Protein AF-A0A836WL50-F1 (afdb_monomer_lite)

Sequence (729 aa):
MIPLRIVRMGVLGLLCGVGAVAVPTYGDATLNYQGRVTAGGSNYSGMGYFKFRLLDGTGQGLWGNDGSGGSNEPASSVAVEVNNGLFNVDLGAGMTAIPPPVFHREELFLRSWFSTDDVTFEQLSPDVEVRPVDYAAFNSGGTVVVDDDGDGDFNDIQAAIDYVAANPDLETVLVMPGLYQVTNAISFPTGDEVRLIGMADRAEVVVENASGAVLNAASTVIRNMSFIGSPALTDPPAAGYSLEAVNCTFRTPAGSTAAVVRLDSGGTAEFFYCRMENDGDGEAVALVGNASARMKHCILSSQNSGAALEVDSGAGIEMESCTLSSGSGAAMVLVNSAGSAEFGTCRFLNGIVVEGPWSLTMRDCLIEGDTNDVAAVILNDSVGQVVLDHCIIRHFDAPGVLAAVSSNGNAEVVLDYCWLESMADAGIPAAAVDLDSDAGPEAASVIIRWSRIDAATGNGIRMNDCSVEVIGSQINSTGHGIEASGGLLELWSSMVEAESNAIHAVSGCEVEVKYTFVEGGERGIHLTDGAVLVENSELIGMRDCGMYLVTSGEVSVTRSTVAGSEEEGTGQALYAALEGGDSPGVLLHSMFVGEGGAPAFEMEGGTLFAVGSVFVSETNRAVLLRSETTRAAFDGCEFVNLSEDNTNLVVELYCSATDTNVSAAEIMNSVVRSLYAGTAEVFAVGTTRFDVTGEVSMVNCSLSHDLAQNIFMLPASNLNYGCWIMSGF

pLDDT: mean 84.76, std 16.15, range [24.03, 98.69]

Radius of gyration: 45.03 Å; chains: 1; bounding box: 123×58×144 Å

Foldseek 3Di:
DDDDDDDDDDDDDDDDDDDPDPDFDFFQDKDKDKDFDDDPNFGDFAKKWKWKFKAAPVQATQATQAGDGTNDTDPGTDIFGGHRRITIDIRSVVTPGRQLVSQLGPWMWMWMWIDPPRPDTDTDPDTHTDHDDDPLNPRPFAEFEAECVRSTSHVAPLVRQVVSVVDVRHAEYEYEFDEAEDQDARDHDPDHEHEYEYPDAQVRAEYEYPAAEHHAAAAYEYERHEAEAQQPYEHDPQYEHDYEYENHEFEYDAARQHANHEYAYAYEYEYELYEQEYNHQEESYEYHAAYEYEYENYEFEAQAAYASYEYYHAYEYHYELYEFEYNRHWSYEYDDEEYEYYYECYETHQAYEHEDAYHAAYENYEFEHEDAEDARYEAYEAYHEHHYALYEFEYDNYQERYEYEYEDAAYEYEAHQYEQYYDDDDDHAHENAEEYYPPAARGYEYEHECYEFAAAGHEPYEYARYHYAHENYEFEYAHEPYHDAHYEAHYYLYEFEYLAEPEHYEYAYEYEAENYEAEYVAERYAHQEHEYEHYCYEFEGEAHESYHEHYQAEAEHENYEFWYHANHYATARDEYEHDDAPHEHEAYLYEFERAHNHASYEYHAYEYEHELYEFEYAAEASYEYDDPRAAYEYENYEFEHRHLCRQYANYEYEADQPDADDANYEHYLYEQDYNHPDDDQHANYYYPDLPGAHEYEYYNYAYQHHHRPRYDYPPPDDPPPDNPNPDDD

Structure (mmCIF, N/CA/C/O backbone):
data_AF-A0A836WL50-F1
#
_entry.id   AF-A0A836WL50-F1
#
loop_
_atom_site.group_PDB
_atom_site.id
_atom_site.type_symbol
_atom_site.label_atom_id
_atom_site.label_alt_id
_atom_site.label_comp_id
_atom_site.label_asym_id
_atom_site.label_entity_id
_atom_site.label_seq_id
_atom_site.pdbx_PDB_ins_code
_atom_site.Cartn_x
_atom_site.Cartn_y
_atom_site.Cartn_z
_atom_site.occupancy
_atom_site.B_iso_or_equiv
_atom_site.auth_seq_id
_atom_site.auth_comp_id
_atom_site.auth_asym_id
_atom_site.auth_atom_id
_atom_site.pdbx_PDB_model_num
ATOM 1 N N . MET A 1 1 ? 70.782 23.892 -16.503 1.00 33.06 1 MET A N 1
ATOM 2 C CA . MET A 1 1 ? 71.862 24.516 -17.302 1.00 33.06 1 MET A CA 1
ATOM 3 C C . MET A 1 1 ? 71.611 24.163 -18.766 1.00 33.06 1 MET A C 1
ATOM 5 O O . MET A 1 1 ? 71.457 22.977 -19.010 1.00 33.06 1 MET A O 1
ATOM 9 N N . ILE A 1 2 ? 71.618 25.168 -19.670 1.00 25.67 2 ILE A N 1
ATOM 10 C CA . ILE A 1 2 ? 71.589 25.091 -21.166 1.00 25.67 2 ILE A CA 1
ATOM 11 C C . ILE A 1 2 ? 70.155 24.918 -21.782 1.00 25.67 2 ILE A C 1
ATOM 13 O O . ILE A 1 2 ? 69.357 24.217 -21.173 1.00 25.67 2 ILE A O 1
ATOM 17 N N . PRO A 1 3 ? 69.747 25.633 -22.874 1.00 36.34 3 PRO A N 1
ATOM 18 C CA . PRO A 1 3 ? 69.178 26.993 -22.824 1.00 36.34 3 PRO A CA 1
ATOM 19 C C . PRO A 1 3 ? 67.988 27.245 -23.815 1.00 36.34 3 PRO A C 1
ATOM 21 O O . PRO A 1 3 ? 67.388 26.336 -24.374 1.00 36.34 3 PRO A O 1
ATOM 24 N N . LEU A 1 4 ? 67.687 28.535 -24.005 1.00 24.03 4 LEU A N 1
ATOM 25 C CA . LEU A 1 4 ? 66.727 29.239 -24.876 1.00 24.03 4 LEU A CA 1
ATOM 26 C C . LEU A 1 4 ? 66.759 28.992 -26.415 1.00 24.03 4 LEU A C 1
ATOM 28 O O . LEU A 1 4 ? 67.833 28.880 -26.997 1.00 24.03 4 LEU A O 1
ATOM 32 N N . ARG A 1 5 ? 65.577 29.274 -27.021 1.00 27.80 5 ARG A N 1
ATOM 33 C CA . ARG A 1 5 ? 65.246 29.909 -28.341 1.00 27.80 5 ARG A CA 1
ATOM 34 C C . ARG A 1 5 ? 65.376 29.064 -29.625 1.00 27.80 5 ARG A C 1
ATOM 36 O O . ARG A 1 5 ? 66.385 28.424 -29.852 1.00 27.80 5 ARG A O 1
ATOM 43 N N . ILE A 1 6 ? 64.381 29.071 -30.527 1.00 26.42 6 ILE A N 1
ATOM 44 C CA . ILE A 1 6 ? 64.084 30.164 -31.483 1.00 26.42 6 ILE A CA 1
ATOM 45 C C . ILE A 1 6 ? 62.573 30.306 -31.763 1.00 26.42 6 ILE A C 1
ATOM 47 O O . ILE A 1 6 ? 61.888 29.350 -32.110 1.00 26.42 6 ILE A O 1
ATOM 51 N N . VAL A 1 7 ? 62.099 31.552 -31.685 1.00 26.56 7 VAL A N 1
ATOM 52 C CA . VAL A 1 7 ? 60.831 32.049 -32.237 1.00 26.56 7 VAL A CA 1
ATOM 53 C C . VAL A 1 7 ? 60.997 32.255 -33.746 1.00 26.56 7 VAL A C 1
ATOM 55 O O . VAL A 1 7 ? 61.935 32.936 -34.164 1.00 26.56 7 VAL A O 1
ATOM 58 N N . ARG A 1 8 ? 60.059 31.755 -34.557 1.00 27.20 8 ARG A N 1
ATOM 59 C CA . ARG A 1 8 ? 59.777 32.305 -35.892 1.00 27.20 8 ARG A CA 1
ATOM 60 C C . ARG A 1 8 ? 58.306 32.703 -35.969 1.00 27.20 8 ARG A C 1
ATOM 62 O O . ARG A 1 8 ? 57.418 31.946 -35.602 1.00 27.20 8 ARG A O 1
ATOM 69 N N . MET A 1 9 ? 58.112 33.943 -36.389 1.00 26.44 9 MET A N 1
ATOM 70 C CA . MET A 1 9 ? 56.882 34.719 -36.401 1.00 26.44 9 MET A CA 1
ATOM 71 C C . MET A 1 9 ? 56.255 34.669 -37.801 1.00 26.44 9 MET A C 1
ATOM 73 O O . MET A 1 9 ? 56.944 34.972 -38.770 1.00 26.44 9 MET A O 1
ATOM 77 N N . GLY A 1 10 ? 54.959 34.339 -37.853 1.00 28.95 10 GLY A N 1
ATOM 78 C CA . GLY A 1 10 ? 53.967 34.843 -38.813 1.00 28.95 10 GLY A CA 1
ATOM 79 C C . GLY A 1 10 ? 53.875 34.183 -40.193 1.00 28.95 10 GLY A C 1
ATOM 80 O O . GLY A 1 10 ? 54.741 34.406 -41.025 1.00 28.95 10 GLY A O 1
ATOM 81 N N . VAL A 1 11 ? 52.740 33.527 -40.472 1.00 29.70 11 VAL A N 1
ATOM 82 C CA . VAL A 1 11 ? 51.719 34.051 -41.405 1.00 29.70 11 VAL A CA 1
ATOM 83 C C . VAL A 1 11 ? 50.341 33.641 -40.870 1.00 29.70 11 VAL A C 1
ATOM 85 O O . VAL A 1 11 ? 50.056 32.464 -40.683 1.00 29.70 11 VAL A O 1
ATOM 88 N N . LEU A 1 12 ? 49.514 34.647 -40.588 1.00 36.25 12 LEU A N 1
ATOM 89 C CA . LEU A 1 12 ? 48.108 34.534 -40.219 1.00 36.25 12 LEU A CA 1
ATOM 90 C C . LEU A 1 12 ? 47.311 34.263 -41.506 1.00 36.25 12 LEU A C 1
ATOM 92 O O . LEU A 1 12 ? 47.142 35.165 -42.324 1.00 36.25 12 LEU A O 1
ATOM 96 N N . GLY A 1 13 ? 46.889 33.015 -41.707 1.00 32.34 13 GLY A N 1
ATOM 97 C CA . GLY A 1 13 ? 45.976 32.608 -42.773 1.00 32.34 13 GLY A CA 1
ATOM 98 C C . GLY A 1 13 ? 44.626 32.250 -42.168 1.00 32.34 13 GLY A C 1
ATOM 99 O O . GLY A 1 13 ? 44.523 31.286 -41.418 1.00 32.34 13 GLY A O 1
ATOM 100 N N . LEU A 1 14 ? 43.614 33.059 -42.470 1.00 42.75 14 LEU A N 1
ATOM 101 C CA . LEU A 1 14 ? 42.209 32.825 -42.158 1.00 42.75 14 LEU A CA 1
ATOM 102 C C . LEU A 1 14 ? 41.760 31.512 -42.834 1.00 42.75 14 LEU A C 1
ATOM 104 O O . LEU A 1 14 ? 41.461 31.516 -44.026 1.00 42.75 14 LEU A O 1
ATOM 108 N N . LEU A 1 15 ? 41.751 30.395 -42.099 1.00 31.55 15 LEU A N 1
ATOM 109 C CA . LEU A 1 15 ? 41.110 29.152 -42.533 1.00 31.55 15 LEU A CA 1
ATOM 110 C C . LEU A 1 15 ? 39.743 29.053 -41.858 1.00 31.55 15 LEU A C 1
ATOM 112 O O . LEU A 1 15 ? 39.633 28.936 -40.639 1.00 31.55 15 LEU A O 1
ATOM 116 N N . CYS A 1 16 ? 38.710 29.142 -42.686 1.00 30.52 16 CYS A N 1
ATOM 117 C CA . CYS A 1 16 ? 37.339 28.810 -42.344 1.00 30.52 16 CYS A CA 1
ATOM 118 C C . CYS A 1 16 ? 37.309 27.337 -41.904 1.00 30.52 16 CYS A C 1
ATOM 120 O O . CYS A 1 16 ? 37.725 26.462 -42.665 1.00 30.52 16 CYS A O 1
ATOM 122 N N . GLY A 1 17 ? 36.905 27.080 -40.659 1.00 34.06 17 GLY A N 1
ATOM 123 C CA . GLY A 1 17 ? 36.773 25.731 -40.124 1.00 34.06 17 GLY A CA 1
ATOM 124 C C . GLY A 1 17 ? 35.648 24.998 -40.838 1.00 34.06 17 GLY A C 1
ATOM 125 O O . GLY A 1 17 ? 34.479 25.285 -40.605 1.00 34.06 17 GLY A O 1
ATOM 126 N N . VAL A 1 18 ? 36.005 24.054 -41.702 1.00 36.44 18 VAL A N 1
ATOM 127 C CA . VAL A 1 18 ? 35.102 22.971 -42.084 1.00 36.44 18 VAL A CA 1
ATOM 128 C C . VAL A 1 18 ? 35.303 21.910 -41.011 1.00 36.44 18 VAL A C 1
ATOM 130 O O . VAL A 1 18 ? 36.400 21.362 -40.890 1.00 36.44 18 VAL A O 1
ATOM 133 N N . GLY A 1 19 ? 34.291 21.703 -40.167 1.00 31.47 19 GLY A N 1
ATOM 134 C CA . GLY A 1 19 ? 34.281 20.582 -39.235 1.00 31.47 19 GLY A CA 1
ATOM 135 C C . GLY A 1 19 ? 34.491 19.293 -40.023 1.00 31.47 19 GLY A C 1
ATOM 136 O O . GLY A 1 19 ? 33.869 19.103 -41.068 1.00 31.47 19 GLY A O 1
ATOM 137 N N . ALA A 1 20 ? 35.411 18.447 -39.566 1.00 29.12 20 ALA A N 1
ATOM 138 C CA . ALA A 1 20 ? 35.531 17.101 -40.095 1.00 29.12 20 ALA A CA 1
ATOM 139 C C . ALA A 1 20 ? 34.202 16.387 -39.818 1.00 29.12 20 ALA A C 1
ATOM 141 O O . ALA A 1 20 ? 33.871 16.119 -38.667 1.00 29.12 20 ALA A O 1
ATOM 142 N N . VAL A 1 21 ? 33.418 16.158 -40.870 1.00 28.83 21 VAL A N 1
ATOM 143 C CA . VAL A 1 21 ? 32.255 15.276 -40.816 1.00 28.83 21 VAL A CA 1
ATOM 144 C C . VAL A 1 21 ? 32.815 13.874 -40.598 1.00 28.83 21 VAL A C 1
ATOM 146 O O . VAL A 1 21 ? 33.624 13.412 -41.405 1.00 28.83 21 VAL A O 1
ATOM 149 N N . ALA A 1 22 ? 32.460 13.238 -39.482 1.00 29.62 22 ALA A N 1
ATOM 150 C CA . ALA A 1 22 ? 32.737 11.824 -39.282 1.00 29.62 22 ALA A CA 1
ATOM 151 C C . ALA A 1 22 ? 32.046 11.063 -40.418 1.00 29.62 22 ALA A C 1
ATOM 153 O O . ALA A 1 22 ? 30.838 11.189 -40.609 1.00 29.62 22 ALA A O 1
ATOM 154 N N . VAL A 1 23 ? 32.825 10.358 -41.236 1.00 36.62 23 VAL A N 1
ATOM 155 C CA . VAL A 1 23 ? 32.262 9.497 -42.276 1.00 36.62 23 VAL A CA 1
ATOM 156 C C . VAL A 1 23 ? 31.803 8.225 -41.562 1.00 36.62 23 VAL A C 1
ATOM 158 O O . VAL A 1 23 ? 32.640 7.630 -40.880 1.00 36.62 23 VAL A O 1
ATOM 161 N N . PRO A 1 24 ? 30.523 7.824 -41.659 1.00 45.19 24 PRO A N 1
ATOM 162 C CA . PRO A 1 24 ? 30.066 6.563 -41.084 1.00 45.19 24 PRO A CA 1
ATOM 163 C C . PRO A 1 24 ? 30.934 5.415 -41.610 1.00 45.19 24 PRO A C 1
ATOM 165 O O . PRO A 1 24 ? 31.238 5.348 -42.805 1.00 45.19 24 PRO A O 1
ATOM 168 N N . THR A 1 25 ? 31.388 4.554 -40.704 1.00 49.03 25 THR A N 1
ATOM 169 C CA . THR A 1 25 ? 32.145 3.347 -41.039 1.00 49.03 25 THR A CA 1
ATOM 170 C C . THR A 1 25 ? 31.158 2.220 -41.309 1.00 49.03 25 THR A C 1
ATOM 172 O O . THR A 1 25 ? 30.412 1.834 -40.413 1.00 49.03 25 THR A O 1
ATOM 175 N N . TYR A 1 26 ? 31.153 1.729 -42.542 1.00 56.84 26 TYR A N 1
ATOM 176 C CA . TYR A 1 26 ? 30.337 0.605 -42.995 1.00 56.84 26 TYR A CA 1
ATOM 177 C C . TYR A 1 26 ? 31.172 -0.682 -43.014 1.00 56.84 26 TYR A C 1
ATOM 179 O O . TYR A 1 26 ? 32.395 -0.600 -43.164 1.00 56.84 26 TYR A O 1
ATOM 187 N N . GLY A 1 27 ? 30.527 -1.847 -42.941 1.00 56.75 27 GLY A N 1
ATOM 188 C CA . GLY A 1 27 ? 31.149 -3.106 -43.358 1.00 56.75 27 GLY A CA 1
ATOM 189 C C . GLY A 1 27 ? 31.474 -3.104 -44.862 1.00 56.75 27 GLY A C 1
ATOM 190 O O . GLY A 1 27 ? 30.790 -2.455 -45.660 1.00 56.75 27 GLY A O 1
ATOM 191 N N . ASP A 1 28 ? 32.527 -3.817 -45.274 1.00 66.06 28 ASP A N 1
ATOM 192 C CA . ASP A 1 28 ? 32.904 -3.954 -46.689 1.00 66.06 28 ASP A CA 1
ATOM 193 C C . ASP A 1 28 ? 32.013 -5.008 -47.374 1.00 66.06 28 ASP A C 1
ATOM 195 O O . ASP A 1 28 ? 32.371 -6.184 -47.467 1.00 66.06 28 ASP A O 1
ATOM 199 N N . ALA A 1 29 ? 30.848 -4.602 -47.889 1.00 70.44 29 ALA A N 1
ATOM 200 C CA . ALA A 1 29 ? 29.986 -5.520 -48.629 1.00 70.44 29 ALA A CA 1
ATOM 201 C C . ALA A 1 29 ? 30.443 -5.707 -50.085 1.00 70.44 29 ALA A C 1
ATOM 203 O O . ALA A 1 29 ? 30.851 -4.768 -50.779 1.00 70.44 29 ALA A O 1
ATOM 204 N N . THR A 1 30 ? 30.326 -6.944 -50.573 1.00 80.06 30 THR A N 1
ATOM 205 C CA . THR A 1 30 ? 30.626 -7.304 -51.963 1.00 80.06 30 THR A CA 1
ATOM 206 C C . THR A 1 30 ? 29.461 -8.051 -52.599 1.00 80.06 30 THR A C 1
ATOM 208 O O . THR A 1 30 ? 28.725 -8.770 -51.930 1.00 80.06 30 THR A O 1
ATOM 211 N N . LEU A 1 31 ? 29.281 -7.876 -53.909 1.00 84.62 31 LEU A N 1
ATOM 212 C CA . LEU A 1 31 ? 28.242 -8.563 -54.675 1.00 84.62 31 LEU A CA 1
ATOM 213 C C . LEU A 1 31 ? 28.865 -9.289 -55.861 1.00 84.62 31 LEU A C 1
ATOM 215 O O . LEU A 1 31 ? 29.406 -8.657 -56.769 1.00 84.62 31 LEU A O 1
ATOM 219 N N . ASN A 1 32 ? 28.733 -10.613 -55.892 1.00 88.19 32 ASN A N 1
ATOM 220 C CA . ASN A 1 32 ? 29.157 -11.394 -57.045 1.00 88.19 32 ASN A CA 1
ATOM 221 C C . ASN A 1 32 ? 28.226 -11.136 -58.243 1.00 88.19 32 ASN A C 1
ATOM 223 O O . ASN A 1 32 ? 27.021 -11.382 -58.171 1.00 88.19 32 ASN A O 1
ATOM 227 N N . TYR A 1 33 ? 28.787 -10.668 -59.357 1.00 91.12 33 TYR A N 1
ATOM 228 C CA . TYR A 1 33 ? 28.068 -10.432 -60.604 1.00 91.12 33 TYR A CA 1
ATOM 229 C C . TYR A 1 33 ? 28.697 -11.217 -61.754 1.00 91.12 33 TYR A C 1
ATOM 231 O O . TYR A 1 33 ? 29.866 -11.044 -62.108 1.00 91.12 33 TYR A O 1
ATOM 239 N N . GLN A 1 34 ? 27.883 -12.069 -62.375 1.00 91.69 34 GLN A N 1
ATOM 240 C CA . GLN A 1 34 ? 28.264 -12.874 -63.529 1.00 91.69 34 GLN A CA 1
ATOM 241 C C . GLN A 1 34 ? 27.422 -12.492 -64.731 1.00 91.69 34 GLN A C 1
ATOM 243 O O . GLN A 1 34 ? 26.208 -12.312 -64.636 1.00 91.69 34 GLN A O 1
ATOM 248 N N . GLY A 1 35 ? 28.067 -12.417 -65.887 1.00 91.81 35 GLY A N 1
ATOM 249 C CA . GLY A 1 35 ? 27.388 -12.021 -67.105 1.00 91.81 35 GLY A CA 1
ATOM 250 C C . GLY A 1 35 ? 28.036 -12.574 -68.357 1.00 91.81 35 GLY A C 1
ATOM 251 O O . GLY A 1 35 ? 29.077 -13.238 -68.334 1.00 91.81 35 GLY A O 1
ATOM 252 N N . ARG A 1 36 ? 27.381 -12.281 -69.482 1.00 92.81 36 ARG A N 1
ATOM 253 C CA . ARG A 1 36 ? 27.910 -12.552 -70.813 1.00 92.81 36 ARG A CA 1
ATOM 254 C C . ARG A 1 36 ? 27.934 -11.278 -71.639 1.00 92.81 36 ARG A C 1
ATOM 256 O O . ARG A 1 36 ? 26.919 -10.600 -71.744 1.00 92.81 36 ARG A O 1
ATOM 263 N N . VAL A 1 37 ? 29.063 -11.003 -72.282 1.00 93.88 37 VAL A N 1
ATOM 264 C CA . VAL A 1 37 ? 29.250 -9.857 -73.169 1.00 93.88 37 VAL A CA 1
ATOM 265 C C . VAL A 1 37 ? 29.678 -10.297 -74.569 1.00 93.88 37 VAL A C 1
ATOM 267 O O . VAL A 1 37 ? 30.458 -11.237 -74.763 1.00 93.88 37 VAL A O 1
ATOM 270 N N . THR A 1 38 ? 29.146 -9.607 -75.573 1.00 92.06 38 THR A N 1
ATOM 271 C CA . THR A 1 38 ? 29.532 -9.760 -76.978 1.00 92.06 38 THR A CA 1
ATOM 272 C C . THR A 1 38 ? 30.038 -8.432 -77.514 1.00 92.06 38 THR A C 1
ATOM 274 O O . THR A 1 38 ? 29.408 -7.410 -77.268 1.00 92.06 38 THR A O 1
ATOM 277 N N . ALA A 1 39 ? 31.110 -8.455 -78.301 1.00 88.81 39 ALA A N 1
ATOM 278 C CA . ALA A 1 39 ? 31.628 -7.291 -79.014 1.00 88.81 39 ALA A CA 1
ATOM 279 C C . ALA A 1 39 ? 31.564 -7.565 -80.522 1.00 88.81 39 ALA A C 1
ATOM 281 O O . ALA A 1 39 ? 31.961 -8.639 -80.982 1.00 88.81 39 ALA A O 1
ATOM 282 N N . GLY A 1 40 ? 31.000 -6.637 -81.302 1.00 85.75 40 GLY A N 1
ATOM 283 C CA . GLY A 1 40 ? 30.831 -6.822 -82.751 1.00 85.75 40 GLY A CA 1
ATOM 284 C C . GLY A 1 40 ? 29.987 -8.050 -83.140 1.00 85.75 40 GLY A C 1
ATOM 285 O O . GLY A 1 40 ? 30.212 -8.645 -84.192 1.00 85.75 40 GLY A O 1
ATOM 286 N N . GLY A 1 41 ? 29.050 -8.470 -82.281 1.00 85.56 41 GLY A N 1
ATOM 287 C CA . GLY A 1 41 ? 28.163 -9.619 -82.514 1.00 85.56 41 GLY A CA 1
ATOM 288 C C . GLY A 1 41 ? 28.774 -11.000 -82.236 1.00 85.56 41 GLY A C 1
ATOM 289 O O . GLY A 1 41 ? 28.112 -12.008 -82.472 1.00 85.56 41 GLY A O 1
ATOM 290 N N . SER A 1 42 ? 30.009 -11.070 -81.728 1.00 91.62 42 SER A N 1
ATOM 291 C CA . SER A 1 42 ? 30.664 -12.316 -81.301 1.00 91.62 42 SER A CA 1
ATOM 292 C C . SER A 1 42 ? 30.997 -12.281 -79.812 1.00 91.62 42 SER A C 1
ATOM 294 O O . SER A 1 42 ? 31.152 -11.210 -79.228 1.00 91.62 42 SER A O 1
ATOM 296 N N . ASN A 1 43 ? 31.121 -13.452 -79.185 1.00 92.56 43 ASN A N 1
ATOM 297 C CA . ASN A 1 43 ? 31.588 -13.553 -77.802 1.00 92.56 43 ASN A CA 1
ATOM 298 C C . ASN A 1 43 ? 32.971 -12.913 -77.662 1.00 92.56 43 ASN A C 1
ATOM 300 O O . ASN A 1 43 ? 33.905 -13.305 -78.363 1.00 92.56 43 ASN A O 1
ATOM 304 N N . TYR A 1 44 ? 33.101 -11.949 -76.754 1.00 93.88 44 TYR A N 1
ATOM 305 C CA . TYR A 1 44 ? 34.378 -11.284 -76.521 1.00 93.88 44 TYR A CA 1
ATOM 306 C C . TYR A 1 44 ? 35.342 -12.200 -75.750 1.00 93.88 44 TYR A C 1
ATOM 308 O O . TYR A 1 44 ? 34.920 -13.037 -74.956 1.00 93.88 44 TYR A O 1
ATOM 316 N N . SER A 1 45 ? 36.645 -12.102 -75.995 1.00 94.81 45 SER A N 1
ATOM 317 C CA . SER A 1 45 ? 37.663 -12.808 -75.206 1.00 94.81 45 SER A CA 1
ATOM 318 C C . SER A 1 45 ? 38.898 -11.935 -75.073 1.00 94.81 45 SER A C 1
ATOM 320 O O . SER A 1 45 ? 39.378 -11.402 -76.072 1.00 94.81 45 SER A O 1
ATOM 322 N N . GLY A 1 46 ? 39.404 -11.805 -73.853 1.00 93.62 46 GLY A N 1
ATOM 323 C CA . GLY A 1 46 ? 40.478 -10.882 -73.503 1.00 93.62 46 GLY A CA 1
ATOM 324 C C . GLY A 1 46 ? 40.110 -10.027 -72.294 1.00 93.62 46 GLY A C 1
ATOM 325 O O . GLY A 1 46 ? 39.084 -10.244 -71.651 1.00 93.62 46 GLY A O 1
ATOM 326 N N . MET A 1 47 ? 40.955 -9.047 -71.980 1.00 96.12 47 MET A N 1
ATOM 327 C CA . MET A 1 47 ? 40.675 -8.097 -70.905 1.00 96.12 47 MET A CA 1
ATOM 328 C C . MET A 1 47 ? 39.519 -7.180 -71.320 1.00 96.12 47 MET A C 1
ATOM 330 O O . MET A 1 47 ? 39.579 -6.562 -72.383 1.00 96.12 47 MET A O 1
ATOM 334 N N . GLY A 1 48 ? 38.454 -7.138 -70.526 1.00 94.94 48 GLY A N 1
ATOM 335 C CA . GLY A 1 48 ? 37.310 -6.251 -70.710 1.00 94.94 48 GLY A CA 1
ATOM 336 C C . GLY A 1 48 ? 37.309 -5.148 -69.662 1.00 94.94 48 GLY A C 1
ATOM 337 O O . GLY A 1 48 ? 37.658 -5.400 -68.512 1.00 94.94 48 GLY A O 1
ATOM 338 N N . TYR A 1 49 ? 36.910 -3.939 -70.042 1.00 96.69 49 TYR A N 1
ATOM 339 C CA . TYR A 1 49 ? 36.843 -2.799 -69.131 1.00 96.69 49 TYR A CA 1
ATOM 340 C C . TYR A 1 49 ? 35.384 -2.494 -68.833 1.00 96.69 49 TYR A C 1
ATOM 342 O O . TYR A 1 49 ? 34.607 -2.205 -69.745 1.00 96.69 49 TYR A O 1
ATOM 350 N N . PHE A 1 50 ? 35.007 -2.576 -67.561 1.00 96.50 50 PHE A N 1
ATOM 351 C CA . PHE A 1 50 ? 33.638 -2.366 -67.114 1.00 96.50 50 PHE A CA 1
ATOM 352 C C . PHE A 1 50 ? 33.516 -1.141 -66.218 1.00 96.50 50 PHE A C 1
ATOM 354 O O . PHE A 1 50 ? 34.432 -0.803 -65.476 1.00 96.50 50 PHE A O 1
ATOM 361 N N . LYS A 1 51 ? 32.352 -0.503 -66.249 1.00 96.19 51 LYS A N 1
ATOM 362 C CA . LYS A 1 51 ? 31.937 0.493 -65.257 1.00 96.19 51 LYS A CA 1
ATOM 363 C C . LYS A 1 51 ? 30.595 0.068 -64.688 1.00 96.19 51 LYS A C 1
ATOM 365 O O . LYS A 1 51 ? 29.762 -0.439 -65.440 1.00 96.19 51 LYS A O 1
ATOM 370 N N . PHE A 1 52 ? 30.382 0.268 -63.393 1.00 95.50 52 PHE A N 1
ATOM 371 C CA . PHE A 1 52 ? 29.214 -0.242 -62.677 1.00 95.50 52 PHE A CA 1
ATOM 372 C C . PHE A 1 52 ? 28.566 0.837 -61.816 1.00 95.50 52 PHE A C 1
ATOM 374 O O . PHE A 1 52 ? 29.247 1.681 -61.226 1.00 95.50 52 PHE A O 1
ATOM 381 N N . ARG A 1 53 ? 27.236 0.787 -61.738 1.00 94.50 53 ARG A N 1
ATOM 382 C CA . ARG A 1 53 ? 26.422 1.671 -60.908 1.00 94.50 53 ARG A CA 1
ATOM 383 C C . ARG A 1 53 ? 25.194 0.938 -60.386 1.00 94.50 53 ARG A C 1
ATOM 385 O O . ARG A 1 53 ? 24.527 0.257 -61.158 1.00 94.50 53 ARG A O 1
ATOM 392 N N . LEU A 1 54 ? 24.893 1.112 -59.104 1.00 92.81 54 LEU A N 1
ATOM 393 C CA . LEU A 1 54 ? 23.642 0.656 -58.501 1.00 92.81 54 LEU A CA 1
ATOM 394 C C . LEU A 1 54 ? 22.643 1.814 -58.468 1.00 92.81 54 LEU A C 1
ATOM 396 O O . LEU A 1 54 ? 23.017 2.945 -58.145 1.00 92.81 54 LEU A O 1
ATOM 400 N N . LEU A 1 55 ? 21.398 1.532 -58.838 1.00 92.31 55 LEU A N 1
ATOM 401 C CA . LEU A 1 55 ? 20.300 2.486 -58.955 1.00 92.31 55 LEU A CA 1
ATOM 402 C C . LEU A 1 55 ? 19.078 2.003 -58.169 1.00 92.31 55 LEU A C 1
ATOM 404 O O . LEU A 1 55 ? 18.876 0.796 -58.054 1.00 92.31 55 LEU A O 1
ATOM 408 N N . ASP A 1 56 ? 18.250 2.932 -57.698 1.00 87.25 56 ASP A N 1
ATOM 409 C CA . ASP A 1 56 ? 16.927 2.616 -57.148 1.00 87.25 56 ASP A CA 1
ATOM 410 C C . ASP A 1 56 ? 15.844 2.469 -58.240 1.00 87.25 56 ASP A C 1
ATOM 412 O O . ASP A 1 56 ? 16.090 2.698 -59.432 1.00 87.25 56 ASP A O 1
ATOM 416 N N . GLY A 1 57 ? 14.616 2.147 -57.822 1.00 82.75 57 GLY A N 1
ATOM 417 C CA . GLY A 1 57 ? 13.418 2.062 -58.667 1.00 82.75 57 GLY A CA 1
ATOM 418 C C . GLY A 1 57 ? 13.051 3.324 -59.452 1.00 82.75 57 GLY A C 1
ATOM 419 O O . GLY A 1 57 ? 12.385 3.261 -60.488 1.00 82.75 57 GLY A O 1
ATOM 420 N N . THR A 1 58 ? 13.537 4.488 -59.017 1.00 85.25 58 THR A N 1
ATOM 421 C CA . THR A 1 58 ? 13.322 5.779 -59.685 1.00 85.25 58 THR A CA 1
ATOM 422 C C . THR A 1 58 ? 14.470 6.163 -60.628 1.00 85.25 58 THR A C 1
ATOM 424 O O . THR A 1 58 ? 14.383 7.165 -61.347 1.00 85.25 58 THR A O 1
ATOM 427 N N . GLY A 1 59 ? 15.541 5.362 -60.667 1.00 84.75 59 GLY A N 1
ATOM 428 C CA . GLY A 1 59 ? 16.746 5.597 -61.456 1.00 84.75 59 GLY A CA 1
ATOM 429 C C . GLY A 1 59 ? 17.762 6.544 -60.805 1.00 84.75 59 GLY A C 1
ATOM 430 O O . GLY A 1 59 ? 18.670 7.017 -61.503 1.00 84.75 59 GLY A O 1
ATOM 431 N N . GLN A 1 60 ? 17.637 6.843 -59.506 1.00 87.31 60 GLN A N 1
ATOM 432 C CA . GLN A 1 60 ? 18.670 7.560 -58.750 1.00 87.31 60 GLN A CA 1
ATOM 433 C C . GLN A 1 60 ? 19.851 6.641 -58.467 1.00 87.31 60 GLN A C 1
ATOM 435 O O . GLN A 1 60 ? 19.674 5.456 -58.216 1.00 87.31 60 GLN A O 1
ATOM 440 N N . GLY A 1 61 ? 21.070 7.182 -58.512 1.00 89.06 61 GLY A N 1
ATOM 441 C CA . GLY A 1 61 ? 22.266 6.393 -58.235 1.00 89.06 61 GLY A CA 1
ATOM 442 C C . GLY A 1 61 ? 22.595 6.303 -56.757 1.00 89.06 61 GLY A C 1
ATOM 443 O O . GLY A 1 61 ? 22.753 7.324 -56.092 1.00 89.06 61 GLY A O 1
ATOM 444 N N . LEU A 1 62 ? 22.745 5.066 -56.292 1.00 86.88 62 LEU A N 1
ATOM 445 C CA . LEU A 1 62 ? 23.038 4.695 -54.912 1.00 86.88 62 LEU A CA 1
ATOM 446 C C . LEU A 1 62 ? 24.536 4.428 -54.693 1.00 86.88 62 LEU A C 1
ATOM 448 O O . LEU A 1 62 ? 25.056 4.685 -53.612 1.00 86.88 62 LEU A O 1
ATOM 452 N N . TRP A 1 63 ? 25.246 3.940 -55.719 1.00 92.06 63 TRP A N 1
ATOM 453 C CA . TRP A 1 63 ? 26.686 3.649 -55.669 1.00 92.06 63 TRP A CA 1
ATOM 454 C C . TRP A 1 63 ? 27.312 3.593 -57.071 1.00 92.06 63 TRP A C 1
ATOM 456 O O . TRP A 1 63 ? 26.647 3.189 -58.022 1.00 92.06 63 TRP A O 1
ATOM 466 N N . GLY A 1 64 ? 28.599 3.934 -57.208 1.00 92.75 64 GLY A N 1
ATOM 467 C CA . GLY A 1 64 ? 29.382 3.756 -58.437 1.00 92.75 64 GLY A CA 1
ATOM 468 C C . GLY A 1 64 ? 30.778 3.193 -58.157 1.00 92.75 64 GLY A C 1
ATOM 469 O O . GLY A 1 64 ? 31.371 3.513 -57.130 1.00 92.75 64 GLY A O 1
ATOM 470 N N . ASN A 1 65 ? 31.327 2.399 -59.086 1.00 93.50 65 ASN A N 1
ATOM 471 C CA . ASN A 1 65 ? 32.576 1.645 -58.877 1.00 93.50 65 ASN A CA 1
ATOM 472 C C . ASN A 1 65 ? 33.827 2.488 -58.566 1.00 93.50 65 ASN A C 1
ATOM 474 O O . ASN A 1 65 ? 34.818 1.945 -58.083 1.00 93.50 65 ASN A O 1
ATOM 478 N N . ASP A 1 66 ? 33.803 3.784 -58.865 1.00 91.31 66 ASP A N 1
ATOM 479 C CA . ASP A 1 66 ? 34.892 4.736 -58.620 1.00 91.31 66 ASP A CA 1
ATOM 480 C C . ASP A 1 66 ? 34.545 5.807 -57.570 1.00 91.31 66 ASP A C 1
ATOM 482 O O . ASP A 1 66 ? 35.278 6.785 -57.410 1.00 91.31 66 ASP A O 1
ATOM 486 N N . GLY A 1 67 ? 33.402 5.654 -56.894 1.00 85.56 67 GLY A N 1
ATOM 487 C CA . GLY A 1 67 ? 32.914 6.576 -55.872 1.00 85.56 67 GLY A CA 1
ATOM 488 C C . GLY A 1 67 ? 32.246 7.839 -56.420 1.00 85.56 67 GLY A C 1
ATOM 489 O O . GLY A 1 67 ? 31.866 8.712 -55.640 1.00 85.56 67 GLY A O 1
ATOM 490 N N . SER A 1 68 ? 32.073 7.971 -57.740 1.00 85.88 68 SER A N 1
ATOM 491 C CA . SER A 1 68 ? 31.332 9.098 -58.315 1.00 85.88 68 SER A CA 1
ATOM 492 C C . SER A 1 68 ? 29.818 8.978 -58.063 1.00 85.88 68 SER A C 1
ATOM 494 O O . SER A 1 68 ? 29.207 7.943 -58.321 1.00 85.88 68 SER A O 1
ATOM 496 N N . GLY A 1 69 ? 29.190 10.058 -57.581 1.00 79.56 69 GLY A N 1
ATOM 497 C CA . GLY A 1 69 ? 27.741 10.117 -57.324 1.00 79.56 69 GLY A CA 1
ATOM 498 C C . GLY A 1 69 ? 26.869 10.337 -58.576 1.00 79.56 69 GLY A C 1
ATOM 499 O O . GLY A 1 69 ? 27.366 10.433 -59.703 1.00 79.56 69 GLY A O 1
ATOM 500 N N . GLY A 1 70 ? 25.548 10.450 -58.380 1.00 83.31 70 GLY A N 1
ATOM 501 C CA . GLY A 1 70 ? 24.546 10.692 -59.436 1.00 83.31 70 GLY A CA 1
ATOM 502 C C . GLY A 1 70 ? 24.176 9.436 -60.240 1.00 83.31 70 GLY A C 1
ATOM 503 O O . GLY A 1 70 ? 24.477 8.327 -59.822 1.00 83.31 70 GLY A O 1
ATOM 504 N N . SER A 1 71 ? 23.572 9.578 -61.425 1.00 82.12 71 SER A N 1
ATOM 505 C CA . SER A 1 71 ? 23.123 8.447 -62.276 1.00 82.12 71 SER A CA 1
ATOM 506 C C . SER A 1 71 ? 23.917 8.255 -63.585 1.00 82.12 71 SER A C 1
ATOM 508 O O . SER A 1 71 ? 23.562 7.409 -64.409 1.00 82.12 71 SER A O 1
ATOM 510 N N . ASN A 1 72 ? 24.993 9.028 -63.778 1.00 87.56 72 ASN A N 1
ATOM 511 C CA . ASN A 1 72 ? 25.815 9.041 -64.996 1.00 87.56 72 ASN A CA 1
ATOM 512 C C . ASN A 1 72 ? 26.872 7.919 -65.034 1.00 87.56 72 ASN A C 1
ATOM 514 O O . ASN A 1 72 ? 27.091 7.216 -64.054 1.00 87.56 72 ASN A O 1
ATOM 518 N N . GLU A 1 73 ? 27.547 7.766 -66.176 1.00 91.62 73 GLU A N 1
ATOM 519 C CA . GLU A 1 73 ? 28.686 6.852 -66.332 1.00 91.62 73 GLU A CA 1
ATOM 520 C C . GLU A 1 73 ? 29.836 7.214 -65.360 1.00 91.62 73 GLU A C 1
ATOM 522 O O . GLU A 1 73 ? 30.240 8.381 -65.315 1.00 91.62 73 GLU A O 1
ATOM 527 N N . PRO A 1 74 ? 30.387 6.242 -64.604 1.00 93.94 74 PRO A N 1
ATOM 528 C CA . PRO A 1 74 ? 31.604 6.418 -63.808 1.00 93.94 74 PRO A CA 1
ATOM 529 C C . PRO A 1 74 ? 32.807 6.916 -64.631 1.00 93.94 74 PRO A C 1
ATOM 531 O O . PRO A 1 74 ? 32.928 6.643 -65.826 1.00 93.94 74 PRO A O 1
ATOM 534 N N . ALA A 1 75 ? 33.744 7.627 -64.010 1.00 91.31 75 ALA A N 1
ATOM 535 C CA . ALA A 1 75 ? 34.951 8.104 -64.684 1.00 91.31 75 ALA A CA 1
ATOM 536 C C . ALA A 1 75 ? 35.975 6.975 -64.886 1.00 91.31 75 ALA A C 1
ATOM 538 O O . ALA A 1 75 ? 36.532 6.850 -65.978 1.00 91.31 75 ALA A O 1
ATOM 539 N N . SER A 1 76 ? 36.186 6.138 -63.867 1.00 92.75 76 SER A N 1
ATOM 540 C CA . SER A 1 76 ? 37.176 5.049 -63.897 1.00 92.75 76 SER A CA 1
ATOM 541 C C . SER A 1 76 ? 36.533 3.689 -64.166 1.00 92.75 76 SER A C 1
ATOM 543 O O . SER A 1 76 ? 35.424 3.417 -63.705 1.00 92.75 76 SER A O 1
ATOM 545 N N . SER A 1 77 ? 37.231 2.828 -64.907 1.00 94.06 77 SER A N 1
ATOM 546 C CA . SER A 1 77 ? 36.803 1.463 -65.225 1.00 94.06 77 SER A CA 1
ATOM 547 C C . SER A 1 77 ? 37.481 0.419 -64.332 1.00 94.06 77 SER A C 1
ATOM 549 O O . SER A 1 77 ? 38.451 0.700 -63.627 1.00 94.06 77 SER A O 1
ATOM 551 N N . VAL A 1 78 ? 36.957 -0.802 -64.374 1.00 94.81 78 VAL A N 1
ATOM 552 C CA . VAL A 1 78 ? 37.502 -1.992 -63.724 1.00 94.81 78 VAL A CA 1
ATOM 553 C C . VAL A 1 78 ? 37.822 -3.016 -64.803 1.00 94.81 78 VAL A C 1
ATOM 555 O O . VAL A 1 78 ? 36.962 -3.374 -65.610 1.00 94.81 78 VAL A O 1
ATOM 558 N N . ALA A 1 79 ? 39.069 -3.481 -64.828 1.00 94.56 79 ALA A N 1
ATOM 559 C CA . ALA A 1 79 ? 39.521 -4.497 -65.768 1.00 94.56 79 ALA A CA 1
ATOM 560 C C . ALA A 1 79 ? 39.125 -5.897 -65.270 1.00 94.56 79 ALA A C 1
ATOM 562 O O . ALA A 1 79 ? 39.501 -6.297 -64.169 1.00 94.56 79 ALA A O 1
ATOM 563 N N . VAL A 1 80 ? 38.383 -6.643 -66.088 1.00 95.12 80 VAL A N 1
ATOM 564 C CA . VAL A 1 80 ? 37.878 -7.988 -65.785 1.00 95.12 80 VAL A CA 1
ATOM 565 C C . VAL A 1 80 ? 38.238 -8.922 -66.938 1.00 95.12 80 VAL A C 1
ATOM 567 O O . VAL A 1 80 ? 38.029 -8.598 -68.109 1.00 95.12 80 VAL A O 1
ATOM 570 N N . GLU A 1 81 ? 38.782 -10.098 -66.630 1.00 95.56 81 GLU A N 1
ATOM 571 C CA . GLU A 1 81 ? 39.079 -11.104 -67.649 1.00 95.56 81 GLU A CA 1
ATOM 572 C C . GLU A 1 81 ? 37.777 -11.702 -68.202 1.00 95.56 81 GLU A C 1
ATOM 574 O O . GLU A 1 81 ? 36.951 -12.234 -67.459 1.00 95.56 81 GLU A O 1
ATOM 579 N N . VAL A 1 82 ? 37.597 -11.626 -69.524 1.00 95.75 82 VAL A N 1
ATOM 580 C CA . VAL A 1 82 ? 36.438 -12.191 -70.221 1.00 95.75 82 VAL A CA 1
ATOM 581 C C . VAL A 1 82 ? 36.887 -13.395 -71.037 1.00 95.75 82 VAL A C 1
ATOM 583 O O . VAL A 1 82 ? 37.766 -13.290 -71.897 1.00 95.75 82 VAL A O 1
ATOM 586 N N . ASN A 1 83 ? 36.247 -14.541 -70.822 1.00 95.25 83 ASN A N 1
ATOM 587 C CA . ASN A 1 83 ? 36.551 -15.778 -71.532 1.00 95.25 83 ASN A CA 1
ATOM 588 C C . ASN A 1 83 ? 35.317 -16.283 -72.286 1.00 95.25 83 ASN A C 1
ATOM 590 O O . ASN A 1 83 ? 34.312 -16.666 -71.688 1.00 95.25 83 ASN A O 1
ATOM 594 N N . ASN A 1 84 ? 35.385 -16.276 -73.620 1.00 93.88 84 ASN A N 1
ATOM 595 C CA . ASN A 1 84 ? 34.283 -16.660 -74.505 1.00 93.88 84 ASN A CA 1
ATOM 596 C C . ASN A 1 84 ? 32.953 -15.961 -74.153 1.00 93.88 84 ASN A C 1
ATOM 598 O O . ASN A 1 84 ? 31.872 -16.552 -74.156 1.00 93.88 84 ASN A O 1
ATOM 602 N N . GLY A 1 85 ? 33.050 -14.670 -73.859 1.00 91.25 85 GLY A N 1
ATOM 603 C CA . GLY A 1 85 ? 31.962 -13.785 -73.488 1.00 91.25 85 GLY A CA 1
ATOM 604 C C . GLY A 1 85 ? 31.604 -13.838 -72.010 1.00 91.25 85 GLY A C 1
ATOM 605 O O . GLY A 1 85 ? 30.947 -12.917 -71.560 1.00 91.25 85 GLY A O 1
ATOM 606 N N . LEU A 1 86 ? 32.018 -14.852 -71.251 1.00 94.75 86 LEU A N 1
ATOM 607 C CA . LEU A 1 86 ? 31.687 -14.977 -69.832 1.00 94.75 86 LEU A CA 1
ATOM 608 C C . LEU A 1 86 ? 32.667 -14.187 -68.970 1.00 94.75 86 LEU A C 1
ATOM 610 O O . LEU A 1 86 ? 33.874 -14.227 -69.209 1.00 94.75 86 LEU A O 1
ATOM 614 N N . PHE A 1 87 ? 32.141 -13.519 -67.952 1.00 94.88 87 PHE A N 1
ATOM 615 C CA . PHE A 1 87 ? 32.931 -12.857 -66.923 1.00 94.88 87 PHE A CA 1
ATOM 616 C C . PHE A 1 87 ? 32.292 -13.062 -65.550 1.00 94.88 87 PHE A C 1
ATOM 618 O O . PHE A 1 87 ? 31.089 -13.310 -65.439 1.00 94.88 87 PHE A O 1
ATOM 625 N N . ASN A 1 88 ? 33.121 -12.944 -64.521 1.00 93.19 88 ASN A N 1
ATOM 626 C CA . ASN A 1 88 ? 32.714 -12.909 -63.128 1.00 93.19 88 ASN A CA 1
ATOM 627 C C . ASN A 1 88 ? 33.471 -11.772 -62.443 1.00 93.19 88 ASN A C 1
ATOM 629 O O . ASN A 1 88 ? 34.677 -11.639 -62.653 1.00 93.19 88 ASN A O 1
ATOM 633 N N . VAL A 1 89 ? 32.777 -10.964 -61.654 1.00 92.62 89 VAL A N 1
ATOM 634 C CA . VAL A 1 89 ? 33.375 -9.865 -60.900 1.00 92.62 89 VAL A CA 1
ATOM 635 C C . VAL A 1 89 ? 32.694 -9.742 -59.546 1.00 92.62 89 VAL A C 1
ATOM 637 O O . VAL A 1 89 ? 31.473 -9.835 -59.455 1.00 92.62 89 VAL A O 1
ATOM 640 N N . ASP A 1 90 ? 33.484 -9.501 -58.509 1.00 90.19 90 ASP A N 1
ATOM 641 C CA . ASP A 1 90 ? 32.973 -9.158 -57.187 1.00 90.19 90 ASP A CA 1
ATOM 642 C C . ASP A 1 90 ? 32.901 -7.631 -57.096 1.00 90.19 90 ASP A C 1
ATOM 644 O O . ASP A 1 90 ? 33.917 -6.942 -56.991 1.00 90.19 90 ASP A O 1
ATOM 648 N N . LEU A 1 91 ? 31.693 -7.080 -57.230 1.00 90.12 91 LEU A N 1
ATOM 649 C CA . LEU A 1 91 ? 31.465 -5.642 -57.117 1.00 90.12 91 LEU A CA 1
ATOM 650 C C . LEU A 1 91 ? 31.816 -5.184 -55.697 1.00 90.12 91 LEU A C 1
ATOM 652 O O . LEU A 1 91 ? 31.508 -5.880 -54.733 1.00 90.12 91 LEU A O 1
ATOM 656 N N . GLY A 1 92 ? 32.466 -4.025 -55.575 1.00 86.12 92 GLY A N 1
ATOM 657 C CA . GLY A 1 92 ? 32.981 -3.509 -54.300 1.00 86.12 92 GLY A CA 1
ATOM 658 C C . GLY A 1 92 ? 34.401 -3.985 -53.964 1.00 86.12 92 GLY A C 1
ATOM 659 O O . GLY A 1 92 ? 35.149 -3.245 -53.332 1.00 86.12 92 GLY A O 1
ATOM 660 N N . ALA A 1 93 ? 34.843 -5.144 -54.470 1.00 86.69 93 ALA A N 1
ATOM 661 C CA . ALA A 1 93 ? 36.199 -5.650 -54.251 1.00 86.69 93 ALA A CA 1
ATOM 662 C C . ALA A 1 93 ? 37.200 -5.035 -55.247 1.00 86.69 93 ALA A C 1
ATOM 664 O O . ALA A 1 93 ? 37.067 -5.177 -56.462 1.00 86.69 93 ALA A O 1
ATOM 665 N N . GLY A 1 94 ? 38.221 -4.329 -54.745 1.00 83.56 94 GLY A N 1
ATOM 666 C CA . GLY A 1 94 ? 39.160 -3.588 -55.605 1.00 83.56 94 GLY A CA 1
ATOM 667 C C . GLY A 1 94 ? 38.521 -2.394 -56.335 1.00 83.56 94 GLY A C 1
ATOM 668 O O . GLY A 1 94 ? 39.108 -1.859 -57.276 1.00 83.56 94 GLY A O 1
ATOM 669 N N . MET A 1 95 ? 37.327 -1.990 -55.894 1.00 91.25 95 MET A N 1
ATOM 670 C CA . MET A 1 95 ? 36.559 -0.820 -56.321 1.00 91.25 95 MET A CA 1
ATOM 671 C C . MET A 1 95 ? 36.357 0.106 -55.110 1.00 91.25 95 MET A C 1
ATOM 673 O O . MET A 1 95 ? 36.890 -0.146 -54.030 1.00 91.25 95 MET A O 1
ATOM 677 N N . THR A 1 96 ? 35.560 1.165 -55.252 1.00 89.00 96 THR A N 1
ATOM 678 C CA . THR A 1 96 ? 34.951 1.797 -54.073 1.00 89.00 96 THR A CA 1
ATOM 679 C C . THR A 1 96 ? 34.010 0.800 -53.395 1.00 89.00 96 THR A C 1
ATOM 681 O O . THR A 1 96 ? 33.146 0.244 -54.071 1.00 89.00 96 THR A O 1
ATOM 684 N N . ALA A 1 97 ? 34.165 0.580 -52.086 1.00 84.69 97 ALA A N 1
ATOM 685 C CA . ALA A 1 97 ? 33.311 -0.327 -51.315 1.00 84.69 97 ALA A CA 1
ATOM 686 C C . ALA A 1 97 ? 31.823 0.013 -51.508 1.00 84.69 97 ALA A C 1
ATOM 688 O O . ALA A 1 97 ? 31.465 1.191 -51.632 1.00 84.69 97 ALA A O 1
ATOM 689 N N . ILE A 1 98 ? 30.967 -1.009 -51.590 1.00 84.50 98 ILE A N 1
ATOM 690 C CA . ILE A 1 98 ? 29.517 -0.810 -51.655 1.00 84.50 98 ILE A CA 1
ATOM 691 C C . ILE A 1 98 ? 29.030 -0.625 -50.220 1.00 84.50 98 ILE A C 1
ATOM 693 O O . ILE A 1 98 ? 29.230 -1.535 -49.420 1.00 84.50 98 ILE A O 1
ATOM 697 N N . PRO A 1 99 ? 28.382 0.503 -49.877 1.00 79.75 99 PRO A N 1
ATOM 698 C CA . PRO A 1 99 ? 27.739 0.629 -48.580 1.00 79.75 99 PRO A CA 1
ATOM 699 C C . PRO A 1 99 ? 26.660 -0.459 -48.458 1.00 79.75 99 PRO A C 1
ATOM 701 O O . PRO A 1 99 ? 25.751 -0.473 -49.298 1.00 79.75 99 PRO A O 1
ATOM 704 N N . PRO A 1 100 ? 26.720 -1.342 -47.447 1.00 76.38 100 PRO A N 1
ATOM 705 C CA . PRO A 1 100 ? 25.734 -2.399 -47.245 1.00 76.38 100 PRO A CA 1
ATOM 706 C C . PRO A 1 100 ? 24.271 -1.909 -47.278 1.00 76.38 100 PRO A C 1
ATOM 708 O O . PRO A 1 100 ? 23.467 -2.548 -47.961 1.00 76.38 100 PRO A O 1
ATOM 711 N N . PRO A 1 101 ? 23.921 -0.707 -46.748 1.00 76.00 101 PRO A N 1
ATOM 712 C CA . PRO A 1 101 ? 22.547 -0.207 -46.811 1.00 76.00 101 PRO A CA 1
ATOM 713 C C . PRO A 1 101 ? 21.939 -0.041 -48.210 1.00 76.00 101 PRO A C 1
ATOM 715 O O . PRO A 1 101 ? 20.721 0.052 -48.356 1.00 76.00 101 PRO A O 1
ATOM 718 N N . VAL A 1 102 ? 22.759 -0.012 -49.267 1.00 80.25 102 VAL A N 1
ATOM 719 C CA . VAL A 1 102 ? 22.277 -0.007 -50.659 1.00 80.25 102 VAL A CA 1
ATOM 720 C C . VAL A 1 102 ? 21.440 -1.257 -50.967 1.00 80.25 102 VAL A C 1
ATOM 722 O O . VAL A 1 102 ? 20.532 -1.195 -51.796 1.00 80.25 102 VAL A O 1
ATOM 725 N N . PHE A 1 103 ? 21.708 -2.373 -50.287 1.00 79.50 103 PHE A N 1
ATOM 726 C CA . PHE A 1 103 ? 21.040 -3.656 -50.497 1.00 79.50 103 PHE A CA 1
ATOM 727 C C . PHE A 1 103 ? 19.642 -3.761 -49.867 1.00 79.50 103 PHE A C 1
ATOM 729 O O . PHE A 1 103 ? 18.885 -4.659 -50.241 1.00 79.50 103 PHE A O 1
ATOM 736 N N . HIS A 1 104 ? 19.255 -2.810 -49.009 1.00 72.31 104 HIS A N 1
ATOM 737 C CA . HIS A 1 104 ? 17.925 -2.759 -48.378 1.00 72.31 104 HIS A CA 1
ATOM 738 C C . HIS A 1 104 ? 16.849 -2.070 -49.221 1.00 72.31 104 HIS A C 1
ATOM 740 O O . HIS A 1 104 ? 15.692 -2.005 -48.817 1.00 72.31 104 HIS A O 1
ATOM 746 N N . ARG A 1 105 ? 17.188 -1.558 -50.410 1.00 74.88 105 ARG A N 1
ATOM 747 C CA . ARG A 1 105 ? 16.201 -0.936 -51.306 1.00 74.88 105 ARG A CA 1
ATOM 748 C C . ARG A 1 105 ? 15.265 -1.989 -51.898 1.00 74.88 105 ARG A C 1
ATOM 750 O O . ARG A 1 105 ? 15.730 -3.017 -52.382 1.00 74.88 105 ARG A O 1
ATOM 757 N N . GLU A 1 106 ? 13.958 -1.710 -51.897 1.00 68.62 106 GLU A N 1
ATOM 758 C CA . GLU A 1 106 ? 12.942 -2.610 -52.473 1.00 68.62 106 GLU A CA 1
ATOM 759 C C . GLU A 1 106 ? 13.189 -2.897 -53.965 1.00 68.62 106 GLU A C 1
ATOM 761 O O . GLU A 1 106 ? 13.000 -4.021 -54.429 1.00 68.62 106 GLU A O 1
ATOM 766 N N . GLU A 1 107 ? 13.656 -1.890 -54.710 1.00 80.62 107 GLU A N 1
ATOM 767 C CA . GLU A 1 107 ? 13.965 -1.972 -56.137 1.00 80.62 107 GLU A CA 1
ATOM 768 C C . GLU A 1 107 ? 15.420 -1.542 -56.383 1.00 80.62 107 GLU A C 1
ATOM 770 O O . GLU A 1 107 ? 15.740 -0.353 -56.319 1.00 80.62 107 GLU A O 1
ATOM 775 N N . LEU A 1 108 ? 16.304 -2.507 -56.665 1.00 87.31 108 LEU A N 1
ATOM 776 C CA . LEU A 1 108 ? 17.736 -2.290 -56.888 1.00 87.31 108 LEU A CA 1
ATOM 777 C C . LEU A 1 108 ? 18.152 -2.764 -58.288 1.00 87.31 108 LEU A C 1
ATOM 779 O O . LEU A 1 108 ? 17.983 -3.932 -58.640 1.00 87.31 108 LEU A O 1
ATOM 783 N N . PHE A 1 109 ? 18.754 -1.874 -59.079 1.00 91.56 109 PHE A N 1
ATOM 784 C CA . PHE A 1 109 ? 19.186 -2.158 -60.450 1.00 91.56 109 PHE A CA 1
ATOM 785 C C . PHE A 1 109 ? 20.680 -1.900 -60.650 1.00 91.56 109 PHE A C 1
ATOM 787 O O . PHE A 1 109 ? 21.201 -0.846 -60.294 1.00 91.56 109 PHE A O 1
ATOM 794 N N . LEU A 1 110 ? 21.374 -2.837 -61.291 1.00 93.94 110 LEU A N 1
ATOM 795 C CA . LEU A 1 110 ? 22.750 -2.691 -61.745 1.00 93.94 110 LEU A CA 1
ATOM 796 C C . LEU A 1 110 ? 22.780 -2.190 -63.191 1.00 93.94 110 LEU A C 1
ATOM 798 O O . LEU A 1 110 ? 22.416 -2.902 -64.131 1.00 93.94 110 LEU A O 1
ATOM 802 N N . ARG A 1 111 ? 23.299 -0.977 -63.373 1.00 95.06 111 ARG A N 1
ATOM 803 C CA . ARG A 1 111 ? 23.656 -0.413 -64.675 1.00 95.06 111 ARG A CA 1
ATOM 804 C C . ARG A 1 111 ? 25.137 -0.636 -64.944 1.00 95.06 111 ARG A C 1
ATOM 806 O O . ARG A 1 111 ? 25.980 -0.385 -64.080 1.00 95.06 111 ARG A O 1
ATOM 813 N N . SER A 1 112 ? 25.462 -1.091 -66.152 1.00 94.94 112 SER A N 1
ATOM 814 C CA . SER A 1 112 ? 26.841 -1.390 -66.543 1.00 94.94 112 SER A CA 1
ATOM 815 C C . SER A 1 112 ? 27.207 -0.805 -67.904 1.00 94.94 112 SER A C 1
ATOM 817 O O . SER A 1 112 ? 26.368 -0.695 -68.796 1.00 94.94 112 SER A O 1
ATOM 819 N N . TRP A 1 113 ? 28.478 -0.440 -68.061 1.00 95.75 113 TRP A N 1
ATOM 820 C CA . TRP A 1 113 ? 29.080 -0.050 -69.335 1.00 95.75 113 TRP A CA 1
ATOM 821 C C . TRP A 1 113 ? 30.272 -0.945 -69.632 1.00 95.75 113 TRP A C 1
ATOM 823 O O . TRP A 1 113 ? 30.970 -1.364 -68.709 1.00 95.75 113 TRP A O 1
ATOM 833 N N . PHE A 1 114 ? 30.523 -1.211 -70.910 1.00 96.00 114 PHE A N 1
ATOM 834 C CA . PHE A 1 114 ? 31.594 -2.090 -71.359 1.00 96.00 114 PHE A CA 1
ATOM 835 C C . PHE A 1 114 ? 32.438 -1.447 -72.459 1.00 96.00 114 PHE A C 1
ATOM 837 O O . PHE A 1 114 ? 31.913 -0.780 -73.351 1.00 96.00 114 PHE A O 1
ATOM 844 N N . SER A 1 115 ? 33.744 -1.694 -72.410 1.00 95.69 115 SER A N 1
ATOM 845 C CA . SER A 1 115 ? 34.716 -1.308 -73.426 1.00 95.69 115 SER A CA 1
ATOM 846 C C . SER A 1 115 ? 35.730 -2.427 -73.663 1.00 95.69 115 SER A C 1
ATOM 848 O O . SER A 1 115 ? 36.138 -3.132 -72.738 1.00 95.69 115 SER A O 1
ATOM 850 N N . THR A 1 116 ? 36.181 -2.571 -74.910 1.00 94.25 116 THR A N 1
ATOM 851 C CA . THR A 1 116 ? 37.277 -3.485 -75.270 1.00 94.25 116 THR A CA 1
ATOM 852 C C . THR A 1 116 ? 38.656 -2.825 -75.223 1.00 94.25 116 THR A C 1
ATOM 854 O O . THR A 1 116 ? 39.659 -3.526 -75.312 1.00 94.25 116 THR A O 1
ATOM 857 N N . ASP A 1 117 ? 38.723 -1.492 -75.148 1.00 92.31 117 ASP A N 1
ATOM 858 C CA . ASP A 1 117 ? 39.964 -0.717 -75.287 1.00 92.31 117 ASP A CA 1
ATOM 859 C C . ASP A 1 117 ? 40.199 0.325 -74.184 1.00 92.31 117 ASP A C 1
ATOM 861 O O . ASP A 1 117 ? 41.221 1.007 -74.219 1.00 92.31 117 ASP A O 1
ATOM 865 N N . ASP A 1 118 ? 39.287 0.423 -73.210 1.00 94.06 118 ASP A N 1
ATOM 866 C CA . ASP A 1 118 ? 39.299 1.402 -72.111 1.00 94.06 118 ASP A CA 1
ATOM 867 C C . ASP A 1 118 ? 39.161 2.867 -72.569 1.00 94.06 118 ASP A C 1
ATOM 869 O O . ASP A 1 118 ? 39.422 3.800 -71.812 1.00 94.06 118 ASP A O 1
ATOM 873 N N . VAL A 1 119 ? 38.748 3.093 -73.822 1.00 90.62 119 VAL A N 1
ATOM 874 C CA . VAL A 1 119 ? 38.588 4.436 -74.402 1.00 90.62 119 VAL A CA 1
ATOM 875 C C . VAL A 1 119 ? 37.126 4.729 -74.709 1.00 90.62 119 VAL A C 1
ATOM 877 O O . VAL A 1 119 ? 36.639 5.817 -74.402 1.00 90.62 119 VAL A O 1
ATOM 880 N N . THR A 1 120 ? 36.416 3.776 -75.318 1.00 91.31 120 THR A N 1
ATOM 881 C CA . THR A 1 120 ? 35.006 3.948 -75.703 1.00 91.31 120 THR A CA 1
ATOM 882 C C . THR A 1 120 ? 34.112 2.962 -74.968 1.00 91.31 120 THR A C 1
ATOM 884 O O . THR A 1 120 ? 34.291 1.754 -75.096 1.00 91.31 120 THR A O 1
ATOM 887 N N . PHE A 1 121 ? 33.164 3.480 -74.185 1.00 94.62 121 PHE A N 1
ATOM 888 C CA . PHE A 1 121 ? 32.259 2.688 -73.356 1.00 94.62 121 PHE A CA 1
ATOM 889 C C . PHE A 1 121 ? 30.844 2.692 -73.934 1.00 94.62 121 PHE A C 1
ATOM 891 O O . PHE A 1 121 ? 30.293 3.744 -74.259 1.00 94.62 121 PHE A O 1
ATOM 898 N N . GLU A 1 122 ? 30.246 1.509 -74.036 1.00 93.69 122 GLU A N 1
ATOM 899 C CA . GLU A 1 122 ? 28.846 1.326 -74.416 1.00 93.69 122 GLU A CA 1
ATOM 900 C C . GLU A 1 122 ? 28.040 0.865 -73.201 1.00 93.69 122 GLU A C 1
ATOM 902 O O . GLU A 1 122 ? 28.435 -0.071 -72.504 1.00 93.69 122 GLU A O 1
ATOM 907 N N . GLN A 1 123 ? 26.902 1.516 -72.940 1.00 94.19 123 GLN A N 1
ATOM 908 C CA . GLN A 1 123 ? 25.988 1.085 -71.884 1.00 94.19 123 GLN A CA 1
ATOM 909 C C . GLN A 1 123 ? 25.307 -0.227 -72.284 1.00 94.19 123 GLN A C 1
ATOM 911 O O . GLN A 1 123 ? 24.733 -0.338 -73.369 1.00 94.19 123 GLN A O 1
ATOM 916 N N . LEU A 1 124 ? 25.318 -1.199 -71.379 1.00 91.62 124 LEU A N 1
ATOM 917 C CA . LEU A 1 124 ? 24.587 -2.449 -71.524 1.00 91.62 124 LEU A CA 1
ATOM 918 C C . LEU A 1 124 ? 23.143 -2.232 -71.048 1.00 91.62 124 LEU A C 1
ATOM 920 O O . LEU A 1 124 ? 22.917 -1.720 -69.954 1.00 91.62 124 LEU A O 1
ATOM 924 N N . SER A 1 125 ? 22.167 -2.579 -71.890 1.00 88.00 125 SER A N 1
ATOM 925 C CA . SER A 1 125 ? 20.734 -2.387 -71.631 1.00 88.00 125 SER A CA 1
ATOM 926 C C . SER A 1 125 ? 19.964 -3.696 -71.864 1.00 88.00 125 SER A C 1
ATOM 928 O O . SER A 1 125 ? 20.291 -4.411 -72.819 1.00 88.00 125 SER A O 1
ATOM 930 N N . PRO A 1 126 ? 18.930 -4.014 -71.058 1.00 91.31 126 PRO A N 1
ATOM 931 C CA . PRO A 1 126 ? 18.413 -3.245 -69.917 1.00 91.31 126 PRO A CA 1
ATOM 932 C C . PRO A 1 126 ? 19.320 -3.318 -68.679 1.00 91.31 126 PRO A C 1
ATOM 934 O O . PRO A 1 126 ? 20.201 -4.173 -68.605 1.00 91.31 126 PRO A O 1
ATOM 937 N N . ASP A 1 127 ? 19.089 -2.423 -67.715 1.00 93.00 127 ASP A N 1
ATOM 938 C CA . ASP A 1 127 ? 19.694 -2.548 -66.386 1.00 93.00 127 ASP A CA 1
ATOM 939 C C . ASP A 1 127 ? 19.205 -3.850 -65.725 1.00 93.00 127 ASP A C 1
ATOM 941 O O . ASP A 1 127 ? 18.073 -4.291 -65.952 1.00 93.00 127 ASP A O 1
ATOM 945 N N . VAL A 1 128 ? 20.070 -4.488 -64.940 1.00 92.06 128 VAL A N 1
ATOM 946 C CA . VAL A 1 128 ? 19.809 -5.811 -64.362 1.00 92.06 128 VAL A CA 1
ATOM 947 C C . VAL A 1 128 ? 19.278 -5.648 -62.946 1.00 92.06 128 VAL A C 1
ATOM 949 O O . VAL A 1 128 ? 19.945 -5.049 -62.113 1.00 92.06 128 VAL A O 1
ATOM 952 N N . GLU A 1 129 ? 18.098 -6.190 -62.657 1.00 89.88 129 GLU A N 1
ATOM 953 C CA . GLU A 1 129 ? 17.568 -6.226 -61.291 1.00 89.88 129 GLU A CA 1
ATOM 954 C C . GLU A 1 129 ? 18.458 -7.106 -60.400 1.00 89.88 129 GLU A C 1
ATOM 956 O O . GLU A 1 129 ? 18.787 -8.244 -60.753 1.00 89.88 129 GLU A O 1
ATOM 961 N N . VAL A 1 130 ? 18.850 -6.572 -59.247 1.00 85.44 130 VAL A N 1
ATOM 962 C CA . VAL A 1 130 ? 19.692 -7.245 -58.260 1.00 85.44 130 VAL A CA 1
ATOM 963 C C . VAL A 1 130 ? 18.850 -7.580 -57.038 1.00 85.44 130 VAL A C 1
ATOM 965 O O . VAL A 1 130 ? 18.190 -6.717 -56.471 1.00 85.44 130 VAL A O 1
ATOM 968 N N . ARG A 1 131 ? 18.924 -8.840 -56.600 1.00 75.31 131 ARG A N 1
ATOM 969 C CA . ARG A 1 131 ? 18.333 -9.319 -55.346 1.00 75.31 131 ARG A CA 1
ATOM 970 C C . ARG A 1 131 ? 19.430 -10.003 -54.529 1.00 75.31 131 ARG A C 1
ATOM 972 O O . ARG A 1 131 ? 19.758 -11.150 -54.839 1.00 75.31 131 ARG A O 1
ATOM 979 N N . PRO A 1 132 ? 20.058 -9.303 -53.572 1.00 65.44 132 PRO A N 1
ATOM 980 C CA . PRO A 1 132 ? 21.095 -9.876 -52.717 1.00 65.44 132 PRO A CA 1
ATOM 981 C C . PRO A 1 132 ? 20.558 -11.109 -51.974 1.00 65.44 132 PRO A C 1
ATOM 983 O O . PRO A 1 132 ? 19.383 -11.153 -51.618 1.00 65.44 132 PRO A O 1
ATOM 986 N N . VAL A 1 133 ? 21.394 -12.136 -51.797 1.00 55.53 133 VAL A N 1
ATOM 987 C CA . VAL A 1 133 ? 20.993 -13.444 -51.225 1.00 55.53 133 VAL A CA 1
ATOM 988 C C . VAL A 1 133 ? 21.779 -13.784 -49.948 1.00 55.53 133 VAL A C 1
ATOM 990 O O . VAL A 1 133 ? 21.658 -14.892 -49.433 1.00 55.53 133 VAL A O 1
ATOM 993 N N . ASP A 1 134 ? 22.618 -12.866 -49.462 1.00 54.50 134 ASP A N 1
ATOM 994 C CA . ASP A 1 134 ? 23.461 -13.084 -48.284 1.00 54.50 134 ASP A CA 1
ATOM 995 C C . ASP A 1 134 ? 22.683 -12.800 -46.989 1.00 54.50 134 ASP A C 1
ATOM 997 O O . ASP A 1 134 ? 21.891 -11.862 -46.932 1.00 54.50 134 ASP A O 1
ATOM 1001 N N . TYR A 1 135 ? 22.924 -13.596 -45.944 1.00 44.56 135 TYR A N 1
ATOM 1002 C CA . TYR A 1 135 ? 22.388 -13.362 -44.600 1.00 44.56 135 TYR A CA 1
ATOM 1003 C C . TYR A 1 135 ? 22.883 -12.034 -44.010 1.00 44.56 135 TYR A C 1
ATOM 1005 O O . TYR A 1 135 ? 22.125 -11.398 -43.285 1.00 44.56 135 TYR A O 1
ATOM 1013 N N . ALA A 1 136 ? 24.090 -11.586 -44.382 1.00 46.81 136 ALA A N 1
ATOM 1014 C CA . ALA A 1 136 ? 24.613 -10.254 -44.050 1.00 46.81 136 ALA A CA 1
ATOM 1015 C C . ALA A 1 136 ? 23.848 -9.105 -44.750 1.00 46.81 136 ALA A C 1
ATOM 1017 O O . ALA A 1 136 ? 24.003 -7.944 -44.397 1.00 46.81 136 ALA A O 1
ATOM 1018 N N . ALA A 1 137 ? 23.004 -9.423 -45.739 1.00 53.53 137 ALA A N 1
ATOM 1019 C CA . ALA A 1 137 ? 22.221 -8.476 -46.534 1.00 53.53 137 ALA A CA 1
ATOM 1020 C C . ALA A 1 137 ? 20.749 -8.919 -46.633 1.00 53.53 137 ALA A C 1
ATOM 1022 O O . ALA A 1 137 ? 20.127 -8.854 -47.700 1.00 53.53 137 ALA A O 1
ATOM 1023 N N . PHE A 1 138 ? 20.196 -9.423 -45.522 1.00 52.59 138 PHE A N 1
ATOM 1024 C CA . PHE A 1 138 ? 18.795 -9.819 -45.431 1.00 52.59 138 PHE A CA 1
ATOM 1025 C C . PHE A 1 138 ? 17.894 -8.584 -45.578 1.00 52.59 138 PHE A C 1
ATOM 1027 O O . PHE A 1 138 ? 17.644 -7.860 -44.620 1.00 52.59 138 PHE A O 1
ATOM 1034 N N . ASN A 1 139 ? 17.390 -8.346 -46.788 1.00 53.81 139 ASN A N 1
ATOM 1035 C CA . ASN A 1 139 ? 16.419 -7.289 -47.043 1.00 53.81 139 ASN A CA 1
ATOM 1036 C C . ASN A 1 139 ? 15.036 -7.726 -46.526 1.00 53.81 139 ASN A C 1
ATOM 1038 O O . ASN A 1 139 ? 14.327 -8.503 -47.171 1.00 53.81 139 ASN A O 1
ATOM 1042 N N . SER A 1 140 ? 14.661 -7.241 -45.342 1.00 55.12 140 SER A N 1
ATOM 1043 C CA . SER A 1 140 ? 13.322 -7.407 -44.758 1.00 55.12 140 SER A CA 1
ATOM 1044 C C . SER A 1 140 ? 12.340 -6.293 -45.158 1.00 55.12 140 SER A C 1
ATOM 1046 O O . SER A 1 140 ? 11.201 -6.307 -44.693 1.00 55.12 140 SER A O 1
ATOM 1048 N N . GLY A 1 141 ? 12.756 -5.353 -46.019 1.00 55.72 141 GLY A N 1
ATOM 1049 C CA . GLY A 1 141 ? 11.934 -4.250 -46.528 1.00 55.72 141 GLY A CA 1
ATOM 1050 C C . GLY A 1 141 ? 11.843 -3.026 -45.613 1.00 55.72 141 GLY A C 1
ATOM 1051 O O . GLY A 1 141 ? 10.921 -2.239 -45.777 1.00 55.72 141 GLY A O 1
ATOM 1052 N N . GLY A 1 142 ? 12.751 -2.873 -44.639 1.00 75.38 142 GLY A N 1
ATOM 1053 C CA . GLY A 1 142 ? 12.726 -1.722 -43.722 1.00 75.38 142 GLY A CA 1
ATOM 1054 C C . GLY A 1 142 ? 13.682 -1.783 -42.525 1.00 75.38 142 GLY A C 1
ATOM 1055 O O . GLY A 1 142 ? 13.455 -1.100 -41.525 1.00 75.38 142 GLY A O 1
ATOM 1056 N N . THR A 1 143 ? 14.699 -2.651 -42.559 1.00 83.69 143 THR A N 1
ATOM 1057 C CA . THR A 1 143 ? 15.592 -2.919 -41.418 1.00 83.69 143 THR A CA 1
ATOM 1058 C C . THR A 1 143 ? 17.052 -2.783 -41.820 1.00 83.69 143 THR A C 1
ATOM 1060 O O . THR A 1 143 ? 17.431 -3.285 -42.870 1.00 83.69 143 THR A O 1
ATOM 1063 N N . VAL A 1 144 ? 17.866 -2.164 -40.968 1.00 87.25 144 VAL A N 1
ATOM 1064 C CA . VAL A 1 144 ? 19.336 -2.198 -41.062 1.00 87.25 144 VAL A CA 1
ATOM 1065 C C . VAL A 1 144 ? 19.910 -3.028 -39.920 1.00 87.25 144 VAL A C 1
ATOM 1067 O O . VAL A 1 144 ? 19.331 -3.058 -38.834 1.00 87.25 144 VAL A O 1
ATOM 1070 N N . VAL A 1 145 ? 21.037 -3.691 -40.153 1.00 87.44 145 VAL A N 1
ATOM 1071 C CA . VAL A 1 145 ? 21.712 -4.564 -39.188 1.00 87.44 145 VAL A CA 1
ATOM 1072 C C . VAL A 1 145 ? 22.937 -3.860 -38.610 1.00 87.44 145 VAL A C 1
ATOM 1074 O O . VAL A 1 145 ? 23.739 -3.286 -39.346 1.00 87.44 145 VAL A O 1
ATOM 1077 N N . VAL A 1 146 ? 23.095 -3.917 -37.291 1.00 90.88 146 VAL A N 1
ATOM 1078 C CA . VAL A 1 146 ? 24.279 -3.438 -36.573 1.00 90.88 146 VAL A CA 1
ATOM 1079 C C . VAL A 1 146 ? 25.009 -4.628 -35.975 1.00 90.88 146 VAL A C 1
ATOM 1081 O O . VAL A 1 146 ? 24.374 -5.435 -35.300 1.00 90.88 146 VAL A O 1
ATOM 1084 N N . ASP A 1 147 ? 26.314 -4.717 -36.209 1.00 89.25 147 ASP A N 1
ATOM 1085 C CA . ASP A 1 147 ? 27.174 -5.792 -35.709 1.00 89.25 147 ASP A CA 1
ATOM 1086 C C . ASP A 1 147 ? 28.527 -5.219 -35.260 1.00 89.25 147 ASP A C 1
ATOM 1088 O O . ASP A 1 147 ? 29.178 -4.491 -36.016 1.00 89.25 147 ASP A O 1
ATOM 1092 N N . ASP A 1 148 ? 28.953 -5.511 -34.031 1.00 84.62 148 ASP A N 1
ATOM 1093 C CA . ASP A 1 148 ? 30.232 -5.043 -33.492 1.00 84.62 148 ASP A CA 1
ATOM 1094 C C . ASP A 1 148 ? 31.444 -5.753 -34.123 1.00 84.62 148 ASP A C 1
ATOM 1096 O O . ASP A 1 148 ? 32.533 -5.168 -34.161 1.00 84.62 148 ASP A O 1
ATOM 1100 N N . ASP A 1 149 ? 31.252 -6.941 -34.704 1.00 81.56 149 ASP A N 1
ATOM 1101 C CA . ASP A 1 149 ? 32.295 -7.709 -35.396 1.00 81.56 149 ASP A CA 1
ATOM 1102 C C . ASP A 1 149 ? 32.512 -7.271 -36.861 1.00 81.56 149 ASP A C 1
ATOM 1104 O O . ASP A 1 149 ? 33.485 -7.679 -37.506 1.00 81.56 149 ASP A O 1
ATOM 1108 N N . GLY A 1 150 ? 31.670 -6.368 -37.380 1.00 75.31 150 GLY A N 1
ATOM 1109 C CA . GLY A 1 150 ? 31.823 -5.767 -38.709 1.00 75.31 150 GLY A CA 1
ATOM 1110 C C . GLY A 1 150 ? 31.116 -6.487 -39.857 1.00 75.31 150 GLY A C 1
ATOM 1111 O O . GLY A 1 150 ? 31.287 -6.084 -41.009 1.00 75.31 150 GLY A O 1
ATOM 1112 N N . ASP A 1 151 ? 30.318 -7.508 -39.545 1.00 75.12 151 ASP A N 1
ATOM 1113 C CA . ASP A 1 151 ? 29.528 -8.278 -40.514 1.00 75.12 151 ASP A CA 1
ATOM 1114 C C . ASP A 1 151 ? 28.138 -7.653 -40.798 1.00 75.12 151 ASP A C 1
ATOM 1116 O O . ASP A 1 151 ? 27.397 -8.135 -41.657 1.00 75.12 151 ASP A O 1
ATOM 1120 N N . GLY A 1 152 ? 27.789 -6.564 -40.104 1.00 77.25 152 GLY A N 1
ATOM 1121 C CA . GLY A 1 152 ? 26.540 -5.813 -40.257 1.00 77.25 152 GLY A CA 1
ATOM 1122 C C . GLY A 1 152 ? 26.626 -4.647 -41.248 1.00 77.25 152 GLY A C 1
ATOM 1123 O O . GLY A 1 152 ? 27.682 -4.320 -41.795 1.00 77.25 152 GLY A O 1
ATOM 1124 N N . ASP A 1 153 ? 25.498 -3.959 -41.459 1.00 83.06 153 ASP A N 1
ATOM 1125 C CA . ASP A 1 153 ? 25.472 -2.741 -42.276 1.00 83.06 153 ASP A CA 1
ATOM 1126 C C . ASP A 1 153 ? 26.224 -1.580 -41.613 1.00 83.06 153 ASP A C 1
ATOM 1128 O O . ASP A 1 153 ? 26.821 -0.737 -42.294 1.00 83.06 153 ASP A O 1
ATOM 1132 N N . PHE A 1 154 ? 26.182 -1.551 -40.281 1.00 88.25 154 PHE A N 1
ATOM 1133 C CA . PHE A 1 154 ? 26.840 -0.579 -39.419 1.00 88.25 154 PHE A CA 1
ATOM 1134 C C . PHE A 1 154 ? 27.537 -1.287 -38.256 1.00 88.25 154 PHE A C 1
ATOM 1136 O O . PHE A 1 154 ? 27.064 -2.311 -37.774 1.00 88.25 154 PHE A O 1
ATOM 1143 N N . ASN A 1 155 ? 28.595 -0.667 -37.732 1.00 87.81 155 ASN A N 1
ATOM 1144 C CA . ASN A 1 155 ? 29.267 -1.124 -36.504 1.00 87.81 155 ASN A CA 1
ATOM 1145 C C . ASN A 1 155 ? 28.976 -0.190 -35.314 1.00 87.81 155 ASN A C 1
ATOM 1147 O O . ASN A 1 155 ? 29.484 -0.385 -34.214 1.00 87.81 155 ASN A O 1
ATOM 1151 N N . ASP A 1 156 ? 28.197 0.868 -35.552 1.00 90.88 156 ASP A N 1
ATOM 1152 C CA . ASP A 1 156 ? 27.841 1.900 -34.583 1.00 90.88 156 ASP A CA 1
ATOM 1153 C C . ASP A 1 156 ? 26.321 2.095 -34.586 1.00 90.88 156 ASP A C 1
ATOM 1155 O O . ASP A 1 156 ? 25.711 2.355 -35.628 1.00 90.88 156 ASP A O 1
ATOM 1159 N N . ILE A 1 157 ? 25.708 1.960 -33.407 1.00 94.06 157 ILE A N 1
ATOM 1160 C CA . ILE A 1 157 ? 24.249 2.017 -33.254 1.00 94.06 157 ILE A CA 1
ATOM 1161 C C . ILE A 1 157 ? 23.712 3.416 -33.590 1.00 94.06 157 ILE A C 1
ATOM 1163 O O . ILE A 1 157 ? 22.665 3.524 -34.228 1.00 94.06 157 ILE A O 1
ATOM 1167 N N . GLN A 1 158 ? 24.415 4.491 -33.209 1.00 94.44 158 GLN A N 1
ATOM 1168 C CA . GLN A 1 158 ? 23.950 5.855 -33.481 1.00 94.44 158 GLN A CA 1
ATOM 1169 C C . GLN A 1 158 ? 23.958 6.148 -34.986 1.00 94.44 158 GLN A C 1
ATOM 1171 O O . GLN A 1 158 ? 22.992 6.704 -35.502 1.00 94.44 158 GLN A O 1
ATOM 1176 N N . ALA A 1 159 ? 24.996 5.719 -35.706 1.00 91.56 159 ALA A N 1
ATOM 1177 C CA . ALA A 1 159 ? 25.078 5.861 -37.155 1.00 91.56 159 ALA A CA 1
ATOM 1178 C C . ALA A 1 159 ? 23.934 5.127 -37.876 1.00 91.56 159 ALA A C 1
ATOM 1180 O O . ALA A 1 159 ? 23.388 5.652 -38.847 1.00 91.56 159 ALA A O 1
ATOM 1181 N N . ALA A 1 160 ? 23.544 3.944 -37.389 1.00 91.94 160 ALA A N 1
ATOM 1182 C CA . ALA A 1 160 ? 22.405 3.205 -37.925 1.00 91.94 160 ALA A CA 1
ATOM 1183 C C . ALA A 1 160 ? 21.073 3.931 -37.670 1.00 91.94 160 ALA A C 1
ATOM 1185 O O . ALA A 1 160 ? 20.261 4.055 -38.585 1.00 91.94 160 ALA A O 1
ATOM 1186 N N . ILE A 1 161 ? 20.869 4.465 -36.461 1.00 92.75 161 ILE A N 1
ATOM 1187 C CA . ILE A 1 161 ? 19.680 5.260 -36.109 1.00 92.75 161 ILE A CA 1
ATOM 1188 C C . ILE A 1 161 ? 19.580 6.512 -36.987 1.00 92.75 161 ILE A C 1
ATOM 1190 O O . ILE A 1 161 ? 18.524 6.770 -37.567 1.00 92.75 161 ILE A O 1
ATOM 1194 N N . ASP A 1 162 ? 20.677 7.257 -37.133 1.00 91.38 162 ASP A N 1
ATOM 1195 C CA . ASP A 1 162 ? 20.733 8.458 -37.972 1.00 91.38 162 ASP A CA 1
ATOM 1196 C C . ASP A 1 162 ? 20.434 8.125 -39.441 1.00 91.38 162 ASP A C 1
ATOM 1198 O O . ASP A 1 162 ? 19.767 8.893 -40.140 1.00 91.38 162 ASP A O 1
ATOM 1202 N N . TYR A 1 163 ? 20.900 6.964 -39.916 1.00 88.50 163 TYR A N 1
ATOM 1203 C CA . TYR A 1 163 ? 20.618 6.494 -41.266 1.00 88.50 163 TYR A CA 1
ATOM 1204 C C . TYR A 1 163 ? 19.144 6.131 -41.454 1.00 88.50 163 TYR A C 1
ATOM 1206 O O . TYR A 1 163 ? 18.546 6.569 -42.436 1.00 88.50 163 TYR A O 1
ATOM 1214 N N . VAL A 1 164 ? 18.547 5.371 -40.532 1.00 88.31 164 VAL A N 1
ATOM 1215 C CA . VAL A 1 164 ? 17.119 5.015 -40.588 1.00 88.31 164 VAL A CA 1
ATOM 1216 C C . VAL A 1 164 ? 16.259 6.275 -40.577 1.00 88.31 164 VAL A C 1
ATOM 1218 O O . VAL A 1 164 ? 15.437 6.458 -41.465 1.00 88.31 164 VAL A O 1
ATOM 1221 N N . ALA A 1 165 ? 16.526 7.214 -39.672 1.00 87.12 165 ALA A N 1
ATOM 1222 C CA . ALA A 1 165 ? 15.774 8.464 -39.594 1.00 87.12 165 ALA A CA 1
ATOM 1223 C C . ALA A 1 165 ? 15.910 9.360 -40.843 1.00 87.12 165 ALA A C 1
ATOM 1225 O O . ALA A 1 165 ? 15.032 10.164 -41.139 1.00 87.12 165 ALA A O 1
ATOM 1226 N N . ALA A 1 166 ? 17.006 9.247 -41.598 1.00 87.25 166 ALA A N 1
ATOM 1227 C CA . ALA A 1 166 ? 17.181 9.979 -42.853 1.00 87.25 166 ALA A CA 1
ATOM 1228 C C . ALA A 1 166 ? 16.483 9.316 -44.059 1.00 87.25 166 ALA A C 1
ATOM 1230 O O . ALA A 1 166 ? 16.452 9.909 -45.142 1.00 87.25 166 ALA A O 1
ATOM 1231 N N . ASN A 1 167 ? 15.958 8.094 -43.909 1.00 83.75 167 ASN A N 1
ATOM 1232 C CA . ASN A 1 167 ? 15.413 7.286 -44.995 1.00 83.75 167 ASN A CA 1
ATOM 1233 C C . ASN A 1 167 ? 14.015 6.758 -44.623 1.00 83.75 167 ASN A C 1
ATOM 1235 O O . ASN A 1 167 ? 13.922 5.749 -43.935 1.00 83.75 167 ASN A O 1
ATOM 1239 N N . PRO A 1 168 ? 12.927 7.363 -45.136 1.00 79.25 168 PRO A N 1
ATOM 1240 C CA . PRO A 1 168 ? 11.556 7.065 -44.699 1.00 79.25 168 PRO A CA 1
ATOM 1241 C C . PRO A 1 168 ? 11.062 5.649 -45.033 1.00 79.25 168 PRO A C 1
ATOM 1243 O O . PRO A 1 168 ? 10.013 5.246 -44.547 1.00 79.25 168 PRO A O 1
ATOM 1246 N N . ASP A 1 169 ? 11.789 4.906 -45.869 1.00 79.31 169 ASP A N 1
ATOM 1247 C CA . ASP A 1 169 ? 11.483 3.507 -46.191 1.00 79.31 169 ASP A CA 1
ATOM 1248 C C . ASP A 1 169 ? 12.020 2.532 -45.120 1.00 79.31 169 ASP A C 1
ATOM 1250 O O . ASP A 1 169 ? 11.831 1.323 -45.229 1.00 79.31 169 ASP A O 1
ATOM 1254 N N . LEU A 1 170 ? 12.749 3.031 -44.114 1.00 82.81 170 LEU A N 1
ATOM 1255 C CA . LEU A 1 170 ? 13.345 2.244 -43.039 1.00 82.81 170 LEU A CA 1
ATOM 1256 C C . LEU A 1 170 ? 12.710 2.616 -41.700 1.00 82.81 170 LEU A C 1
ATOM 1258 O O . LEU A 1 170 ? 12.489 3.787 -41.409 1.00 82.81 170 LEU A O 1
ATOM 1262 N N . GLU A 1 171 ? 12.489 1.613 -40.853 1.00 85.06 171 GLU A N 1
ATOM 1263 C CA . GLU A 1 171 ? 11.847 1.801 -39.544 1.00 85.06 171 GLU A CA 1
ATOM 1264 C C . GLU A 1 171 ? 12.605 1.101 -38.408 1.00 85.06 171 GLU A C 1
ATOM 1266 O O . GLU A 1 171 ? 12.438 1.445 -37.240 1.00 85.06 171 GLU A O 1
ATOM 1271 N N . THR A 1 172 ? 13.429 0.092 -38.716 1.00 88.62 172 THR A N 1
ATOM 1272 C CA . THR A 1 172 ? 14.017 -0.800 -37.705 1.00 88.62 172 THR A CA 1
ATOM 1273 C C . THR A 1 172 ? 15.542 -0.843 -37.779 1.00 88.62 172 THR A C 1
ATOM 1275 O O . THR A 1 172 ? 16.132 -1.001 -38.845 1.00 88.62 172 THR A O 1
ATOM 1278 N N . VAL A 1 173 ? 16.181 -0.775 -36.617 1.00 92.44 173 VAL A N 1
ATOM 1279 C CA . VAL A 1 173 ? 17.592 -1.086 -36.392 1.00 92.44 173 VAL A CA 1
ATOM 1280 C C . VAL A 1 173 ? 17.657 -2.410 -35.636 1.00 92.44 173 VAL A C 1
ATOM 1282 O O . VAL A 1 173 ? 17.166 -2.526 -34.511 1.00 92.44 173 VAL A O 1
ATOM 1285 N N . LEU A 1 174 ? 18.240 -3.418 -36.270 1.00 91.69 174 LEU A N 1
ATOM 1286 C CA . LEU A 1 174 ? 18.408 -4.760 -35.734 1.00 91.69 174 LEU A CA 1
ATOM 1287 C C . LEU A 1 174 ? 19.842 -4.920 -35.231 1.00 91.69 174 LEU A C 1
ATOM 1289 O O . LEU A 1 174 ? 20.780 -4.765 -36.001 1.00 91.69 174 LEU A O 1
ATOM 1293 N N . VAL A 1 175 ? 20.020 -5.209 -33.947 1.00 93.56 175 VAL A N 1
ATOM 1294 C CA . VAL A 1 175 ? 21.335 -5.246 -33.299 1.00 93.56 175 VAL A CA 1
ATOM 1295 C C . VAL A 1 175 ? 21.729 -6.692 -33.021 1.00 93.56 175 VAL A C 1
ATOM 1297 O O . VAL A 1 175 ? 20.995 -7.431 -32.353 1.00 93.56 175 VAL A O 1
ATOM 1300 N N . MET A 1 176 ? 22.876 -7.101 -33.554 1.00 91.38 176 MET A N 1
ATOM 1301 C CA . MET A 1 176 ? 23.434 -8.438 -33.379 1.00 91.38 176 MET A CA 1
ATOM 1302 C C . MET A 1 176 ? 23.940 -8.643 -31.942 1.00 91.38 176 MET A C 1
ATOM 1304 O O . MET A 1 176 ? 24.232 -7.665 -31.248 1.00 91.38 176 MET A O 1
ATOM 1308 N N . PRO A 1 177 ? 24.034 -9.893 -31.455 1.00 92.50 177 PRO A N 1
ATOM 1309 C CA . PRO A 1 177 ? 24.649 -10.198 -30.161 1.00 92.50 177 PRO A CA 1
ATOM 1310 C C . PRO A 1 177 ? 26.082 -9.678 -30.103 1.00 92.50 177 PRO A C 1
ATOM 1312 O O . PRO A 1 177 ? 26.864 -9.993 -30.988 1.00 92.50 177 PRO A O 1
ATOM 1315 N N . GLY A 1 178 ? 26.415 -8.909 -29.071 1.00 91.44 178 GLY A N 1
ATOM 1316 C CA . GLY A 1 178 ? 27.677 -8.178 -29.009 1.00 91.44 178 GLY A CA 1
ATOM 1317 C C . GLY A 1 178 ? 27.741 -7.182 -27.855 1.00 91.44 178 GLY A C 1
ATOM 1318 O O . GLY A 1 178 ? 26.759 -6.979 -27.124 1.00 91.44 178 GLY A O 1
ATOM 1319 N N . LEU A 1 179 ? 28.911 -6.562 -27.686 1.00 93.38 179 LEU A N 1
ATOM 1320 C CA . LEU A 1 179 ? 29.159 -5.516 -26.691 1.00 93.38 179 LEU A CA 1
ATOM 1321 C C . LEU A 1 179 ? 29.422 -4.177 -27.387 1.00 93.38 179 LEU A C 1
ATOM 1323 O O . LEU A 1 179 ? 30.529 -3.878 -27.831 1.00 93.38 179 LEU A O 1
ATOM 1327 N N . TYR A 1 180 ? 28.415 -3.314 -27.374 1.00 95.00 180 TYR A N 1
ATOM 1328 C CA . TYR A 1 180 ? 28.436 -2.013 -28.029 1.00 95.00 180 TYR A CA 1
ATOM 1329 C C . TYR A 1 180 ? 28.819 -0.918 -27.034 1.00 95.00 180 TYR A C 1
ATOM 1331 O O . TYR A 1 180 ? 28.025 -0.503 -26.191 1.00 95.00 180 TYR A O 1
ATOM 1339 N N . GLN A 1 181 ? 30.054 -0.435 -27.130 1.00 94.00 181 GLN A N 1
ATOM 1340 C CA . GLN A 1 181 ? 30.559 0.640 -26.277 1.00 94.00 181 GLN A CA 1
ATOM 1341 C C . GLN A 1 181 ? 30.193 2.006 -26.862 1.00 94.00 181 GLN A C 1
ATOM 1343 O O . GLN A 1 181 ? 30.632 2.348 -27.959 1.00 94.00 181 GLN A O 1
ATOM 1348 N N . VAL A 1 182 ? 29.448 2.820 -26.112 1.00 93.25 182 VAL A N 1
ATOM 1349 C CA . VAL A 1 182 ? 29.076 4.184 -26.512 1.00 93.25 182 VAL A CA 1
ATOM 1350 C C . VAL A 1 182 ? 29.737 5.222 -25.610 1.00 93.25 182 VAL A C 1
ATOM 1352 O O . VAL A 1 182 ? 29.887 5.039 -24.406 1.00 93.25 182 VAL A O 1
ATOM 1355 N N . THR A 1 183 ? 30.163 6.342 -26.198 1.00 90.00 183 THR A N 1
ATOM 1356 C CA . THR A 1 183 ? 30.752 7.469 -25.443 1.00 90.00 183 THR A CA 1
ATOM 1357 C C . THR A 1 183 ? 29.732 8.575 -25.172 1.00 90.00 183 THR A C 1
ATOM 1359 O O . THR A 1 183 ? 29.808 9.258 -24.153 1.00 90.00 183 THR A O 1
ATOM 1362 N N . ASN A 1 184 ? 28.761 8.739 -26.071 1.00 91.50 184 ASN A N 1
ATOM 1363 C CA . ASN A 1 184 ? 27.621 9.635 -25.907 1.00 91.50 184 ASN A CA 1
ATOM 1364 C C . ASN A 1 184 ? 26.350 8.793 -25.808 1.00 91.50 184 ASN A C 1
ATOM 1366 O O . ASN A 1 184 ? 26.278 7.728 -26.418 1.00 91.50 184 ASN A O 1
ATOM 1370 N N . ALA A 1 185 ? 25.356 9.285 -25.072 1.00 92.81 185 ALA A N 1
ATOM 1371 C CA . ALA A 1 185 ? 24.054 8.637 -25.009 1.00 92.81 185 ALA A CA 1
ATOM 1372 C C . ALA A 1 185 ? 23.412 8.574 -26.402 1.00 92.81 185 ALA A C 1
ATOM 1374 O O . ALA A 1 185 ? 23.389 9.579 -27.119 1.00 92.81 185 ALA A O 1
ATOM 1375 N N . ILE A 1 186 ? 22.867 7.410 -26.746 1.00 94.44 186 ILE A N 1
ATOM 1376 C CA . ILE A 1 186 ? 22.090 7.183 -27.960 1.00 94.44 186 ILE A CA 1
ATOM 1377 C C . ILE A 1 186 ? 20.900 8.140 -27.957 1.00 94.44 186 ILE A C 1
ATOM 1379 O O . ILE A 1 186 ? 20.175 8.261 -26.967 1.00 94.44 186 ILE A O 1
ATOM 1383 N N . SER A 1 187 ? 20.715 8.840 -29.069 1.00 91.12 187 SER A N 1
ATOM 1384 C CA . SER A 1 187 ? 19.645 9.812 -29.268 1.00 91.12 187 SER A CA 1
ATOM 1385 C C . SER A 1 187 ? 18.864 9.494 -30.532 1.00 91.12 187 SER A C 1
ATOM 1387 O O . SER A 1 187 ? 19.443 9.089 -31.539 1.00 91.12 187 SER A O 1
ATOM 1389 N N . PHE A 1 188 ? 17.552 9.708 -30.482 1.00 87.62 188 PHE A N 1
ATOM 1390 C CA . PHE A 1 188 ? 16.671 9.508 -31.625 1.00 87.62 188 PHE A CA 1
ATOM 1391 C C . PHE A 1 188 ? 16.259 10.863 -32.210 1.00 87.62 188 PHE A C 1
ATOM 1393 O O . PHE A 1 188 ? 15.941 11.785 -31.449 1.00 87.62 188 PHE A O 1
ATOM 1400 N N . PRO A 1 189 ? 16.254 11.010 -33.543 1.00 81.00 189 PRO A N 1
ATOM 1401 C CA . PRO A 1 189 ? 15.752 12.211 -34.199 1.00 81.00 189 PRO A CA 1
ATOM 1402 C C . PRO A 1 189 ? 14.271 12.463 -33.897 1.00 81.00 189 PRO A C 1
ATOM 1404 O O . PRO A 1 189 ? 13.494 11.546 -33.648 1.00 81.00 189 PRO A O 1
ATOM 1407 N N . THR A 1 190 ? 13.859 13.730 -33.914 1.00 68.50 190 THR A N 1
ATOM 1408 C CA . THR A 1 190 ? 12.472 14.114 -33.640 1.00 68.50 190 THR A CA 1
ATOM 1409 C C . THR A 1 190 ? 11.590 13.927 -34.877 1.00 68.50 190 THR A C 1
ATOM 1411 O O . THR A 1 190 ? 11.838 14.552 -35.905 1.00 68.50 190 THR A O 1
ATOM 1414 N N . GLY A 1 191 ? 10.506 13.153 -34.758 1.00 62.66 191 GLY A N 1
ATOM 1415 C CA . GLY A 1 191 ? 9.422 13.112 -35.753 1.00 62.66 191 GLY A CA 1
ATOM 1416 C C . GLY A 1 191 ? 9.097 11.737 -36.338 1.00 62.66 191 GLY A C 1
ATOM 1417 O O . GLY A 1 191 ? 7.943 11.544 -36.709 1.00 62.66 191 GLY A O 1
ATOM 1418 N N . ASP A 1 192 ? 10.047 10.797 -36.331 1.00 65.81 192 ASP A N 1
ATOM 1419 C CA . ASP A 1 192 ? 9.883 9.441 -36.875 1.00 65.81 192 ASP A CA 1
ATOM 1420 C C . ASP A 1 192 ? 10.156 8.377 -35.794 1.00 65.81 192 ASP A C 1
ATOM 1422 O O . ASP A 1 192 ? 11.053 8.536 -34.963 1.00 65.81 192 ASP A O 1
ATOM 1426 N N . GLU A 1 193 ? 9.367 7.298 -35.780 1.00 76.94 193 GLU A N 1
ATOM 1427 C CA . GLU A 1 193 ? 9.496 6.206 -34.806 1.00 76.94 193 GLU A CA 1
ATOM 1428 C C . GLU A 1 193 ? 10.544 5.191 -35.284 1.00 76.94 193 GLU A C 1
ATOM 1430 O O . GLU A 1 193 ? 10.255 4.291 -36.069 1.00 76.94 193 GLU A O 1
ATOM 1435 N N . VAL A 1 194 ? 11.780 5.327 -34.803 1.00 87.19 194 VAL A N 1
ATOM 1436 C CA . VAL A 1 194 ? 12.832 4.324 -35.032 1.00 87.19 194 VAL A CA 1
ATOM 1437 C C . VAL A 1 194 ? 12.677 3.202 -34.010 1.00 87.19 194 VAL A C 1
ATOM 1439 O O . VAL A 1 194 ? 12.573 3.465 -32.813 1.00 87.19 194 VAL A O 1
ATOM 1442 N N . ARG A 1 195 ? 12.695 1.943 -34.452 1.00 91.00 195 ARG A N 1
ATOM 1443 C CA . ARG A 1 195 ? 12.607 0.755 -33.588 1.00 91.00 195 ARG A CA 1
ATOM 1444 C C . ARG A 1 195 ? 13.986 0.137 -33.411 1.00 91.00 195 ARG A C 1
ATOM 1446 O O . ARG A 1 195 ? 14.666 -0.112 -34.399 1.00 91.00 195 ARG A O 1
ATOM 1453 N N . LEU A 1 196 ? 14.385 -0.158 -32.180 1.00 93.75 196 LEU A N 1
ATOM 1454 C CA . LEU A 1 196 ? 15.672 -0.772 -31.857 1.00 93.75 196 LEU A CA 1
ATOM 1455 C C . LEU A 1 196 ? 15.451 -2.182 -31.293 1.00 93.75 196 LEU A C 1
ATOM 1457 O O . LEU A 1 196 ? 14.823 -2.351 -30.249 1.00 93.75 196 LEU A O 1
ATOM 1461 N N . ILE A 1 197 ? 15.921 -3.212 -31.995 1.00 94.19 197 ILE A N 1
ATOM 1462 C CA . ILE A 1 197 ? 15.600 -4.612 -31.681 1.00 94.19 197 ILE A CA 1
ATOM 1463 C C . ILE A 1 197 ? 16.883 -5.436 -31.589 1.00 94.19 197 ILE A C 1
ATOM 1465 O O . ILE A 1 197 ? 17.608 -5.553 -32.569 1.00 94.19 197 ILE A O 1
ATOM 1469 N N . GLY A 1 198 ? 17.136 -6.072 -30.446 1.00 92.94 198 GLY A N 1
ATOM 1470 C CA . GLY A 1 198 ? 18.180 -7.088 -30.311 1.00 92.94 198 GLY A CA 1
ATOM 1471 C C . GLY A 1 198 ? 17.777 -8.424 -30.950 1.00 92.94 198 GLY A C 1
ATOM 1472 O O . GLY A 1 198 ? 16.643 -8.884 -30.781 1.00 92.94 198 GLY A O 1
ATOM 1473 N N . MET A 1 199 ? 18.702 -9.061 -31.677 1.00 87.81 199 MET A N 1
ATOM 1474 C CA . MET A 1 199 ? 18.469 -10.343 -32.370 1.00 87.81 199 MET A CA 1
ATOM 1475 C C . MET A 1 199 ? 18.442 -11.577 -31.461 1.00 87.81 199 MET A C 1
ATOM 1477 O O . MET A 1 199 ? 17.994 -12.637 -31.904 1.00 87.81 199 MET A O 1
ATOM 1481 N N . ALA A 1 200 ? 18.920 -11.469 -30.222 1.00 82.44 200 ALA A N 1
ATOM 1482 C CA . ALA A 1 200 ? 19.041 -12.595 -29.299 1.00 82.44 200 ALA A CA 1
ATOM 1483 C C . ALA A 1 200 ? 18.384 -12.316 -27.942 1.00 82.44 200 ALA A C 1
ATOM 1485 O O . ALA A 1 200 ? 17.542 -11.426 -27.812 1.00 82.44 200 ALA A O 1
ATOM 1486 N N . ASP A 1 201 ? 18.719 -13.127 -26.934 1.00 86.19 201 ASP A N 1
ATOM 1487 C CA . ASP A 1 201 ? 18.320 -12.836 -25.561 1.00 86.19 201 ASP A CA 1
ATOM 1488 C C . ASP A 1 201 ? 18.891 -11.480 -25.122 1.00 86.19 201 ASP A C 1
ATOM 1490 O O . ASP A 1 201 ? 19.994 -11.095 -25.516 1.00 86.19 201 ASP A O 1
ATOM 1494 N N . ARG A 1 202 ? 18.151 -10.754 -24.275 1.00 84.94 202 ARG A N 1
ATOM 1495 C CA . ARG A 1 202 ? 18.536 -9.405 -23.835 1.00 84.94 202 ARG A CA 1
ATOM 1496 C C . ARG A 1 202 ? 19.909 -9.348 -23.163 1.00 84.94 202 ARG A C 1
ATOM 1498 O O . ARG A 1 202 ? 20.519 -8.287 -23.159 1.00 84.94 202 ARG A O 1
ATOM 1505 N N . ALA A 1 203 ? 20.385 -10.453 -22.584 1.00 86.69 203 ALA A N 1
ATOM 1506 C CA . ALA A 1 203 ? 21.705 -10.526 -21.964 1.00 86.69 203 ALA A CA 1
ATOM 1507 C C . ALA A 1 203 ? 22.861 -10.617 -22.978 1.00 86.69 203 ALA A C 1
ATOM 1509 O O . ALA A 1 203 ? 24.010 -10.411 -22.596 1.00 86.69 203 ALA A O 1
ATOM 1510 N N . GLU A 1 204 ? 22.574 -10.934 -24.243 1.00 90.88 204 GLU A N 1
ATOM 1511 C CA . GLU A 1 204 ? 23.581 -11.120 -25.294 1.00 90.88 204 GLU A CA 1
ATOM 1512 C C . GLU A 1 204 ? 23.783 -9.868 -26.161 1.00 90.88 204 GLU A C 1
ATOM 1514 O O . GLU A 1 204 ? 24.789 -9.772 -26.855 1.00 90.88 204 GLU A O 1
ATOM 1519 N N . VAL A 1 205 ? 22.867 -8.894 -26.108 1.00 95.38 205 VAL A N 1
ATOM 1520 C CA . VAL A 1 205 ? 22.991 -7.599 -26.798 1.00 95.38 205 VAL A CA 1
ATOM 1521 C C . VAL A 1 205 ? 23.173 -6.503 -25.752 1.00 95.38 205 VAL A C 1
ATOM 1523 O O . VAL A 1 205 ? 22.196 -6.014 -25.177 1.00 95.38 205 VAL A O 1
ATOM 1526 N N . VAL A 1 206 ? 24.425 -6.136 -25.471 1.00 96.06 206 VAL A N 1
ATOM 1527 C CA . VAL A 1 206 ? 24.775 -5.216 -24.381 1.00 96.06 206 VAL A CA 1
ATOM 1528 C C . VAL A 1 206 ? 25.288 -3.899 -24.944 1.00 96.06 206 VAL A C 1
ATOM 1530 O O . VAL A 1 206 ? 26.263 -3.878 -25.686 1.00 96.06 206 VAL A O 1
ATOM 1533 N N . VAL A 1 207 ? 24.669 -2.791 -24.544 1.00 96.62 207 VAL A N 1
ATOM 1534 C CA . VAL A 1 207 ? 25.137 -1.434 -24.836 1.00 96.62 207 VAL A CA 1
ATOM 1535 C C . VAL A 1 207 ? 25.630 -0.800 -23.543 1.00 96.62 207 VAL A C 1
ATOM 1537 O O . VAL A 1 207 ? 24.889 -0.720 -22.562 1.00 96.62 207 VAL A O 1
ATOM 1540 N N . GLU A 1 208 ? 26.878 -0.347 -23.526 1.00 95.50 208 GLU A N 1
ATOM 1541 C CA . GLU A 1 208 ? 27.523 0.163 -22.318 1.00 95.50 208 GLU A CA 1
ATOM 1542 C C . GLU A 1 208 ? 28.073 1.575 -22.523 1.00 95.50 208 GLU A C 1
ATOM 1544 O O . GLU A 1 208 ? 28.739 1.863 -23.518 1.00 95.50 208 GLU A O 1
ATOM 1549 N N . ASN A 1 209 ? 27.828 2.445 -21.542 1.00 93.50 209 ASN A N 1
ATOM 1550 C CA . ASN A 1 209 ? 28.528 3.713 -21.383 1.00 93.50 209 ASN A CA 1
ATOM 1551 C C . ASN A 1 209 ? 29.197 3.757 -20.005 1.00 93.50 209 ASN A C 1
ATOM 1553 O O . ASN A 1 209 ? 28.536 3.898 -18.976 1.00 93.50 209 ASN A O 1
ATOM 1557 N N . ALA A 1 210 ? 30.528 3.694 -19.986 1.00 85.19 210 ALA A N 1
ATOM 1558 C CA . ALA A 1 210 ? 31.300 3.629 -18.748 1.00 85.19 210 ALA A CA 1
ATOM 1559 C C . ALA A 1 210 ? 31.233 4.906 -17.887 1.00 85.19 210 ALA A C 1
ATOM 1561 O O . ALA A 1 210 ? 31.522 4.844 -16.692 1.00 85.19 210 ALA A O 1
ATOM 1562 N N . SER A 1 211 ? 30.917 6.073 -18.466 1.00 83.31 211 SER A N 1
ATOM 1563 C CA . SER A 1 211 ? 31.004 7.360 -17.753 1.00 83.31 211 SER A CA 1
ATOM 1564 C C . SER A 1 211 ? 29.755 8.236 -17.827 1.00 83.31 211 SER A C 1
ATOM 1566 O O . SER A 1 211 ? 29.810 9.388 -17.399 1.00 83.31 211 SER A O 1
ATOM 1568 N N . GLY A 1 212 ? 28.645 7.745 -18.374 1.00 90.69 212 GLY A N 1
ATOM 1569 C CA . GLY A 1 212 ? 27.431 8.548 -18.490 1.00 90.69 212 GLY A CA 1
ATOM 1570 C C . GLY A 1 212 ? 26.211 7.762 -18.941 1.00 90.69 212 GLY A C 1
ATOM 1571 O O . GLY A 1 212 ? 26.151 6.543 -18.777 1.00 90.69 212 GLY A O 1
ATOM 1572 N N . ALA A 1 213 ? 25.238 8.485 -19.497 1.00 94.06 213 ALA A N 1
ATOM 1573 C CA . ALA A 1 213 ? 23.991 7.895 -19.951 1.00 94.06 213 ALA A CA 1
ATOM 1574 C C . ALA A 1 213 ? 24.157 7.024 -21.201 1.00 94.06 213 ALA A C 1
ATOM 1576 O O . ALA A 1 213 ? 24.926 7.378 -22.097 1.00 94.06 213 ALA A O 1
ATOM 1577 N N . VAL A 1 214 ? 23.434 5.903 -21.282 1.00 96.19 214 VAL A N 1
ATOM 1578 C CA . VAL A 1 214 ? 23.437 5.061 -22.495 1.00 96.19 214 VAL A CA 1
ATOM 1579 C C . VAL A 1 214 ? 22.387 5.528 -23.484 1.00 96.19 214 VAL A C 1
ATOM 1581 O O . VAL A 1 214 ? 22.662 5.585 -24.677 1.00 96.19 214 VAL A O 1
ATOM 1584 N N . LEU A 1 215 ? 21.197 5.868 -22.998 1.00 95.00 215 LEU A N 1
ATOM 1585 C CA . LEU A 1 215 ? 20.028 6.104 -23.831 1.00 95.00 215 LEU A CA 1
ATOM 1586 C C . LEU A 1 215 ? 19.295 7.374 -23.402 1.00 95.00 215 LEU A C 1
ATOM 1588 O O . LEU A 1 215 ? 19.044 7.571 -22.214 1.00 95.00 215 LEU A O 1
ATOM 1592 N N . ASN A 1 216 ? 18.922 8.200 -24.377 1.00 93.75 216 ASN A N 1
ATOM 1593 C CA . ASN A 1 216 ? 17.981 9.297 -24.196 1.00 93.75 216 ASN A CA 1
ATOM 1594 C C . ASN A 1 216 ? 16.578 8.853 -24.630 1.00 93.75 216 ASN A C 1
ATOM 1596 O O . ASN A 1 216 ? 16.392 8.400 -25.761 1.00 93.75 216 ASN A O 1
ATOM 1600 N N . ALA A 1 217 ? 15.592 9.014 -23.751 1.00 91.25 217 ALA A N 1
ATOM 1601 C CA . ALA A 1 217 ? 14.193 8.738 -24.019 1.00 91.25 217 ALA A CA 1
ATOM 1602 C C . ALA A 1 217 ? 13.695 9.595 -25.189 1.00 91.25 217 ALA A C 1
ATOM 1604 O O . ALA A 1 217 ? 13.957 10.798 -25.269 1.00 91.25 217 ALA A O 1
ATOM 1605 N N . ALA A 1 218 ? 12.960 8.956 -26.090 1.00 90.56 218 ALA A N 1
ATOM 1606 C CA . ALA A 1 218 ? 12.353 9.559 -27.266 1.00 90.56 218 ALA A CA 1
ATOM 1607 C C . ALA A 1 218 ? 11.121 8.738 -27.677 1.00 90.56 218 ALA A C 1
ATOM 1609 O O . ALA A 1 218 ? 10.763 7.770 -27.005 1.00 90.56 218 ALA A O 1
ATOM 1610 N N . SER A 1 219 ? 10.464 9.111 -28.774 1.00 89.38 219 SER A N 1
ATOM 1611 C CA . SER A 1 219 ? 9.422 8.280 -29.387 1.00 89.38 219 SER A CA 1
ATOM 1612 C C . SER A 1 219 ? 10.058 7.090 -30.111 1.00 89.38 219 SER A C 1
ATOM 1614 O O . SER A 1 219 ? 10.505 7.224 -31.247 1.00 89.38 219 SER A O 1
ATOM 1616 N N . THR A 1 220 ? 10.165 5.950 -29.431 1.00 90.44 220 THR A N 1
ATOM 1617 C CA . THR A 1 220 ? 10.852 4.753 -29.940 1.00 90.44 220 THR A CA 1
ATOM 1618 C C . THR A 1 220 ? 10.344 3.487 -29.253 1.00 90.44 220 THR A C 1
ATOM 1620 O O . THR A 1 220 ? 9.827 3.533 -28.134 1.00 90.44 220 THR A O 1
ATOM 1623 N N . VAL A 1 221 ? 10.538 2.347 -29.918 1.00 92.88 221 VAL A N 1
ATOM 1624 C CA . VAL A 1 221 ? 10.307 1.009 -29.367 1.00 92.88 221 VAL A CA 1
ATOM 1625 C C . VAL A 1 221 ? 11.641 0.283 -29.259 1.00 92.88 221 VAL A C 1
ATOM 1627 O O . VAL A 1 221 ? 12.350 0.145 -30.254 1.00 92.88 221 VAL A O 1
ATOM 1630 N N . ILE A 1 222 ? 11.950 -0.244 -28.078 1.00 95.06 222 ILE A N 1
ATOM 1631 C CA . ILE A 1 222 ? 13.203 -0.935 -27.777 1.00 95.06 222 ILE A CA 1
ATOM 1632 C C . ILE A 1 222 ? 12.904 -2.346 -27.289 1.00 95.06 222 ILE A C 1
ATOM 1634 O O . ILE A 1 222 ? 12.040 -2.537 -26.432 1.00 95.06 222 ILE A O 1
ATOM 1638 N N . ARG A 1 223 ? 13.588 -3.356 -27.837 1.00 96.62 223 ARG A N 1
ATOM 1639 C CA . ARG A 1 223 ? 13.312 -4.763 -27.512 1.00 96.62 223 ARG A CA 1
ATOM 1640 C C . ARG A 1 223 ? 14.570 -5.600 -27.358 1.00 96.62 223 ARG A C 1
ATOM 1642 O O . ARG A 1 223 ? 15.462 -5.496 -28.188 1.00 96.62 223 ARG A O 1
ATOM 1649 N N . ASN A 1 224 ? 14.574 -6.511 -26.382 1.00 95.88 224 ASN A N 1
ATOM 1650 C CA . ASN A 1 224 ? 15.579 -7.575 -26.223 1.00 95.88 224 ASN A CA 1
ATOM 1651 C C . ASN A 1 224 ? 17.032 -7.076 -26.111 1.00 95.88 224 ASN A C 1
ATOM 1653 O O . ASN A 1 224 ? 17.925 -7.594 -26.776 1.00 95.88 224 ASN A O 1
ATOM 1657 N N . MET A 1 225 ? 17.280 -6.060 -25.286 1.00 96.38 225 MET A N 1
ATOM 1658 C CA . MET A 1 225 ? 18.617 -5.470 -25.126 1.00 96.38 225 MET A CA 1
ATOM 1659 C C . MET A 1 225 ? 18.921 -5.138 -23.667 1.00 96.38 225 MET A C 1
ATOM 1661 O O . MET A 1 225 ? 18.003 -4.905 -22.873 1.00 96.38 225 MET A O 1
ATOM 1665 N N . SER A 1 226 ? 20.207 -5.086 -23.329 1.00 97.44 226 SER A N 1
ATOM 1666 C CA . SER A 1 226 ? 20.704 -4.654 -22.027 1.00 97.44 226 SER A CA 1
ATOM 1667 C C . SER A 1 226 ? 21.479 -3.343 -22.144 1.00 97.44 226 SER A C 1
ATOM 1669 O O . SER A 1 226 ? 22.370 -3.219 -22.977 1.00 97.44 226 SER A O 1
ATOM 1671 N N . PHE A 1 227 ? 21.184 -2.383 -21.273 1.00 97.06 227 PHE A N 1
ATOM 1672 C CA . PHE A 1 227 ? 21.811 -1.065 -21.221 1.00 97.06 227 PHE A CA 1
ATOM 1673 C C . PHE A 1 227 ? 22.513 -0.880 -19.876 1.00 97.06 227 PHE A C 1
ATOM 1675 O O . PHE A 1 227 ? 21.871 -0.983 -18.829 1.00 97.06 227 PHE A O 1
ATOM 1682 N N . ILE A 1 228 ? 23.817 -0.605 -19.899 1.00 95.88 228 ILE A N 1
ATOM 1683 C CA . ILE A 1 228 ? 24.640 -0.407 -18.700 1.00 95.88 228 ILE A CA 1
ATOM 1684 C C . ILE A 1 228 ? 25.229 1.004 -18.713 1.00 95.88 228 ILE A C 1
ATOM 1686 O O . ILE A 1 228 ? 26.094 1.311 -19.532 1.00 95.88 228 ILE A O 1
ATOM 1690 N N . GLY A 1 229 ? 24.780 1.869 -17.807 1.00 94.19 229 GLY A N 1
ATOM 1691 C CA . GLY A 1 229 ? 25.315 3.226 -17.690 1.00 94.19 229 GLY A CA 1
ATOM 1692 C C . GLY A 1 229 ? 24.836 3.950 -16.445 1.00 94.19 229 GLY A C 1
ATOM 1693 O O . GLY A 1 229 ? 24.136 3.392 -15.608 1.00 94.19 229 GLY A O 1
ATOM 1694 N N . SER A 1 230 ? 25.245 5.203 -16.293 1.00 92.50 230 SER A N 1
ATOM 1695 C CA . SER A 1 230 ? 24.999 5.983 -15.081 1.00 92.50 230 SER A CA 1
ATOM 1696 C C . SER A 1 230 ? 24.429 7.363 -15.432 1.00 92.50 230 SER A C 1
ATOM 1698 O O . SER A 1 230 ? 25.211 8.318 -15.513 1.00 92.50 230 SER A O 1
ATOM 1700 N N . PRO A 1 231 ? 23.100 7.510 -15.634 1.00 94.81 231 PRO A N 1
ATOM 1701 C CA . PRO A 1 231 ? 22.040 6.476 -15.612 1.00 94.81 231 PRO A CA 1
ATOM 1702 C C . PRO A 1 231 ? 22.037 5.573 -16.864 1.00 94.81 231 PRO A C 1
ATOM 1704 O O . PRO A 1 231 ? 22.671 5.896 -17.856 1.00 94.81 231 PRO A O 1
ATOM 1707 N N . ALA A 1 232 ? 21.321 4.450 -16.893 1.00 96.50 232 ALA A N 1
ATOM 1708 C CA . ALA A 1 232 ? 21.185 3.656 -18.124 1.00 96.50 232 ALA A CA 1
ATOM 1709 C C . ALA A 1 232 ? 20.250 4.343 -19.137 1.00 96.50 232 ALA A C 1
ATOM 1711 O O . ALA A 1 232 ? 20.567 4.437 -20.324 1.00 96.50 232 ALA A O 1
ATOM 1712 N N . LEU A 1 233 ? 19.128 4.871 -18.649 1.00 96.25 233 LEU A N 1
ATOM 1713 C CA . LEU A 1 233 ? 18.145 5.625 -19.423 1.00 96.25 233 LEU A CA 1
ATOM 1714 C C . LEU A 1 233 ? 17.911 6.981 -18.757 1.00 96.25 233 LEU A C 1
ATOM 1716 O O . LEU A 1 233 ? 17.627 7.052 -17.562 1.00 96.25 233 LEU A O 1
ATOM 1720 N N . THR A 1 234 ? 18.018 8.044 -19.545 1.00 94.50 234 THR A N 1
ATOM 1721 C CA . THR A 1 234 ? 17.651 9.406 -19.153 1.00 94.50 234 THR A CA 1
ATOM 1722 C C . THR A 1 234 ? 16.791 10.054 -20.224 1.00 94.50 234 THR A C 1
ATOM 1724 O O . THR A 1 234 ? 16.566 9.447 -21.263 1.00 94.50 234 THR A O 1
ATOM 1727 N N . ASP A 1 235 ? 16.314 11.272 -20.025 1.00 90.50 235 ASP A N 1
ATOM 1728 C CA . ASP A 1 235 ? 15.614 12.054 -21.034 1.00 90.50 235 ASP A CA 1
ATOM 1729 C C . ASP A 1 235 ? 16.307 13.412 -21.268 1.00 90.50 235 ASP A C 1
ATOM 1731 O O . ASP A 1 235 ? 16.899 13.995 -20.353 1.00 90.50 235 ASP A O 1
ATOM 1735 N N . PRO A 1 236 ? 16.264 13.949 -22.499 1.00 79.50 236 PRO A N 1
ATOM 1736 C CA . PRO A 1 236 ? 16.768 15.285 -22.762 1.00 79.50 236 PRO A CA 1
ATOM 1737 C C . PRO A 1 236 ? 15.822 16.358 -22.187 1.00 79.50 236 PRO A C 1
ATOM 1739 O O . PRO A 1 236 ? 14.603 16.196 -22.251 1.00 79.50 236 PRO A O 1
ATOM 1742 N N . PRO A 1 237 ? 16.340 17.512 -21.717 1.00 72.88 237 PRO A N 1
ATOM 1743 C CA . PRO A 1 237 ? 15.514 18.562 -21.123 1.00 72.88 237 PRO A CA 1
ATOM 1744 C C . PRO A 1 237 ? 14.413 19.055 -22.071 1.00 72.88 237 PRO A C 1
ATOM 1746 O O . PRO A 1 237 ? 14.698 19.435 -23.209 1.00 72.88 237 PRO A O 1
ATOM 1749 N N . ALA A 1 238 ? 13.176 19.136 -21.570 1.00 65.75 238 ALA A N 1
ATOM 1750 C CA . ALA A 1 238 ? 11.998 19.617 -22.304 1.00 65.75 238 ALA A CA 1
ATOM 1751 C C . ALA A 1 238 ? 11.609 18.770 -23.534 1.00 65.75 238 ALA A C 1
ATOM 1753 O O . ALA A 1 238 ? 10.890 19.254 -24.414 1.00 65.75 238 ALA A O 1
ATOM 1754 N N . ALA A 1 239 ? 12.052 17.513 -23.593 1.00 64.50 239 ALA A N 1
ATOM 1755 C CA . ALA A 1 239 ? 11.617 16.566 -24.607 1.00 64.50 239 ALA A CA 1
ATOM 1756 C C . ALA A 1 239 ? 10.300 15.893 -24.194 1.00 64.50 239 ALA A C 1
ATOM 1758 O O . ALA A 1 239 ? 10.175 15.379 -23.086 1.00 64.50 239 ALA A O 1
ATOM 1759 N N . GLY A 1 240 ? 9.326 15.881 -25.106 1.00 79.50 240 GLY A N 1
ATOM 1760 C CA . GLY A 1 240 ? 8.226 14.924 -25.042 1.00 79.50 240 GLY A CA 1
ATOM 1761 C C . GLY A 1 240 ? 8.702 13.576 -25.569 1.00 79.50 240 GLY A C 1
ATOM 1762 O O . GLY A 1 240 ? 9.274 13.529 -26.657 1.00 79.50 240 GLY A O 1
ATOM 1763 N N . TYR A 1 241 ? 8.468 12.497 -24.826 1.00 87.94 241 TYR A N 1
ATOM 1764 C CA . TYR A 1 241 ? 8.785 11.134 -25.256 1.00 87.94 241 TYR A CA 1
ATOM 1765 C C . TYR A 1 241 ? 7.567 10.210 -25.143 1.00 87.94 241 TYR A C 1
ATOM 1767 O O . TYR A 1 241 ? 6.676 10.423 -24.318 1.00 87.94 241 TYR A O 1
ATOM 1775 N N . SER A 1 242 ? 7.556 9.185 -25.993 1.00 91.56 242 SER A N 1
ATOM 1776 C CA . SER A 1 242 ? 6.623 8.057 -25.974 1.00 91.56 242 SER A CA 1
ATOM 1777 C C . SER A 1 242 ? 7.447 6.788 -26.181 1.00 91.56 242 SER A C 1
ATOM 1779 O O . SER A 1 242 ? 7.571 6.296 -27.301 1.00 91.56 242 SER A O 1
ATOM 1781 N N . LEU A 1 243 ? 8.097 6.335 -25.112 1.00 93.38 243 LEU A N 1
ATOM 1782 C CA . LEU A 1 243 ? 9.036 5.217 -25.141 1.00 93.38 243 LEU A CA 1
ATOM 1783 C C . LEU A 1 243 ? 8.303 3.916 -24.811 1.00 93.38 243 LEU A C 1
ATOM 1785 O O . LEU A 1 243 ? 7.633 3.851 -23.788 1.00 93.38 243 LEU A O 1
ATOM 1789 N N . GLU A 1 244 ? 8.508 2.868 -25.604 1.00 96.25 244 GLU A N 1
ATOM 1790 C CA . GLU A 1 244 ? 8.129 1.495 -25.253 1.00 96.25 244 GLU A CA 1
ATOM 1791 C C . GLU A 1 244 ? 9.393 0.633 -25.141 1.00 96.25 244 GLU A C 1
ATOM 1793 O O . GLU A 1 244 ? 10.148 0.502 -26.101 1.00 96.25 244 GLU A O 1
ATOM 1798 N N . ALA A 1 245 ? 9.626 0.004 -23.993 1.00 97.38 245 ALA A N 1
ATOM 1799 C CA . ALA A 1 245 ? 10.712 -0.951 -23.793 1.00 97.38 245 ALA A CA 1
ATOM 1800 C C . ALA A 1 245 ? 10.148 -2.331 -23.433 1.00 97.38 245 ALA A C 1
ATOM 1802 O O . ALA A 1 245 ? 9.383 -2.470 -22.477 1.00 97.38 245 ALA A O 1
ATOM 1803 N N . VAL A 1 246 ? 10.542 -3.367 -24.177 1.00 97.50 246 VAL A N 1
ATOM 1804 C CA . VAL A 1 246 ? 10.037 -4.738 -24.009 1.00 97.50 246 VAL A CA 1
ATOM 1805 C C . VAL A 1 246 ? 11.183 -5.723 -23.830 1.00 97.50 246 VAL A C 1
ATOM 1807 O O . VAL A 1 246 ? 12.044 -5.855 -24.697 1.00 97.50 246 VAL A O 1
ATOM 1810 N N . ASN A 1 247 ? 11.154 -6.489 -22.739 1.00 97.06 247 ASN A N 1
ATOM 1811 C CA . ASN A 1 247 ? 12.168 -7.493 -22.417 1.00 97.06 247 ASN A CA 1
ATOM 1812 C C . ASN A 1 247 ? 13.590 -6.896 -22.427 1.00 97.06 247 ASN A C 1
ATOM 1814 O O . ASN A 1 247 ? 14.512 -7.458 -23.016 1.00 97.06 247 ASN A O 1
ATOM 1818 N N . CYS A 1 248 ? 13.758 -5.733 -21.797 1.00 98.06 248 CYS A N 1
ATOM 1819 C CA . CYS A 1 248 ? 15.041 -5.044 -21.679 1.00 98.06 248 CYS A CA 1
ATOM 1820 C C . CYS A 1 248 ? 15.590 -5.110 -20.252 1.00 98.06 248 CYS A C 1
ATOM 1822 O O . CYS A 1 248 ? 14.843 -5.234 -19.281 1.00 98.06 248 CYS A O 1
ATOM 1824 N N . THR A 1 249 ? 16.907 -5.001 -20.117 1.00 98.31 249 THR A N 1
ATOM 1825 C CA . THR A 1 249 ? 17.571 -4.847 -18.819 1.00 98.31 249 THR A CA 1
ATOM 1826 C C . THR A 1 249 ? 18.290 -3.504 -18.785 1.00 98.31 249 THR A C 1
ATOM 1828 O O . THR A 1 249 ? 19.058 -3.187 -19.680 1.00 98.31 249 THR A O 1
ATOM 1831 N N . PHE A 1 250 ? 18.040 -2.705 -17.759 1.00 97.56 250 PHE A N 1
ATOM 1832 C CA . PHE A 1 250 ? 18.720 -1.444 -17.498 1.00 97.56 250 PHE A CA 1
ATOM 1833 C C . PHE A 1 250 ? 19.502 -1.605 -16.201 1.00 97.56 250 PHE A C 1
ATOM 1835 O O . PHE A 1 250 ? 18.960 -2.124 -15.222 1.00 97.56 250 PHE A O 1
ATOM 1842 N N . ARG A 1 251 ? 20.777 -1.212 -16.194 1.00 95.50 251 ARG A N 1
ATOM 1843 C CA . ARG A 1 251 ? 21.657 -1.374 -15.031 1.00 95.50 251 ARG A CA 1
ATOM 1844 C C . ARG A 1 251 ? 22.623 -0.221 -14.880 1.00 95.50 251 ARG A C 1
ATOM 1846 O O . ARG A 1 251 ? 23.059 0.370 -15.866 1.00 95.50 251 ARG A O 1
ATOM 1853 N N . THR A 1 252 ? 23.021 0.037 -13.645 1.00 92.25 252 THR A N 1
ATOM 1854 C CA . THR A 1 252 ? 24.162 0.899 -13.345 1.00 92.25 252 THR A CA 1
ATOM 1855 C C . THR A 1 252 ? 25.446 0.081 -13.196 1.00 92.25 252 THR A C 1
ATOM 1857 O O . THR A 1 252 ? 25.404 -1.079 -12.781 1.00 92.25 252 THR A O 1
ATOM 1860 N N . PRO A 1 253 ? 26.621 0.657 -13.508 1.00 86.25 253 PRO A N 1
ATOM 1861 C CA . PRO A 1 253 ? 27.893 0.110 -13.057 1.00 86.25 253 PRO A CA 1
ATOM 1862 C C . PRO A 1 253 ? 27.965 0.081 -11.523 1.00 86.25 253 PRO A C 1
ATOM 1864 O O . PRO A 1 253 ? 27.434 0.968 -10.850 1.00 86.25 253 PRO A O 1
ATOM 1867 N N . ALA A 1 254 ? 28.681 -0.901 -10.967 1.00 81.62 254 ALA A N 1
ATOM 1868 C CA . ALA A 1 254 ? 28.859 -1.033 -9.521 1.00 81.62 254 ALA A CA 1
ATOM 1869 C C . ALA A 1 254 ? 29.422 0.256 -8.888 1.00 81.62 254 ALA A C 1
ATOM 1871 O O . ALA A 1 254 ? 30.400 0.827 -9.377 1.00 81.62 254 ALA A O 1
ATOM 1872 N N . GLY A 1 255 ? 28.818 0.693 -7.778 1.00 80.50 255 GLY A N 1
ATOM 1873 C CA . GLY A 1 255 ? 29.207 1.916 -7.065 1.00 80.50 255 GLY A CA 1
ATOM 1874 C C . GLY A 1 255 ? 28.692 3.223 -7.681 1.00 80.50 255 GLY A C 1
ATOM 1875 O O . GLY A 1 255 ? 29.120 4.294 -7.251 1.00 80.50 255 GLY A O 1
ATOM 1876 N N . SER A 1 256 ? 27.797 3.165 -8.674 1.00 85.25 256 SER A N 1
ATOM 1877 C CA . SER A 1 256 ? 27.057 4.350 -9.120 1.00 85.25 256 SER A CA 1
ATOM 1878 C C . SER A 1 256 ? 26.108 4.852 -8.026 1.00 85.25 256 SER A C 1
ATOM 1880 O O . SER A 1 256 ? 25.503 4.071 -7.299 1.00 85.25 256 SER A O 1
ATOM 1882 N N . THR A 1 257 ? 25.951 6.170 -7.932 1.00 89.19 257 THR A N 1
ATOM 1883 C CA . THR A 1 257 ? 24.940 6.821 -7.082 1.00 89.19 257 THR A CA 1
ATOM 1884 C C . THR A 1 257 ? 23.782 7.387 -7.906 1.00 89.19 257 THR A C 1
ATOM 1886 O O . THR A 1 257 ? 22.956 8.114 -7.371 1.00 89.19 257 THR A O 1
ATOM 1889 N N . ALA A 1 258 ? 23.769 7.162 -9.222 1.00 91.44 258 ALA A N 1
ATOM 1890 C CA . ALA A 1 258 ? 22.697 7.621 -10.097 1.00 91.44 258 ALA A CA 1
ATOM 1891 C C . ALA A 1 258 ? 21.557 6.600 -10.119 1.00 91.44 258 ALA A C 1
ATOM 1893 O O . ALA A 1 258 ? 21.794 5.401 -9.942 1.00 91.44 258 ALA A O 1
ATOM 1894 N N . ALA A 1 259 ? 20.344 7.064 -10.417 1.00 94.31 259 ALA A N 1
ATOM 1895 C CA . ALA A 1 259 ? 19.247 6.170 -10.749 1.00 94.31 259 ALA A CA 1
ATOM 1896 C C . ALA A 1 259 ? 19.568 5.347 -12.013 1.00 94.31 259 ALA A C 1
ATOM 1898 O O . ALA A 1 259 ? 20.279 5.817 -12.903 1.00 94.31 259 ALA A O 1
ATOM 1899 N N . VAL A 1 260 ? 19.029 4.132 -12.137 1.00 97.00 260 VAL A N 1
ATOM 1900 C CA . VAL A 1 260 ? 19.170 3.330 -13.370 1.00 97.00 260 VAL A CA 1
ATOM 1901 C C . VAL A 1 260 ? 18.349 3.944 -14.503 1.00 97.00 260 VAL A C 1
ATOM 1903 O O . VAL A 1 260 ? 18.851 4.116 -15.615 1.00 97.00 260 VAL A O 1
ATOM 1906 N N . VAL A 1 261 ? 17.099 4.301 -14.217 1.00 96.81 261 VAL A N 1
ATOM 1907 C CA . VAL A 1 261 ? 16.226 5.063 -15.112 1.00 96.81 261 VAL A CA 1
ATOM 1908 C C . VAL A 1 261 ? 15.886 6.376 -14.425 1.00 96.81 261 VAL A C 1
ATOM 1910 O O . VAL A 1 261 ? 15.324 6.356 -13.334 1.00 96.81 261 VAL A O 1
ATOM 1913 N N . ARG A 1 262 ? 16.203 7.509 -15.054 1.00 94.56 262 ARG A N 1
ATOM 1914 C CA . ARG A 1 262 ? 15.837 8.839 -14.557 1.00 94.56 262 ARG A CA 1
ATOM 1915 C C . ARG A 1 262 ? 15.060 9.604 -15.615 1.00 94.56 262 ARG A C 1
ATOM 1917 O O . ARG A 1 262 ? 15.625 9.879 -16.667 1.00 94.56 262 ARG A O 1
ATOM 1924 N N . LEU A 1 263 ? 13.810 9.958 -15.338 1.00 93.69 263 LEU A N 1
ATOM 1925 C CA . LEU A 1 263 ? 12.967 10.701 -16.273 1.00 93.69 263 LEU A CA 1
ATOM 1926 C C . LEU A 1 263 ? 12.462 11.993 -15.628 1.00 93.69 263 LEU A C 1
ATOM 1928 O O . LEU A 1 263 ? 11.670 11.931 -14.694 1.00 93.69 263 LEU A O 1
ATOM 1932 N N . ASP A 1 264 ? 12.898 13.139 -16.146 1.00 89.94 264 ASP A N 1
ATOM 1933 C CA . ASP A 1 264 ? 12.653 14.469 -15.574 1.00 89.94 264 ASP A CA 1
ATOM 1934 C C . ASP A 1 264 ? 11.702 15.339 -16.435 1.00 89.94 264 ASP A C 1
ATOM 1936 O O . ASP A 1 264 ? 11.068 16.276 -15.938 1.00 89.94 264 ASP A O 1
ATOM 1940 N N . SER A 1 265 ? 11.597 15.076 -17.743 1.00 85.12 265 SER A N 1
ATOM 1941 C CA . SER A 1 265 ? 10.718 15.805 -18.672 1.00 85.12 265 SER A CA 1
ATOM 1942 C C . SER A 1 265 ? 9.352 15.134 -18.833 1.00 85.12 265 SER A C 1
ATOM 1944 O O . SER A 1 265 ? 9.165 13.944 -18.582 1.00 85.12 265 SER A O 1
ATOM 1946 N N . GLY A 1 266 ? 8.368 15.914 -19.293 1.00 83.50 266 GLY A N 1
ATOM 1947 C CA . GLY A 1 266 ? 7.013 15.420 -19.534 1.00 83.50 266 GLY A CA 1
ATOM 1948 C C . GLY A 1 266 ? 6.943 14.469 -20.730 1.00 83.50 266 GLY A C 1
ATOM 1949 O O . GLY A 1 266 ? 7.115 14.901 -21.865 1.00 83.50 266 GLY A O 1
ATOM 1950 N N . GLY A 1 267 ? 6.634 13.200 -20.478 1.00 88.81 267 GLY A N 1
ATOM 1951 C CA . GLY A 1 267 ? 6.495 12.136 -21.473 1.00 88.81 267 GLY A CA 1
ATOM 1952 C C . GLY A 1 267 ? 5.969 10.853 -20.831 1.00 88.81 267 GLY A C 1
ATOM 1953 O O . GLY A 1 267 ? 5.779 10.802 -19.617 1.00 88.81 267 GLY A O 1
ATOM 1954 N N . THR A 1 268 ? 5.706 9.824 -21.635 1.00 91.94 268 THR A N 1
ATOM 1955 C CA . THR A 1 268 ? 5.247 8.515 -21.146 1.00 91.94 268 THR A CA 1
ATOM 1956 C C . THR A 1 268 ? 6.235 7.424 -21.539 1.00 91.94 268 THR A C 1
ATOM 1958 O O . THR A 1 268 ? 6.584 7.294 -22.713 1.00 91.94 268 THR A O 1
ATOM 1961 N N . ALA A 1 269 ? 6.691 6.646 -20.558 1.00 95.19 269 ALA A N 1
ATOM 1962 C CA . ALA A 1 269 ? 7.530 5.472 -20.769 1.00 95.19 269 ALA A CA 1
ATOM 1963 C C . ALA A 1 269 ? 6.780 4.202 -20.354 1.00 95.19 269 ALA A C 1
ATOM 1965 O O . ALA A 1 269 ? 6.348 4.064 -19.211 1.00 95.19 269 ALA A O 1
ATOM 1966 N N . GLU A 1 270 ? 6.632 3.266 -21.279 1.00 97.81 270 GLU A N 1
ATOM 1967 C CA . GLU A 1 270 ? 5.989 1.979 -21.059 1.00 97.81 270 GLU A CA 1
ATOM 1968 C C . GLU A 1 270 ? 7.046 0.870 -21.025 1.00 97.81 270 GLU A C 1
ATOM 1970 O O . GLU A 1 270 ? 7.849 0.724 -21.945 1.00 97.81 270 GLU A O 1
ATOM 1975 N N . PHE A 1 271 ? 7.056 0.077 -19.956 1.00 98.44 271 PHE A N 1
ATOM 1976 C CA . PHE A 1 271 ? 8.000 -1.016 -19.755 1.00 98.44 271 PHE A CA 1
ATOM 1977 C C . PHE A 1 271 ? 7.253 -2.342 -19.601 1.00 98.44 271 PHE A C 1
ATOM 1979 O O . PHE A 1 271 ? 6.380 -2.475 -18.743 1.00 98.44 271 PHE A O 1
ATOM 1986 N N . PHE A 1 272 ? 7.637 -3.348 -20.385 1.00 98.12 272 PHE A N 1
ATOM 1987 C CA . PHE A 1 272 ? 7.038 -4.681 -20.357 1.00 98.12 272 PHE A CA 1
ATOM 1988 C C . PHE A 1 272 ? 8.120 -5.744 -20.182 1.00 98.12 272 PHE A C 1
ATOM 1990 O O . PHE A 1 272 ? 9.009 -5.864 -21.023 1.00 98.12 272 PHE A O 1
ATOM 1997 N N . TYR A 1 273 ? 8.038 -6.560 -19.128 1.00 97.69 273 TYR A N 1
ATOM 1998 C CA . TYR A 1 273 ? 9.027 -7.614 -18.841 1.00 97.69 273 TYR A CA 1
ATOM 1999 C C . TYR A 1 273 ? 10.465 -7.091 -18.681 1.00 97.69 273 TYR A C 1
ATOM 2001 O O . TYR A 1 273 ? 11.431 -7.791 -18.995 1.00 97.69 273 TYR A O 1
ATOM 2009 N N . CYS A 1 274 ? 10.614 -5.849 -18.223 1.00 98.56 274 CYS A N 1
ATOM 2010 C CA . CYS A 1 274 ? 11.913 -5.208 -18.070 1.00 98.56 274 CYS A CA 1
ATOM 2011 C C . CYS A 1 274 ? 12.500 -5.422 -16.672 1.00 98.56 274 CYS A C 1
ATOM 2013 O O . CYS A 1 274 ? 11.784 -5.677 -15.701 1.00 98.56 274 CYS A O 1
ATOM 2015 N N . ARG A 1 275 ? 13.824 -5.299 -16.570 1.00 98.50 275 ARG A N 1
ATOM 2016 C CA . ARG A 1 275 ? 14.537 -5.258 -15.289 1.00 98.50 275 ARG A CA 1
ATOM 2017 C C . ARG A 1 275 ? 15.298 -3.953 -15.149 1.00 98.50 275 ARG A C 1
ATOM 2019 O O . ARG A 1 275 ? 15.995 -3.573 -16.086 1.00 98.50 275 ARG A O 1
ATOM 2026 N N . MET A 1 276 ? 15.191 -3.315 -13.994 1.00 97.81 276 MET A N 1
ATOM 2027 C CA . MET A 1 276 ? 15.955 -2.132 -13.618 1.00 97.81 276 MET A CA 1
ATOM 2028 C C . MET A 1 276 ? 16.731 -2.495 -12.357 1.00 97.81 276 MET A C 1
ATOM 2030 O O . MET A 1 276 ? 16.135 -2.650 -11.294 1.00 97.81 276 MET A O 1
ATOM 2034 N N . GLU A 1 277 ? 18.038 -2.710 -12.489 1.00 95.44 277 GLU A N 1
ATOM 2035 C CA . GLU A 1 277 ? 18.867 -3.252 -11.407 1.00 95.44 277 GLU A CA 1
ATOM 2036 C C . GLU A 1 277 ? 19.965 -2.240 -11.055 1.00 95.44 277 GLU A C 1
ATOM 2038 O O . GLU A 1 277 ? 20.885 -2.004 -11.843 1.00 95.44 277 GLU A O 1
ATOM 2043 N N . ASN A 1 278 ? 19.843 -1.608 -9.885 1.00 92.81 278 ASN A N 1
ATOM 2044 C CA . ASN A 1 278 ? 20.859 -0.717 -9.344 1.00 92.81 278 ASN A CA 1
ATOM 2045 C C . ASN A 1 278 ? 21.771 -1.494 -8.391 1.00 92.81 278 ASN A C 1
ATOM 2047 O O . ASN A 1 278 ? 21.360 -1.872 -7.293 1.00 92.81 278 ASN A O 1
ATOM 2051 N N . ASP A 1 279 ? 23.016 -1.712 -8.813 1.00 85.12 279 ASP A N 1
ATOM 2052 C CA . ASP A 1 279 ? 24.055 -2.363 -8.003 1.00 85.12 279 ASP A CA 1
ATOM 2053 C C . ASP A 1 279 ? 24.841 -1.350 -7.134 1.00 85.12 279 ASP A C 1
ATOM 2055 O O . ASP A 1 279 ? 25.888 -1.677 -6.568 1.00 85.12 279 ASP A O 1
ATOM 2059 N N . GLY A 1 280 ? 24.385 -0.096 -7.073 1.00 84.88 280 GLY A N 1
ATOM 2060 C CA . GLY A 1 280 ? 24.958 0.992 -6.284 1.00 84.88 280 GLY A CA 1
ATOM 2061 C C . GLY A 1 280 ? 23.972 1.590 -5.274 1.00 84.88 280 GLY A C 1
ATOM 2062 O O . GLY A 1 280 ? 23.093 0.898 -4.766 1.00 84.88 280 GLY A O 1
ATOM 2063 N N . ASP A 1 281 ? 24.144 2.876 -4.960 1.00 85.62 281 ASP A N 1
ATOM 2064 C CA . ASP A 1 281 ? 23.387 3.571 -3.900 1.00 85.62 281 ASP A CA 1
ATOM 2065 C C . ASP A 1 281 ? 22.160 4.342 -4.410 1.00 85.62 281 ASP A C 1
ATOM 2067 O O . ASP A 1 281 ? 21.400 4.867 -3.599 1.00 85.62 281 ASP A O 1
ATOM 2071 N N . GLY A 1 282 ? 21.984 4.433 -5.731 1.00 90.62 282 GLY A N 1
ATOM 2072 C CA . GLY A 1 282 ? 20.880 5.163 -6.356 1.00 90.62 282 GLY A CA 1
ATOM 2073 C C . GLY A 1 282 ? 19.603 4.338 -6.523 1.00 90.62 282 GLY A C 1
ATOM 2074 O O . GLY A 1 282 ? 19.525 3.154 -6.179 1.00 90.62 282 GLY A O 1
ATOM 2075 N N . GLU A 1 283 ? 18.592 4.962 -7.112 1.00 94.69 283 GLU A N 1
ATOM 2076 C CA . GLU A 1 283 ? 17.273 4.370 -7.316 1.00 94.69 283 GLU A CA 1
ATOM 2077 C C . GLU A 1 283 ? 17.263 3.410 -8.518 1.00 94.69 283 GLU A C 1
ATOM 2079 O O . GLU A 1 283 ? 18.063 3.542 -9.452 1.00 94.69 283 GLU A O 1
ATOM 2084 N N . ALA A 1 284 ? 16.354 2.433 -8.564 1.00 96.50 284 ALA A N 1
ATOM 2085 C CA . ALA A 1 284 ? 16.166 1.682 -9.813 1.00 96.50 284 ALA A CA 1
ATOM 2086 C C . ALA A 1 284 ? 15.371 2.513 -10.837 1.00 96.50 284 ALA A C 1
ATOM 2088 O O . ALA A 1 284 ? 15.712 2.551 -12.019 1.00 96.50 284 ALA A O 1
ATOM 2089 N N . VAL A 1 285 ? 14.353 3.246 -10.394 1.00 97.00 285 VAL A N 1
ATOM 2090 C CA . VAL A 1 285 ? 13.643 4.217 -11.231 1.00 97.00 285 VAL A CA 1
ATOM 2091 C C . VAL A 1 285 ? 13.385 5.486 -10.433 1.00 97.00 285 VAL A C 1
ATOM 2093 O O . VAL A 1 285 ? 12.819 5.413 -9.350 1.00 97.00 285 VAL A O 1
ATOM 2096 N N . ALA A 1 286 ? 13.753 6.631 -11.002 1.00 94.94 286 ALA A N 1
ATOM 2097 C CA . ALA A 1 286 ? 13.425 7.957 -10.502 1.00 94.94 286 ALA A CA 1
ATOM 2098 C C . ALA A 1 286 ? 12.602 8.711 -11.557 1.00 94.94 286 ALA A C 1
ATOM 2100 O O . ALA A 1 286 ? 13.074 8.947 -12.674 1.00 94.94 286 ALA A O 1
ATOM 2101 N N . LEU A 1 287 ? 11.372 9.081 -11.213 1.00 93.44 287 LEU A N 1
ATOM 2102 C CA . LEU A 1 287 ? 10.508 9.929 -12.033 1.00 93.44 287 LEU A CA 1
ATOM 2103 C C . LEU A 1 287 ? 10.397 11.294 -11.368 1.00 93.44 287 LEU A C 1
ATOM 2105 O O . LEU A 1 287 ? 10.072 11.370 -10.189 1.00 93.44 287 LEU A O 1
ATOM 2109 N N . VAL A 1 288 ? 10.648 12.362 -12.113 1.00 89.38 288 VAL A N 1
ATOM 2110 C CA . VAL A 1 288 ? 10.596 13.732 -11.605 1.00 89.38 288 VAL A CA 1
ATOM 2111 C C . VAL A 1 288 ? 9.742 14.589 -12.532 1.00 89.38 288 VAL A C 1
ATOM 2113 O O . VAL A 1 288 ? 9.715 14.415 -13.751 1.00 89.38 288 VAL A O 1
ATOM 2116 N N . GLY A 1 289 ? 9.039 15.554 -11.954 1.00 86.00 289 GLY A N 1
ATOM 2117 C CA . GLY A 1 289 ? 8.242 16.506 -12.713 1.00 86.00 289 GLY A CA 1
ATOM 2118 C C . GLY A 1 289 ? 7.012 15.828 -13.313 1.00 86.00 289 GLY A C 1
ATOM 2119 O O . GLY A 1 289 ? 6.370 14.996 -12.688 1.00 86.00 289 GLY A O 1
ATOM 2120 N N . ASN A 1 290 ? 6.692 16.152 -14.565 1.00 85.00 290 ASN A N 1
ATOM 2121 C CA . ASN A 1 290 ? 5.511 15.605 -15.244 1.00 85.00 290 ASN A CA 1
ATOM 2122 C C . ASN A 1 290 ? 5.798 14.293 -16.001 1.00 85.00 290 ASN A C 1
ATOM 2124 O O . ASN A 1 290 ? 5.075 13.965 -16.946 1.00 85.00 290 ASN A O 1
ATOM 2128 N N . ALA A 1 291 ? 6.879 13.583 -15.669 1.00 90.06 291 ALA A N 1
ATOM 2129 C CA . ALA A 1 291 ? 7.163 12.277 -16.252 1.00 90.06 291 ALA A CA 1
ATOM 2130 C C . ALA A 1 291 ? 6.038 11.286 -15.912 1.00 90.06 291 ALA A C 1
ATOM 2132 O O . ALA A 1 291 ? 5.383 11.384 -14.879 1.00 90.06 291 ALA A O 1
ATOM 2133 N N . SER A 1 292 ? 5.757 10.332 -16.789 1.00 91.12 292 SER A N 1
ATOM 2134 C CA . SER A 1 292 ? 4.796 9.269 -16.501 1.00 91.12 292 SER A CA 1
ATOM 2135 C C . SER A 1 292 ? 5.359 7.931 -16.927 1.00 91.12 292 SER A C 1
ATOM 2137 O O . SER A 1 292 ? 5.991 7.826 -17.981 1.00 91.12 292 SER A O 1
ATOM 2139 N N . ALA A 1 293 ? 5.104 6.896 -16.136 1.00 95.06 293 ALA A N 1
ATOM 2140 C CA . ALA A 1 293 ? 5.516 5.549 -16.490 1.00 95.06 293 ALA A CA 1
ATOM 2141 C C . ALA A 1 293 ? 4.386 4.539 -16.313 1.00 95.06 293 ALA A C 1
ATOM 2143 O O . ALA A 1 293 ? 3.573 4.632 -15.394 1.00 95.06 293 ALA A O 1
ATOM 2144 N N . ARG A 1 294 ? 4.369 3.547 -17.203 1.00 97.75 294 ARG A N 1
ATOM 2145 C CA . ARG A 1 294 ? 3.551 2.344 -17.079 1.00 97.75 294 ARG A CA 1
ATOM 2146 C C . ARG A 1 294 ? 4.451 1.130 -17.076 1.00 97.75 294 ARG A C 1
ATOM 2148 O O . ARG A 1 294 ? 5.290 0.995 -17.962 1.00 97.75 294 ARG A O 1
ATOM 2155 N N . MET A 1 295 ? 4.292 0.234 -16.113 1.00 98.44 295 MET A N 1
ATOM 2156 C CA . MET A 1 295 ? 5.154 -0.944 -16.012 1.00 98.44 295 MET A CA 1
ATOM 2157 C C . MET A 1 295 ? 4.341 -2.210 -15.816 1.00 98.44 295 MET A C 1
ATOM 2159 O O . MET A 1 295 ? 3.527 -2.286 -14.901 1.00 98.44 295 MET A O 1
ATOM 2163 N N . LYS A 1 296 ? 4.590 -3.231 -16.638 1.00 98.50 296 LYS A N 1
ATOM 2164 C CA . LYS A 1 296 ? 3.946 -4.539 -16.493 1.00 98.50 296 LYS A CA 1
ATOM 2165 C C . LYS A 1 296 ? 4.968 -5.658 -16.452 1.00 98.50 296 LYS A C 1
ATOM 2167 O O . LYS A 1 296 ? 5.825 -5.758 -17.332 1.00 98.50 296 LYS A O 1
ATOM 2172 N N . HIS A 1 297 ? 4.840 -6.537 -15.462 1.00 98.31 297 HIS A N 1
ATOM 2173 C CA . HIS A 1 297 ? 5.733 -7.687 -15.278 1.00 98.31 297 HIS A CA 1
ATOM 2174 C C . HIS A 1 297 ? 7.218 -7.305 -15.144 1.00 98.31 297 HIS A C 1
ATOM 2176 O O . HIS A 1 297 ? 8.098 -8.049 -15.584 1.00 98.31 297 HIS A O 1
ATOM 2182 N N . CYS A 1 298 ? 7.499 -6.138 -14.564 1.00 98.69 298 CYS A N 1
ATOM 2183 C CA . CYS A 1 298 ? 8.854 -5.626 -14.388 1.00 98.69 298 CYS A CA 1
ATOM 2184 C C . CYS A 1 298 ? 9.428 -5.967 -13.006 1.00 98.69 298 CYS A C 1
ATOM 2186 O O . CYS A 1 298 ? 8.693 -6.201 -12.042 1.00 98.69 298 CYS A O 1
ATOM 2188 N N . ILE A 1 299 ? 10.758 -5.968 -12.918 1.00 98.50 299 ILE A N 1
ATOM 2189 C CA . ILE A 1 299 ? 11.503 -6.101 -11.661 1.00 98.50 299 ILE A CA 1
ATOM 2190 C C . ILE A 1 299 ? 12.348 -4.846 -11.471 1.00 98.50 299 ILE A C 1
ATOM 2192 O O . ILE A 1 299 ? 13.174 -4.530 -12.327 1.00 98.50 299 ILE A O 1
ATOM 2196 N N . LEU A 1 300 ? 12.142 -4.151 -10.358 1.00 98.06 300 LEU A N 1
ATOM 2197 C CA . LEU A 1 300 ? 12.925 -2.990 -9.950 1.00 98.06 300 LEU A CA 1
ATOM 2198 C C . LEU A 1 300 ? 13.679 -3.370 -8.679 1.00 98.06 300 LEU A C 1
ATOM 2200 O O . LEU A 1 300 ? 13.061 -3.764 -7.689 1.00 98.06 300 LEU A O 1
ATOM 2204 N N . SER A 1 301 ? 15.003 -3.262 -8.699 1.00 95.69 301 SER A N 1
ATOM 2205 C CA . SER A 1 301 ? 15.827 -3.596 -7.541 1.00 95.69 301 SER A CA 1
ATOM 2206 C C . SER A 1 301 ? 16.919 -2.566 -7.297 1.00 95.69 301 SER A C 1
ATOM 2208 O O . SER A 1 301 ? 17.690 -2.287 -8.214 1.00 95.69 301 SER A O 1
ATOM 2210 N N . SER A 1 302 ? 17.034 -2.070 -6.065 1.00 92.44 302 SER A N 1
ATOM 2211 C CA . SER A 1 302 ? 18.199 -1.308 -5.597 1.00 92.44 302 SER A CA 1
ATOM 2212 C C . SER A 1 302 ? 18.886 -2.055 -4.454 1.00 92.44 302 SER A C 1
ATOM 2214 O O . SER A 1 302 ? 18.223 -2.511 -3.525 1.00 92.44 302 SER A O 1
ATOM 2216 N N . GLN A 1 303 ? 20.205 -2.250 -4.530 1.00 86.19 303 GLN A N 1
ATOM 2217 C CA . GLN A 1 303 ? 20.917 -3.093 -3.560 1.00 86.19 303 GLN A CA 1
ATOM 2218 C C . GLN A 1 303 ? 21.215 -2.411 -2.221 1.00 86.19 303 GLN A C 1
ATOM 2220 O O . GLN A 1 303 ? 21.319 -3.108 -1.214 1.00 86.19 303 GLN A O 1
ATOM 2225 N N . ASN A 1 304 ? 21.361 -1.085 -2.194 1.00 84.56 304 ASN A N 1
ATOM 2226 C CA . ASN A 1 304 ? 21.782 -0.349 -0.999 1.00 84.56 304 ASN A CA 1
ATOM 2227 C C . ASN A 1 304 ? 20.668 0.603 -0.521 1.00 84.56 304 ASN A C 1
ATOM 2229 O O . ASN A 1 304 ? 19.543 0.169 -0.266 1.00 84.56 304 ASN A O 1
ATOM 2233 N N . SER A 1 305 ? 20.975 1.895 -0.367 1.00 84.19 305 SER A N 1
ATOM 2234 C CA . SER A 1 305 ? 20.086 2.890 0.243 1.00 84.19 305 SER A CA 1
ATOM 2235 C C . SER A 1 305 ? 19.021 3.471 -0.681 1.00 84.19 305 SER A C 1
ATOM 2237 O O . SER A 1 305 ? 18.069 4.059 -0.177 1.00 84.19 305 SER A O 1
ATOM 2239 N N . GLY A 1 306 ? 19.180 3.351 -1.999 1.00 87.19 306 GLY A N 1
ATOM 2240 C CA . GLY A 1 306 ? 18.226 3.900 -2.957 1.00 87.19 306 GLY A CA 1
ATOM 2241 C C . GLY A 1 306 ? 16.894 3.151 -2.946 1.00 87.19 306 GLY A C 1
ATOM 2242 O O . GLY A 1 306 ? 16.836 1.950 -2.667 1.00 87.19 306 GLY A O 1
ATOM 2243 N N . ALA A 1 307 ? 15.814 3.857 -3.273 1.00 93.00 307 ALA A N 1
ATOM 2244 C CA . ALA A 1 307 ? 14.513 3.228 -3.451 1.00 93.00 307 ALA A CA 1
ATOM 2245 C C . ALA A 1 307 ? 14.476 2.389 -4.739 1.00 93.00 307 ALA A C 1
ATOM 2247 O O . ALA A 1 307 ? 15.171 2.682 -5.717 1.00 93.00 307 ALA A O 1
ATOM 2248 N N . ALA A 1 308 ? 13.642 1.348 -4.797 1.00 95.88 308 ALA A N 1
ATOM 2249 C CA . ALA A 1 308 ? 13.405 0.691 -6.086 1.00 95.88 308 ALA A CA 1
ATOM 2250 C C . ALA A 1 308 ? 12.616 1.619 -7.028 1.00 95.88 308 ALA A C 1
ATOM 2252 O O . ALA A 1 308 ? 12.939 1.714 -8.211 1.00 95.88 308 ALA A O 1
ATOM 2253 N N . LEU A 1 309 ? 11.643 2.359 -6.500 1.00 96.25 309 LEU A N 1
ATOM 2254 C CA . LEU A 1 309 ? 10.923 3.402 -7.223 1.00 96.25 309 LEU A CA 1
ATOM 2255 C C . LEU A 1 309 ? 10.869 4.685 -6.394 1.00 96.25 309 LEU A C 1
ATOM 2257 O O . LEU A 1 309 ? 10.346 4.676 -5.284 1.00 96.25 309 LEU A O 1
ATOM 2261 N N . GLU A 1 310 ? 11.330 5.787 -6.969 1.00 94.75 310 GLU A N 1
ATOM 2262 C CA . GLU A 1 310 ? 11.124 7.132 -6.442 1.00 94.75 310 GLU A CA 1
ATOM 2263 C C . GLU A 1 310 ? 10.330 7.968 -7.445 1.00 94.75 310 GLU A C 1
ATOM 2265 O O . GLU A 1 310 ? 10.639 7.998 -8.641 1.00 94.75 310 GLU A O 1
ATOM 2270 N N . VAL A 1 311 ? 9.288 8.638 -6.959 1.00 93.44 311 VAL A N 1
ATOM 2271 C CA . VAL A 1 311 ? 8.457 9.532 -7.762 1.00 93.44 311 VAL A CA 1
ATOM 2272 C C . VAL A 1 311 ? 8.345 10.883 -7.066 1.00 93.44 311 VAL A C 1
ATOM 2274 O O . VAL A 1 311 ? 7.829 10.996 -5.955 1.00 93.44 311 VAL A O 1
ATOM 2277 N N . ASP A 1 312 ? 8.800 11.916 -7.760 1.00 88.56 312 ASP A N 1
ATOM 2278 C CA . ASP A 1 312 ? 8.834 13.303 -7.318 1.00 88.56 312 ASP A CA 1
ATOM 2279 C C . ASP A 1 312 ? 8.053 14.194 -8.309 1.00 88.56 312 ASP A C 1
ATOM 2281 O O . ASP A 1 312 ? 8.050 13.984 -9.523 1.00 88.56 312 ASP A O 1
ATOM 2285 N N . SER A 1 313 ? 7.439 15.264 -7.806 1.00 77.50 313 SER A N 1
ATOM 2286 C CA . SER A 1 313 ? 7.060 16.435 -8.611 1.00 77.50 313 SER A CA 1
ATOM 2287 C C . SER A 1 313 ? 5.939 16.254 -9.666 1.00 77.50 313 SER A C 1
ATOM 2289 O O . SER A 1 313 ? 5.931 16.970 -10.666 1.00 77.50 313 SER A O 1
ATOM 2291 N N . GLY A 1 314 ? 4.933 15.407 -9.409 1.00 74.00 314 GLY A N 1
ATOM 2292 C CA . GLY A 1 314 ? 3.640 15.406 -10.121 1.00 74.00 314 GLY A CA 1
ATOM 2293 C C . GLY A 1 314 ? 3.493 14.321 -11.184 1.00 74.00 314 GLY A C 1
ATOM 2294 O O . GLY A 1 314 ? 2.570 14.355 -12.002 1.00 74.00 314 GLY A O 1
ATOM 2295 N N . ALA A 1 315 ? 4.412 13.362 -11.167 1.00 79.25 315 ALA A N 1
ATOM 2296 C CA . ALA A 1 315 ? 4.455 12.248 -12.089 1.00 79.25 315 ALA A CA 1
ATOM 2297 C C . ALA A 1 315 ? 3.303 11.252 -11.859 1.00 79.25 315 ALA A C 1
ATOM 2299 O O . ALA A 1 315 ? 2.816 11.061 -10.742 1.00 79.25 315 ALA A O 1
ATOM 2300 N N . GLY A 1 316 ? 2.859 10.621 -12.948 1.00 85.44 316 GLY A N 1
ATOM 2301 C CA . GLY A 1 316 ? 1.859 9.553 -12.929 1.00 85.44 316 GLY A CA 1
ATOM 2302 C C . GLY A 1 316 ? 2.524 8.187 -13.057 1.00 85.44 316 GLY A C 1
ATOM 2303 O O . GLY A 1 316 ? 3.329 7.979 -13.968 1.00 85.44 316 GLY A O 1
ATOM 2304 N N . ILE A 1 317 ? 2.181 7.248 -12.179 1.00 94.12 317 ILE A N 1
ATOM 2305 C CA . ILE A 1 317 ? 2.720 5.885 -12.224 1.00 94.12 317 ILE A CA 1
ATOM 2306 C C . ILE A 1 317 ? 1.594 4.853 -12.218 1.00 94.12 317 ILE A C 1
ATOM 2308 O O . ILE A 1 317 ? 0.691 4.898 -11.389 1.00 94.12 317 ILE A O 1
ATOM 2312 N N . GLU A 1 318 ? 1.669 3.904 -13.147 1.00 97.25 318 GLU A N 1
ATOM 2313 C CA . GLU A 1 318 ? 0.785 2.739 -13.212 1.00 97.25 318 GLU A CA 1
ATOM 2314 C C . GLU A 1 318 ? 1.647 1.474 -13.280 1.00 97.25 318 GLU A C 1
ATOM 2316 O O . GLU A 1 318 ? 2.502 1.345 -14.163 1.00 97.25 318 GLU A O 1
ATOM 2321 N N . MET A 1 319 ? 1.451 0.523 -12.367 1.00 98.38 319 MET A N 1
ATOM 2322 C CA . MET A 1 319 ? 2.186 -0.744 -12.396 1.00 98.38 319 MET A CA 1
ATOM 2323 C C . MET A 1 319 ? 1.277 -1.952 -12.197 1.00 98.38 319 MET A C 1
ATOM 2325 O O . MET A 1 319 ? 0.412 -1.962 -11.325 1.00 98.38 319 MET A O 1
ATOM 2329 N N . GLU A 1 320 ? 1.524 -3.010 -12.968 1.00 98.50 320 GLU A N 1
ATOM 2330 C CA . GLU A 1 320 ? 0.779 -4.266 -12.901 1.00 98.50 320 GLU A CA 1
ATOM 2331 C C . GLU A 1 320 ? 1.729 -5.468 -12.823 1.00 98.50 320 GLU A C 1
ATOM 2333 O O . GLU A 1 320 ? 2.603 -5.651 -13.675 1.00 98.50 320 GLU A O 1
ATOM 2338 N N . SER A 1 321 ? 1.533 -6.339 -11.830 1.00 98.38 321 SER A N 1
ATOM 2339 C CA . SER A 1 321 ? 2.312 -7.575 -11.662 1.00 98.38 321 SER A CA 1
ATOM 2340 C C . SER A 1 321 ? 3.830 -7.351 -11.580 1.00 98.38 321 SER A C 1
ATOM 2342 O O . SER A 1 321 ? 4.611 -8.139 -12.121 1.00 98.38 321 SER A O 1
ATOM 2344 N N . CYS A 1 322 ? 4.260 -6.268 -10.933 1.00 98.69 322 CYS A N 1
ATOM 2345 C CA . CYS A 1 322 ? 5.670 -5.911 -10.780 1.00 98.69 322 CYS A CA 1
ATOM 2346 C C . CYS A 1 322 ? 6.217 -6.302 -9.400 1.00 98.69 322 CYS A C 1
ATOM 2348 O O . CYS A 1 322 ? 5.472 -6.437 -8.431 1.00 98.69 322 CYS A O 1
ATOM 2350 N N . THR A 1 323 ? 7.535 -6.479 -9.300 1.00 98.50 323 THR A N 1
ATOM 2351 C CA . THR A 1 323 ? 8.237 -6.671 -8.019 1.00 98.50 323 THR A CA 1
ATOM 2352 C C . THR A 1 323 ? 9.236 -5.544 -7.811 1.00 98.50 323 THR A C 1
ATOM 2354 O O . THR A 1 323 ? 10.073 -5.298 -8.678 1.00 98.50 323 THR A O 1
ATOM 2357 N N . LEU A 1 324 ? 9.135 -4.876 -6.668 1.00 97.44 324 LEU A N 1
ATOM 2358 C CA . LEU A 1 324 ? 10.012 -3.803 -6.232 1.00 97.44 324 LEU A CA 1
ATOM 2359 C C . LEU A 1 324 ? 10.739 -4.269 -4.973 1.00 97.44 324 LEU A C 1
ATOM 2361 O O . LEU A 1 324 ? 10.100 -4.769 -4.048 1.00 97.44 324 LEU A O 1
ATOM 2365 N N . SER A 1 325 ? 12.059 -4.124 -4.941 1.00 94.25 325 SER A N 1
ATOM 2366 C CA . SER A 1 325 ? 12.867 -4.510 -3.785 1.00 94.25 325 SER A CA 1
ATOM 2367 C C . SER A 1 325 ? 14.031 -3.562 -3.566 1.00 94.25 325 SER A C 1
ATOM 2369 O O . SER A 1 325 ? 14.784 -3.279 -4.498 1.00 94.25 325 SER A O 1
ATOM 2371 N N . SER A 1 326 ? 14.238 -3.145 -2.333 1.00 90.75 326 SER A N 1
ATOM 2372 C CA . SER A 1 326 ? 15.379 -2.326 -1.927 1.00 90.75 326 SER A CA 1
ATOM 2373 C C . SER A 1 326 ? 16.141 -3.007 -0.792 1.00 90.75 326 SER A C 1
ATOM 2375 O O . SER A 1 326 ? 15.558 -3.747 -0.002 1.00 90.75 326 SER A O 1
ATOM 2377 N N . GLY A 1 327 ? 17.456 -2.790 -0.724 1.00 86.62 327 GLY A N 1
ATOM 2378 C CA . GLY A 1 327 ? 18.296 -3.383 0.319 1.00 86.62 327 GLY A CA 1
ATOM 2379 C C . GLY A 1 327 ? 18.105 -2.730 1.686 1.00 86.62 327 GLY A C 1
ATOM 2380 O O . GLY A 1 327 ? 17.843 -3.420 2.665 1.00 86.62 327 GLY A O 1
ATOM 2381 N N . SER A 1 328 ? 18.237 -1.403 1.759 1.00 85.06 328 SER A N 1
ATOM 2382 C CA . SER A 1 328 ? 18.009 -0.634 2.992 1.00 85.06 328 SER A CA 1
ATOM 2383 C C . SER A 1 328 ? 17.115 0.597 2.816 1.00 85.06 328 SER A C 1
ATOM 2385 O O . SER A 1 328 ? 16.667 1.147 3.815 1.00 85.06 328 SER A O 1
ATOM 2387 N N . GLY A 1 329 ? 16.875 1.060 1.583 1.00 84.25 329 GLY A N 1
ATOM 2388 C CA . GLY A 1 329 ? 15.857 2.081 1.287 1.00 84.25 329 GLY A CA 1
ATOM 2389 C C . GLY A 1 329 ? 14.441 1.497 1.260 1.00 84.25 329 GLY A C 1
ATOM 2390 O O . GLY A 1 329 ? 14.293 0.282 1.348 1.00 84.25 329 GLY A O 1
ATOM 2391 N N . ALA A 1 330 ? 13.405 2.317 1.076 1.00 90.19 330 ALA A N 1
ATOM 2392 C CA . ALA A 1 330 ? 12.038 1.820 0.869 1.00 90.19 330 ALA A CA 1
ATOM 2393 C C . ALA A 1 330 ? 11.848 1.243 -0.547 1.00 90.19 330 ALA A C 1
ATOM 2395 O O . ALA A 1 330 ? 12.481 1.705 -1.500 1.00 90.19 330 ALA A O 1
ATOM 2396 N N . ALA A 1 331 ? 10.955 0.265 -0.726 1.00 94.44 331 ALA A N 1
ATOM 2397 C CA . ALA A 1 331 ? 10.668 -0.271 -2.061 1.00 94.44 331 ALA A CA 1
ATOM 2398 C C . ALA A 1 331 ? 10.075 0.815 -2.972 1.00 94.44 331 ALA A C 1
ATOM 2400 O O . ALA A 1 331 ? 10.332 0.846 -4.177 1.00 94.44 331 ALA A O 1
ATOM 2401 N N . MET A 1 332 ? 9.293 1.721 -2.387 1.00 94.81 332 MET A N 1
ATOM 2402 C CA . MET A 1 332 ? 8.695 2.853 -3.079 1.00 94.81 332 MET A CA 1
ATOM 2403 C C . MET A 1 332 ? 8.714 4.106 -2.209 1.00 94.81 332 MET A C 1
ATOM 2405 O O . MET A 1 332 ? 8.394 4.039 -1.024 1.00 94.81 332 MET A O 1
ATOM 2409 N N . VAL A 1 333 ? 9.018 5.242 -2.832 1.00 94.06 333 VAL A N 1
ATOM 2410 C CA . VAL A 1 333 ? 8.977 6.576 -2.231 1.00 94.06 333 VAL A CA 1
ATOM 2411 C C . VAL A 1 333 ? 8.216 7.522 -3.163 1.00 94.06 333 VAL A C 1
ATOM 2413 O O . VAL A 1 333 ? 8.582 7.672 -4.328 1.00 94.06 333 VAL A O 1
ATOM 2416 N N . LEU A 1 334 ? 7.152 8.154 -2.666 1.00 92.62 334 LEU A N 1
ATOM 2417 C CA . LEU A 1 334 ? 6.378 9.182 -3.375 1.00 92.62 334 LEU A CA 1
ATOM 2418 C C . LEU A 1 334 ? 6.496 10.507 -2.607 1.00 92.62 334 LEU A C 1
ATOM 2420 O O . LEU A 1 334 ? 6.165 10.518 -1.427 1.00 92.62 334 LEU A O 1
ATOM 2424 N N . VAL A 1 335 ? 6.959 11.606 -3.220 1.00 90.31 335 VAL A N 1
ATOM 2425 C CA . VAL A 1 335 ? 7.325 12.846 -2.485 1.00 90.31 335 VAL A CA 1
ATOM 2426 C C . VAL A 1 335 ? 6.933 14.171 -3.174 1.00 90.31 335 VAL A C 1
ATOM 2428 O O . VAL A 1 335 ? 6.620 14.230 -4.366 1.00 90.31 335 VAL A O 1
ATOM 2431 N N . ASN A 1 336 ? 6.993 15.261 -2.387 1.00 76.75 336 ASN A N 1
ATOM 2432 C CA . ASN A 1 336 ? 7.022 16.699 -2.736 1.00 76.75 336 ASN A CA 1
ATOM 2433 C C . ASN A 1 336 ? 5.816 17.334 -3.462 1.00 76.75 336 ASN A C 1
ATOM 2435 O O . ASN A 1 336 ? 5.704 18.564 -3.457 1.00 76.75 336 ASN A O 1
ATOM 2439 N N . SER A 1 337 ? 4.910 16.586 -4.099 1.00 75.19 337 SER A N 1
ATOM 2440 C CA . SER A 1 337 ? 3.791 17.197 -4.846 1.00 75.19 337 SER A CA 1
ATOM 2441 C C . SER A 1 337 ? 2.638 16.236 -5.145 1.00 75.19 337 SER A C 1
ATOM 2443 O O . SER A 1 337 ? 2.781 15.028 -5.007 1.00 75.19 337 SER A O 1
ATOM 2445 N N . ALA A 1 338 ? 1.499 16.779 -5.587 1.00 78.62 338 ALA A N 1
ATOM 2446 C CA . ALA A 1 338 ? 0.330 15.981 -5.941 1.00 78.62 338 ALA A CA 1
ATOM 2447 C C . ALA A 1 338 ? 0.574 15.155 -7.208 1.00 78.62 338 ALA A C 1
ATOM 2449 O O . ALA A 1 338 ? 0.844 15.721 -8.267 1.00 78.62 338 ALA A O 1
ATOM 2450 N N . GLY A 1 339 ? 0.388 13.844 -7.110 1.00 85.38 339 GLY A N 1
ATOM 2451 C CA . GLY A 1 339 ? 0.428 12.914 -8.232 1.00 85.38 339 GLY A CA 1
ATOM 2452 C C . GLY A 1 339 ? -0.580 11.781 -8.056 1.00 85.38 339 GLY A C 1
ATOM 2453 O O . GLY A 1 339 ? -1.345 11.746 -7.087 1.00 85.38 339 GLY A O 1
ATOM 2454 N N . SER A 1 340 ? -0.600 10.861 -9.018 1.00 89.12 340 SER A N 1
ATOM 2455 C CA . SER A 1 340 ? -1.458 9.677 -8.984 1.00 89.12 340 SER A CA 1
ATOM 2456 C C . SER A 1 340 ? -0.620 8.428 -9.199 1.00 89.12 340 SER A C 1
ATOM 2458 O O . SER A 1 340 ? 0.223 8.382 -10.100 1.00 89.12 340 SER A O 1
ATOM 2460 N N . ALA A 1 341 ? -0.850 7.436 -8.347 1.00 94.25 341 ALA A N 1
ATOM 2461 C CA . ALA A 1 341 ? -0.122 6.187 -8.352 1.00 94.25 341 ALA A CA 1
ATOM 2462 C C . ALA A 1 341 ? -1.101 5.011 -8.253 1.00 94.25 341 ALA A C 1
ATOM 2464 O O . ALA A 1 341 ? -1.873 4.909 -7.298 1.00 94.25 341 ALA A O 1
ATOM 2465 N N . GLU A 1 342 ? -1.077 4.130 -9.251 1.00 97.12 342 GLU A N 1
ATOM 2466 C CA . GLU A 1 342 ? -1.939 2.953 -9.332 1.00 97.12 342 GLU A CA 1
ATOM 2467 C C . GLU A 1 342 ? -1.107 1.671 -9.420 1.00 97.12 342 GLU A C 1
ATOM 2469 O O . GLU A 1 342 ? -0.247 1.521 -10.290 1.00 97.12 342 GLU A O 1
ATOM 2474 N N . PHE A 1 343 ? -1.389 0.718 -8.533 1.00 98.25 343 PHE A N 1
ATOM 2475 C CA . PHE A 1 343 ? -0.681 -0.558 -8.464 1.00 98.25 343 PHE A CA 1
ATOM 2476 C C . PHE A 1 343 ? -1.666 -1.725 -8.427 1.00 98.25 343 PHE A C 1
ATOM 2478 O O . PHE A 1 343 ? -2.594 -1.732 -7.621 1.00 98.25 343 PHE A O 1
ATOM 2485 N N . GLY A 1 344 ? -1.449 -2.730 -9.276 1.00 98.25 344 GLY A N 1
ATOM 2486 C CA . GLY A 1 344 ? -2.241 -3.959 -9.323 1.00 98.25 344 GLY A CA 1
ATOM 2487 C C . GLY A 1 344 ? -1.365 -5.205 -9.233 1.00 98.25 344 GLY A C 1
ATOM 2488 O O . GLY A 1 344 ? -0.459 -5.387 -10.045 1.00 98.25 344 GLY A O 1
ATOM 2489 N N . THR A 1 345 ? -1.630 -6.088 -8.271 1.00 98.31 345 THR A N 1
ATOM 2490 C CA . THR A 1 345 ? -0.914 -7.371 -8.110 1.00 98.31 345 THR A CA 1
ATOM 2491 C C . THR A 1 345 ? 0.609 -7.203 -7.971 1.00 98.31 345 THR A C 1
ATOM 2493 O O . THR A 1 345 ? 1.397 -8.031 -8.432 1.00 98.31 345 THR A O 1
ATOM 2496 N N . CYS A 1 346 ? 1.054 -6.098 -7.372 1.00 98.62 346 CYS A N 1
ATOM 2497 C CA . CYS A 1 346 ? 2.472 -5.783 -7.203 1.00 98.62 346 CYS A CA 1
ATOM 2498 C C . CYS A 1 346 ? 3.011 -6.287 -5.858 1.00 98.62 346 CYS A C 1
ATOM 2500 O O . CYS A 1 346 ? 2.267 -6.475 -4.895 1.00 98.62 346 CYS A O 1
ATOM 2502 N N . ARG A 1 347 ? 4.329 -6.493 -5.791 1.00 98.19 347 ARG A N 1
ATOM 2503 C CA . ARG A 1 347 ? 5.053 -6.855 -4.566 1.00 98.19 347 ARG A CA 1
ATOM 2504 C C . ARG A 1 347 ? 6.053 -5.765 -4.206 1.00 98.19 347 ARG A C 1
ATOM 2506 O O . ARG A 1 347 ? 6.885 -5.424 -5.043 1.00 98.19 347 ARG A O 1
ATOM 2513 N N . PHE A 1 348 ? 5.997 -5.287 -2.971 1.00 96.06 348 PHE A N 1
ATOM 2514 C CA . PHE A 1 348 ? 6.890 -4.274 -2.415 1.00 96.06 348 PHE A CA 1
ATOM 2515 C C . PHE A 1 348 ? 7.668 -4.905 -1.269 1.00 96.06 348 PHE A C 1
ATOM 2517 O O . PHE A 1 348 ? 7.085 -5.250 -0.245 1.00 96.06 348 PHE A O 1
ATOM 2524 N N . LEU A 1 349 ? 8.964 -5.110 -1.477 1.00 92.94 349 LEU A N 1
ATOM 2525 C CA . LEU A 1 349 ? 9.863 -5.711 -0.501 1.00 92.94 349 LEU A CA 1
ATOM 2526 C C . LEU A 1 349 ? 10.714 -4.600 0.111 1.00 92.94 349 LEU A C 1
ATOM 2528 O O . LEU A 1 349 ? 11.510 -3.985 -0.601 1.00 92.94 349 LEU A O 1
ATOM 2532 N N . ASN A 1 350 ? 10.538 -4.397 1.414 1.00 89.81 350 ASN A N 1
ATOM 2533 C CA . ASN A 1 350 ? 11.050 -3.306 2.242 1.00 89.81 350 ASN A CA 1
ATOM 2534 C C . ASN A 1 350 ? 10.186 -2.026 2.270 1.00 89.81 350 ASN A C 1
ATOM 2536 O O . ASN A 1 350 ? 10.699 -0.912 2.222 1.00 89.81 350 ASN A O 1
ATOM 2540 N N . GLY A 1 351 ? 8.865 -2.200 2.359 1.00 90.19 351 GLY A N 1
ATOM 2541 C CA . GLY A 1 351 ? 7.902 -1.141 2.678 1.00 90.19 351 GLY A CA 1
ATOM 2542 C C . GLY A 1 351 ? 7.739 -0.025 1.637 1.00 90.19 351 GLY A C 1
ATOM 2543 O O . GLY A 1 351 ? 8.381 -0.014 0.584 1.00 90.19 351 GLY A O 1
ATOM 2544 N N . ILE A 1 352 ? 6.834 0.912 1.919 1.00 92.75 352 ILE A N 1
ATOM 2545 C CA . ILE A 1 352 ? 6.537 2.078 1.078 1.00 92.75 352 ILE A CA 1
ATOM 2546 C C . ILE A 1 352 ? 6.420 3.352 1.918 1.00 92.75 352 ILE A C 1
ATOM 2548 O O . ILE A 1 352 ? 5.947 3.318 3.055 1.00 92.75 352 ILE A O 1
ATOM 2552 N N . VAL A 1 353 ? 6.799 4.481 1.326 1.00 92.00 353 VAL A N 1
ATOM 2553 C CA . VAL A 1 353 ? 6.699 5.812 1.932 1.00 92.00 353 VAL A CA 1
ATOM 2554 C C . VAL A 1 353 ? 5.971 6.748 0.973 1.00 92.00 353 VAL A C 1
ATOM 2556 O O . VAL A 1 353 ? 6.312 6.835 -0.208 1.00 92.00 353 VAL A O 1
ATOM 2559 N N . VAL A 1 354 ? 4.960 7.447 1.480 1.00 91.12 354 VAL A N 1
ATOM 2560 C CA . VAL A 1 354 ? 4.166 8.426 0.736 1.00 91.12 354 VAL A CA 1
ATOM 2561 C C . VAL A 1 354 ? 4.159 9.732 1.511 1.00 91.12 354 VAL A C 1
ATOM 2563 O O . VAL A 1 354 ? 3.650 9.787 2.626 1.00 91.12 354 VAL A O 1
ATOM 2566 N N . GLU A 1 355 ? 4.701 10.783 0.907 1.00 88.38 355 GLU A N 1
ATOM 2567 C CA . GLU A 1 355 ? 4.789 12.118 1.488 1.00 88.38 355 GLU A CA 1
ATOM 2568 C C . GLU A 1 355 ? 4.135 13.149 0.558 1.00 88.38 355 GLU A C 1
ATOM 2570 O O . GLU A 1 355 ? 4.493 13.301 -0.617 1.00 88.38 355 GLU A O 1
ATOM 2575 N N . GLY A 1 356 ? 3.162 13.885 1.096 1.00 83.81 356 GLY A N 1
ATOM 2576 C CA . GLY A 1 356 ? 2.415 14.904 0.358 1.00 83.81 356 GLY A CA 1
ATOM 2577 C C . GLY A 1 356 ? 1.188 14.368 -0.399 1.00 83.81 356 GLY A C 1
ATOM 2578 O O . GLY A 1 356 ? 0.852 13.192 -0.285 1.00 83.81 356 GLY A O 1
ATOM 2579 N N . PRO A 1 357 ? 0.486 15.226 -1.170 1.00 85.69 357 PRO A N 1
ATOM 2580 C CA . PRO A 1 357 ? -0.904 15.025 -1.613 1.00 85.69 357 PRO A CA 1
ATOM 2581 C C . PRO A 1 357 ? -1.087 14.043 -2.776 1.00 85.69 357 PRO A C 1
ATOM 2583 O O . PRO A 1 357 ? -1.649 14.374 -3.822 1.00 85.69 357 PRO A O 1
ATOM 2586 N N . TRP A 1 358 ? -0.628 12.814 -2.585 1.00 87.56 358 TRP A N 1
ATOM 2587 C CA . TRP A 1 358 ? -0.768 11.719 -3.532 1.00 87.56 358 TRP A CA 1
ATOM 2588 C C . TRP A 1 358 ? -2.157 11.089 -3.479 1.00 87.56 358 TRP A C 1
ATOM 2590 O O . TRP A 1 358 ? -2.723 10.885 -2.407 1.00 87.56 358 TRP A O 1
ATOM 2600 N N . SER A 1 359 ? -2.682 10.738 -4.653 1.00 89.69 359 SER A N 1
ATOM 2601 C CA . SER A 1 359 ? -3.764 9.764 -4.774 1.00 89.69 359 SER A CA 1
ATOM 2602 C C . SER A 1 359 ? -3.152 8.401 -5.077 1.00 89.69 359 SER A C 1
ATOM 2604 O O . SER A 1 359 ? -2.616 8.188 -6.167 1.00 89.69 359 SER A O 1
ATOM 2606 N N . LEU A 1 360 ? -3.203 7.499 -4.100 1.00 93.19 360 LEU A N 1
ATOM 2607 C CA . LEU A 1 360 ? -2.622 6.162 -4.184 1.00 93.19 360 LEU A CA 1
ATOM 2608 C C . LEU A 1 360 ? -3.739 5.121 -4.200 1.00 93.19 360 LEU A C 1
ATOM 2610 O O . LEU A 1 360 ? -4.564 5.080 -3.295 1.00 93.19 360 LEU A O 1
ATOM 2614 N N . THR A 1 361 ? -3.752 4.254 -5.208 1.00 96.38 361 THR A N 1
ATOM 2615 C CA . THR A 1 361 ? -4.620 3.071 -5.240 1.00 96.38 361 THR A CA 1
ATOM 2616 C C . THR A 1 361 ? -3.779 1.818 -5.417 1.00 96.38 361 THR A C 1
ATOM 2618 O O . THR A 1 361 ? -3.011 1.707 -6.371 1.00 96.38 361 THR A O 1
ATOM 2621 N N . MET A 1 362 ? -3.945 0.848 -4.523 1.00 98.06 362 MET A N 1
ATOM 2622 C CA . MET A 1 362 ? -3.275 -0.449 -4.591 1.00 98.06 362 MET A CA 1
ATOM 2623 C C . MET A 1 362 ? -4.320 -1.558 -4.521 1.00 98.06 362 MET A C 1
ATOM 2625 O O . MET A 1 362 ? -5.148 -1.555 -3.613 1.00 98.06 362 MET A O 1
ATOM 2629 N N . ARG A 1 363 ? -4.282 -2.494 -5.474 1.00 98.44 363 ARG A N 1
ATOM 2630 C CA . ARG A 1 363 ? -5.188 -3.648 -5.540 1.00 98.44 363 ARG A CA 1
ATOM 2631 C C . ARG A 1 363 ? -4.412 -4.953 -5.582 1.00 98.44 363 ARG A C 1
ATOM 2633 O O . ARG A 1 363 ? -3.491 -5.081 -6.391 1.00 98.44 363 ARG A O 1
ATOM 2640 N N . ASP A 1 364 ? -4.789 -5.919 -4.750 1.00 98.31 364 ASP A N 1
ATOM 2641 C CA . ASP A 1 364 ? -4.169 -7.253 -4.698 1.00 98.31 364 ASP A CA 1
ATOM 2642 C C . ASP A 1 364 ? -2.641 -7.208 -4.479 1.00 98.31 364 ASP A C 1
ATOM 2644 O O . ASP A 1 364 ? -1.894 -8.063 -4.965 1.00 98.31 364 ASP A O 1
ATOM 2648 N N . CYS A 1 365 ? -2.144 -6.172 -3.799 1.00 98.38 365 CYS A N 1
ATOM 2649 C CA . CYS A 1 365 ? -0.714 -5.970 -3.590 1.00 98.38 365 CYS A CA 1
ATOM 2650 C C . CYS A 1 365 ? -0.226 -6.657 -2.310 1.00 98.38 365 CYS A C 1
ATOM 2652 O O . CYS A 1 365 ? -0.947 -6.770 -1.319 1.00 98.38 365 CYS A O 1
ATOM 2654 N N . LEU A 1 366 ? 1.041 -7.068 -2.321 1.00 97.38 366 LEU A N 1
ATOM 2655 C CA . LEU A 1 366 ? 1.768 -7.521 -1.138 1.00 97.38 366 LEU A CA 1
ATOM 2656 C C . LEU A 1 366 ? 2.808 -6.468 -0.762 1.00 97.38 366 LEU A C 1
ATOM 2658 O O . LEU A 1 366 ? 3.674 -6.147 -1.577 1.00 97.38 366 LEU A O 1
ATOM 2662 N N . ILE A 1 367 ? 2.741 -5.971 0.466 1.00 95.12 367 ILE A N 1
ATOM 2663 C CA . ILE A 1 367 ? 3.701 -5.023 1.028 1.00 95.12 367 ILE A CA 1
ATOM 2664 C C . ILE A 1 367 ? 4.357 -5.699 2.229 1.00 95.12 367 ILE A C 1
ATOM 2666 O O . ILE A 1 367 ? 3.674 -6.078 3.175 1.00 95.12 367 ILE A O 1
ATOM 2670 N N . GLU A 1 368 ? 5.672 -5.880 2.173 1.00 90.69 368 GLU A N 1
ATOM 2671 C CA . GLU A 1 368 ? 6.464 -6.497 3.236 1.00 90.69 368 GLU A CA 1
ATOM 2672 C C . GLU A 1 368 ? 7.511 -5.491 3.720 1.00 90.69 368 GLU A C 1
ATOM 2674 O O . GLU A 1 368 ? 8.316 -5.009 2.924 1.00 90.69 368 GLU A O 1
ATOM 2679 N N . GLY A 1 369 ? 7.496 -5.157 5.008 1.00 83.06 369 GLY A N 1
ATOM 2680 C CA . GLY A 1 369 ? 8.576 -4.431 5.679 1.00 83.06 369 GLY A CA 1
ATOM 2681 C C . GLY A 1 369 ? 9.556 -5.408 6.334 1.00 83.06 369 GLY A C 1
ATOM 2682 O O . GLY A 1 369 ? 9.118 -6.350 6.992 1.00 83.06 369 GLY A O 1
ATOM 2683 N N . ASP A 1 370 ? 10.861 -5.206 6.127 1.00 75.62 370 ASP A N 1
ATOM 2684 C CA . ASP A 1 370 ? 11.937 -6.117 6.580 1.00 75.62 370 ASP A CA 1
ATOM 2685 C C . ASP A 1 370 ? 13.091 -5.363 7.277 1.00 75.62 370 ASP A C 1
ATOM 2687 O O . ASP A 1 370 ? 14.166 -5.905 7.523 1.00 75.62 370 ASP A O 1
ATOM 2691 N N . THR A 1 371 ? 12.908 -4.071 7.575 1.00 64.88 371 THR A N 1
ATOM 2692 C CA . THR A 1 371 ? 13.904 -3.260 8.289 1.00 64.88 371 THR A CA 1
ATOM 2693 C C . THR A 1 371 ? 13.358 -2.778 9.631 1.00 64.88 371 THR A C 1
ATOM 2695 O O . THR A 1 371 ? 12.239 -2.290 9.724 1.00 64.88 371 THR A O 1
ATOM 2698 N N . ASN A 1 372 ? 14.173 -2.900 10.684 1.00 57.44 372 ASN A N 1
ATOM 2699 C CA . ASN A 1 372 ? 13.770 -2.722 12.091 1.00 57.44 372 ASN A CA 1
ATOM 2700 C C . ASN A 1 372 ? 13.335 -1.298 12.494 1.00 57.44 372 ASN A C 1
ATOM 2702 O O . ASN A 1 372 ? 12.963 -1.079 13.647 1.00 57.44 372 ASN A O 1
ATOM 2706 N N . ASP A 1 373 ? 13.424 -0.318 11.595 1.00 60.91 373 ASP A N 1
ATOM 2707 C CA . ASP A 1 373 ? 13.383 1.102 11.962 1.00 60.91 373 ASP A CA 1
ATOM 2708 C C . ASP A 1 373 ? 12.154 1.854 11.418 1.00 60.91 373 ASP A C 1
ATOM 2710 O O . ASP A 1 373 ? 11.973 3.029 11.739 1.00 60.91 373 ASP A O 1
ATOM 2714 N N . VAL A 1 374 ? 11.317 1.224 10.585 1.00 66.56 374 VAL A N 1
ATOM 2715 C CA . VAL A 1 374 ? 10.308 1.922 9.767 1.00 66.56 374 VAL A CA 1
ATOM 2716 C C . VAL A 1 374 ? 9.062 1.042 9.607 1.00 66.56 374 VAL A C 1
ATOM 2718 O O . VAL A 1 374 ? 9.198 -0.167 9.543 1.00 66.56 374 VAL A O 1
ATOM 2721 N N . ALA A 1 375 ? 7.853 1.614 9.559 1.00 78.00 375 ALA A N 1
ATOM 2722 C CA . ALA A 1 375 ? 6.632 0.851 9.264 1.00 78.00 375 ALA A CA 1
ATOM 2723 C C . ALA A 1 375 ? 6.584 0.384 7.793 1.00 78.00 375 ALA A C 1
ATOM 2725 O O . ALA A 1 375 ? 7.235 0.962 6.922 1.00 78.00 375 ALA A O 1
ATOM 2726 N N . ALA A 1 376 ? 5.764 -0.629 7.487 1.00 88.00 376 ALA A N 1
ATOM 2727 C CA . ALA A 1 376 ? 5.690 -1.208 6.140 1.00 88.00 376 ALA A CA 1
ATOM 2728 C C . ALA A 1 376 ? 4.984 -0.254 5.171 1.00 88.00 376 ALA A C 1
ATOM 2730 O O . ALA A 1 376 ? 5.287 -0.235 3.980 1.00 88.00 376 ALA A O 1
ATOM 2731 N N . VAL A 1 377 ? 4.057 0.553 5.685 1.00 91.12 377 VAL A N 1
ATOM 2732 C CA . VAL A 1 377 ? 3.439 1.668 4.974 1.00 91.12 377 VAL A CA 1
ATOM 2733 C C . VAL A 1 377 ? 3.552 2.911 5.843 1.00 91.12 377 VAL A C 1
ATOM 2735 O O . VAL A 1 377 ? 3.050 2.923 6.967 1.00 91.12 377 VAL A O 1
ATOM 2738 N N . ILE A 1 378 ? 4.178 3.955 5.306 1.00 89.00 378 ILE A N 1
ATOM 2739 C CA . ILE A 1 378 ? 4.241 5.279 5.924 1.00 89.00 378 ILE A CA 1
ATOM 2740 C C . ILE A 1 378 ? 3.504 6.283 5.055 1.00 89.00 378 ILE A C 1
ATOM 2742 O O . ILE A 1 378 ? 3.821 6.440 3.875 1.00 89.00 378 ILE A O 1
ATOM 2746 N N . LEU A 1 379 ? 2.548 6.978 5.663 1.00 88.56 379 LEU A N 1
ATOM 2747 C CA . LEU A 1 379 ? 1.785 8.062 5.061 1.00 88.56 379 LEU A CA 1
ATOM 2748 C C . LEU A 1 379 ? 2.051 9.338 5.866 1.00 88.56 379 LEU A C 1
ATOM 2750 O O . LEU A 1 379 ? 1.592 9.449 7.000 1.00 88.56 379 LEU A O 1
ATOM 2754 N N . ASN A 1 380 ? 2.794 10.280 5.288 1.00 84.38 380 ASN A N 1
ATOM 2755 C CA . ASN A 1 380 ? 3.197 11.524 5.940 1.00 84.38 380 ASN A CA 1
ATOM 2756 C C . ASN A 1 380 ? 2.661 12.756 5.204 1.00 84.38 380 ASN A C 1
ATOM 2758 O O . ASN A 1 380 ? 2.527 12.781 3.976 1.00 84.38 380 ASN A O 1
ATOM 2762 N N . ASP A 1 381 ? 2.461 13.828 5.972 1.00 75.75 381 ASP A N 1
ATOM 2763 C CA . ASP A 1 381 ? 1.947 15.116 5.502 1.00 75.75 381 ASP A CA 1
ATOM 2764 C C . ASP A 1 381 ? 0.538 15.001 4.894 1.00 75.75 381 ASP A C 1
ATOM 2766 O O . ASP A 1 381 ? -0.183 14.040 5.141 1.00 75.75 381 ASP A O 1
ATOM 2770 N N . SER A 1 382 ? 0.075 16.028 4.174 1.00 73.00 382 SER A N 1
ATOM 2771 C CA . SER A 1 382 ? -1.270 16.094 3.586 1.00 73.00 382 SER A CA 1
ATOM 2772 C C . SER A 1 382 ? -1.454 15.096 2.440 1.00 73.00 382 SER A C 1
ATOM 2774 O O . SER A 1 382 ? -1.619 15.519 1.295 1.00 73.00 382 SER A O 1
ATOM 2776 N N . VAL A 1 383 ? -1.397 13.795 2.722 1.00 76.31 383 VAL A N 1
ATOM 2777 C CA . VAL A 1 383 ? -1.701 12.746 1.749 1.00 76.31 383 VAL A CA 1
ATOM 2778 C C . VAL A 1 383 ? -3.125 12.934 1.246 1.00 76.31 383 VAL A C 1
ATOM 2780 O O . VAL A 1 383 ? -4.001 13.374 1.986 1.00 76.31 383 VAL A O 1
ATOM 2783 N N . GLY A 1 384 ? -3.339 12.687 -0.047 1.00 81.31 384 GLY A N 1
ATOM 2784 C CA . GLY A 1 384 ? -4.677 12.695 -0.618 1.00 81.31 384 GLY A CA 1
ATOM 2785 C C . GLY A 1 384 ? -5.449 11.448 -0.188 1.00 81.31 384 GLY A C 1
ATOM 2786 O O . GLY A 1 384 ? -5.404 11.010 0.959 1.00 81.31 384 GLY A O 1
ATOM 2787 N N . GLN A 1 385 ? -6.160 10.847 -1.135 1.00 87.81 385 GLN A N 1
ATOM 2788 C CA . GLN A 1 385 ? -6.852 9.588 -0.887 1.00 87.81 385 GLN A CA 1
ATOM 2789 C C . GLN A 1 385 ? -5.901 8.404 -1.093 1.00 87.81 385 GLN A C 1
ATOM 2791 O O . GLN A 1 385 ? -5.304 8.269 -2.167 1.00 87.81 385 GLN A O 1
ATOM 2796 N N . VAL A 1 386 ? -5.812 7.526 -0.094 1.00 91.75 386 VAL A N 1
ATOM 2797 C CA . VAL A 1 386 ? -5.088 6.252 -0.169 1.00 91.75 386 VAL A CA 1
ATOM 2798 C C . VAL A 1 386 ? -6.091 5.113 -0.078 1.00 91.75 386 VAL A C 1
ATOM 2800 O O . VAL A 1 386 ? -6.770 4.963 0.931 1.00 91.75 386 VAL A O 1
ATOM 2803 N N . VAL A 1 387 ? -6.181 4.294 -1.121 1.00 95.19 387 VAL A N 1
ATOM 2804 C CA . VAL A 1 387 ? -7.069 3.129 -1.173 1.00 95.19 387 VAL A CA 1
ATOM 2805 C C . VAL A 1 387 ? -6.233 1.867 -1.307 1.00 95.19 387 VAL A C 1
ATOM 2807 O O . VAL A 1 387 ? -5.571 1.659 -2.325 1.00 95.19 387 VAL A O 1
ATOM 2810 N N . LEU A 1 388 ? -6.286 1.012 -0.290 1.00 96.62 388 LEU A N 1
ATOM 2811 C CA . LEU A 1 388 ? -5.710 -0.327 -0.303 1.00 96.62 388 LEU A CA 1
ATOM 2812 C C . LEU A 1 388 ? -6.864 -1.333 -0.350 1.00 96.62 388 LEU A C 1
ATOM 2814 O O . LEU A 1 388 ? -7.696 -1.356 0.554 1.00 96.62 388 LEU A O 1
ATOM 2818 N N . ASP A 1 389 ? -6.919 -2.132 -1.412 1.00 97.88 389 ASP A N 1
ATOM 2819 C CA . ASP A 1 389 ? -8.015 -3.055 -1.713 1.00 97.88 389 ASP A CA 1
ATOM 2820 C C . ASP A 1 389 ? -7.462 -4.473 -1.930 1.00 97.88 389 ASP A C 1
ATOM 2822 O O . ASP A 1 389 ? -6.610 -4.691 -2.792 1.00 97.88 389 ASP A O 1
ATOM 2826 N N . HIS A 1 390 ? -7.907 -5.447 -1.133 1.00 98.38 390 HIS A N 1
ATOM 2827 C CA . HIS A 1 390 ? -7.394 -6.827 -1.140 1.00 98.38 390 HIS A CA 1
ATOM 2828 C C . HIS A 1 390 ? -5.866 -6.927 -0.938 1.00 98.38 390 HIS A C 1
ATOM 2830 O O . HIS A 1 390 ? -5.213 -7.862 -1.412 1.00 98.38 390 HIS A O 1
ATOM 2836 N N . CYS A 1 391 ? -5.269 -5.960 -0.239 1.00 98.00 391 CYS A N 1
ATOM 2837 C CA . CYS A 1 391 ? -3.831 -5.931 0.007 1.00 98.00 391 CYS A CA 1
ATOM 2838 C C . CYS A 1 391 ? -3.448 -6.747 1.247 1.00 98.00 391 CYS A C 1
ATOM 2840 O O . CYS A 1 391 ? -4.162 -6.782 2.251 1.00 98.00 391 CYS A O 1
ATOM 2842 N N . ILE A 1 392 ? -2.267 -7.359 1.199 1.00 96.62 392 ILE A N 1
ATOM 2843 C CA . ILE A 1 392 ? -1.626 -7.971 2.363 1.00 96.62 392 ILE A CA 1
ATOM 2844 C C . ILE A 1 392 ? -0.459 -7.077 2.765 1.00 96.62 392 ILE A C 1
ATOM 2846 O O . ILE A 1 392 ? 0.433 -6.825 1.955 1.00 96.62 392 ILE A O 1
ATOM 2850 N N . ILE A 1 393 ? -0.459 -6.620 4.013 1.00 93.44 393 ILE A N 1
ATOM 2851 C CA . ILE A 1 393 ? 0.586 -5.765 4.569 1.00 93.44 393 ILE A CA 1
ATOM 2852 C C . ILE A 1 393 ? 1.195 -6.502 5.750 1.00 93.44 393 ILE A C 1
ATOM 2854 O O . ILE A 1 393 ? 0.515 -6.804 6.730 1.00 93.44 393 ILE A O 1
ATOM 2858 N N . ARG A 1 394 ? 2.478 -6.819 5.637 1.00 88.81 394 ARG A N 1
ATOM 2859 C CA . ARG A 1 394 ? 3.223 -7.537 6.661 1.00 88.81 394 ARG A CA 1
ATOM 2860 C C . ARG A 1 394 ? 4.421 -6.735 7.094 1.00 88.81 394 ARG A C 1
ATOM 2862 O O . ARG A 1 394 ? 5.082 -6.112 6.265 1.00 88.81 394 ARG A O 1
ATOM 2869 N N . HIS A 1 395 ? 4.746 -6.840 8.370 1.00 83.94 395 HIS A N 1
ATOM 2870 C CA . HIS A 1 395 ? 6.037 -6.394 8.853 1.00 83.94 395 HIS A CA 1
ATOM 2871 C C . HIS A 1 395 ? 6.738 -7.478 9.658 1.00 83.94 395 HIS A C 1
ATOM 2873 O O . HIS A 1 395 ? 6.132 -8.078 10.544 1.00 83.94 395 HIS A O 1
ATOM 2879 N N . PHE A 1 396 ? 8.020 -7.683 9.363 1.00 77.25 396 PHE A N 1
ATOM 2880 C CA . PHE A 1 396 ? 8.956 -8.440 10.183 1.00 77.25 396 PHE A CA 1
ATOM 2881 C C . PHE A 1 396 ? 9.762 -7.457 11.051 1.00 77.25 396 PHE A C 1
ATOM 2883 O O . PHE A 1 396 ? 10.370 -6.536 10.517 1.00 77.25 396 PHE A O 1
ATOM 2890 N N . ASP A 1 397 ? 9.726 -7.594 12.376 1.00 68.19 397 ASP A N 1
ATOM 2891 C CA . ASP A 1 397 ? 10.672 -6.938 13.302 1.00 68.19 397 ASP A CA 1
ATOM 2892 C C . ASP A 1 397 ? 10.581 -5.401 13.507 1.00 68.19 397 ASP A C 1
ATOM 2894 O O . ASP A 1 397 ? 11.552 -4.790 13.958 1.00 68.19 397 ASP A O 1
ATOM 2898 N N . ALA A 1 398 ? 9.430 -4.749 13.272 1.00 58.84 398 ALA A N 1
ATOM 2899 C CA . ALA A 1 398 ? 9.307 -3.278 13.375 1.00 58.84 398 ALA A CA 1
ATOM 2900 C C . ALA A 1 398 ? 8.170 -2.743 14.262 1.00 58.84 398 ALA A C 1
ATOM 2902 O O . ALA A 1 398 ? 7.232 -3.471 14.599 1.00 58.84 398 ALA A O 1
ATOM 2903 N N . PRO A 1 399 ? 8.216 -1.431 14.593 1.00 57.97 399 PRO A N 1
ATOM 2904 C CA . PRO A 1 399 ? 7.206 -0.724 15.379 1.00 57.97 399 PRO A CA 1
ATOM 2905 C C . PRO A 1 399 ? 5.866 -0.435 14.657 1.00 57.97 399 PRO A C 1
ATOM 2907 O O . PRO A 1 399 ? 5.162 0.488 15.047 1.00 57.97 399 PRO A O 1
ATOM 2910 N N . GLY A 1 400 ? 5.456 -1.192 13.638 1.00 61.56 400 GLY A N 1
ATOM 2911 C CA . GLY A 1 400 ? 4.088 -1.093 13.103 1.00 61.56 400 GLY A CA 1
ATOM 2912 C C . GLY A 1 400 ? 3.931 -1.523 11.647 1.00 61.56 400 GLY A C 1
ATOM 2913 O O . GLY A 1 400 ? 4.901 -1.601 10.895 1.00 61.56 400 GLY A O 1
ATOM 2914 N N . VAL A 1 401 ? 2.692 -1.818 11.239 1.00 73.38 401 VAL A N 1
ATOM 2915 C CA . VAL A 1 401 ? 2.367 -2.255 9.867 1.00 73.38 401 VAL A CA 1
ATOM 2916 C C . VAL A 1 401 ? 2.000 -1.051 8.999 1.00 73.38 401 VAL A C 1
ATOM 2918 O O . VAL A 1 401 ? 2.533 -0.889 7.903 1.00 73.38 401 VAL A O 1
ATOM 2921 N N . LEU A 1 402 ? 1.140 -0.176 9.515 1.00 75.88 402 LEU A N 1
ATOM 2922 C CA . LEU A 1 402 ? 0.720 1.070 8.887 1.00 75.88 402 LEU A CA 1
ATOM 2923 C C . LEU A 1 402 ? 0.907 2.217 9.880 1.00 75.88 402 LEU A C 1
ATOM 2925 O O . LEU A 1 402 ? 0.303 2.203 10.949 1.00 75.88 402 LEU A O 1
ATOM 2929 N N . ALA A 1 403 ? 1.698 3.214 9.501 1.00 74.12 403 ALA A N 1
ATOM 2930 C CA . ALA A 1 403 ? 1.809 4.476 10.217 1.00 74.12 403 ALA A CA 1
ATOM 2931 C C . ALA A 1 403 ? 1.276 5.599 9.323 1.00 74.12 403 ALA A C 1
ATOM 2933 O O . ALA A 1 403 ? 1.786 5.810 8.219 1.00 74.12 403 ALA A O 1
ATOM 2934 N N . ALA A 1 404 ? 0.251 6.310 9.785 1.00 67.69 404 ALA A N 1
ATOM 2935 C CA . ALA A 1 404 ? -0.254 7.497 9.110 1.00 67.69 404 ALA A CA 1
ATOM 2936 C C . ALA A 1 404 ? -0.179 8.700 10.051 1.00 67.69 404 ALA A C 1
ATOM 2938 O O . ALA A 1 404 ? -0.823 8.726 11.097 1.00 67.69 404 ALA A O 1
ATOM 2939 N N . VAL A 1 405 ? 0.604 9.702 9.658 1.00 64.25 405 VAL A N 1
ATOM 2940 C CA . VAL A 1 405 ? 0.777 10.952 10.397 1.00 64.25 405 VAL A CA 1
ATOM 2941 C C . VAL A 1 405 ? 0.312 12.100 9.510 1.00 64.25 405 VAL A C 1
ATOM 2943 O O . VAL A 1 405 ? 0.969 12.447 8.525 1.00 64.25 405 VAL A O 1
ATOM 2946 N N . SER A 1 406 ? -0.821 12.714 9.853 1.00 62.53 406 SER A N 1
ATOM 2947 C CA . SER A 1 406 ? -1.296 13.909 9.151 1.00 62.53 406 SER A CA 1
ATOM 2948 C C . SER A 1 406 ? -0.830 15.166 9.875 1.00 62.53 406 SER A C 1
ATOM 2950 O O . SER A 1 406 ? -1.311 15.499 10.958 1.00 62.53 406 SER A O 1
ATOM 2952 N N . SER A 1 407 ? 0.097 15.902 9.259 1.00 54.53 407 SER A N 1
ATOM 2953 C CA . SER A 1 407 ? 0.607 17.145 9.844 1.00 54.53 407 SER A CA 1
ATOM 2954 C C . SER A 1 407 ? -0.171 18.397 9.411 1.00 54.53 407 SER A C 1
ATOM 2956 O O . SER A 1 407 ? -0.082 19.405 10.102 1.00 54.53 407 SER A O 1
ATOM 2958 N N . ASN A 1 408 ? -0.924 18.400 8.295 1.00 56.09 408 ASN A N 1
ATOM 2959 C CA . ASN A 1 408 ? -1.492 19.645 7.726 1.00 56.09 408 ASN A CA 1
ATOM 2960 C C . ASN A 1 408 ? -2.653 19.482 6.703 1.00 56.09 408 ASN A C 1
ATOM 2962 O O . ASN A 1 408 ? -2.950 20.435 5.978 1.00 56.09 408 ASN A O 1
ATOM 2966 N N . GLY A 1 409 ? -3.313 18.323 6.556 1.00 57.97 409 GLY A N 1
ATOM 2967 C CA . GLY A 1 409 ? -4.429 18.201 5.593 1.00 57.97 409 GLY A CA 1
ATOM 2968 C C . GLY A 1 409 ? -5.197 16.881 5.637 1.00 57.97 409 GLY A C 1
ATOM 2969 O O . GLY A 1 409 ? -4.731 15.942 6.255 1.00 57.97 409 GLY A O 1
ATOM 2970 N N . ASN A 1 410 ? -6.360 16.824 4.979 1.00 60.53 410 ASN A N 1
ATOM 2971 C CA . ASN A 1 410 ? -7.267 15.670 5.008 1.00 60.53 410 ASN A CA 1
ATOM 2972 C C . ASN A 1 410 ? -6.650 14.430 4.345 1.00 60.53 410 ASN A C 1
ATOM 2974 O O . ASN A 1 410 ? -6.734 14.300 3.124 1.00 60.53 410 ASN A O 1
ATOM 2978 N N . ALA A 1 411 ? -6.099 13.522 5.149 1.00 71.12 411 ALA A N 1
ATOM 2979 C CA . ALA A 1 411 ? -5.770 12.172 4.710 1.00 71.12 411 ALA A CA 1
ATOM 2980 C C . ALA A 1 411 ? -7.011 11.280 4.867 1.00 71.12 411 ALA A C 1
ATOM 2982 O O . ALA A 1 411 ? -7.558 11.146 5.966 1.00 71.12 411 ALA A O 1
ATOM 2983 N N . GLU A 1 412 ? -7.470 10.690 3.764 1.00 86.06 412 GLU A N 1
ATOM 2984 C CA . GLU A 1 412 ? -8.499 9.644 3.771 1.00 86.06 412 GLU A CA 1
ATOM 2985 C C . GLU A 1 412 ? -7.831 8.326 3.386 1.00 86.06 412 GLU A C 1
ATOM 2987 O O . GLU A 1 412 ? -7.455 8.120 2.227 1.00 86.06 412 GLU A O 1
ATOM 2992 N N . VAL A 1 413 ? -7.663 7.442 4.369 1.00 90.50 413 VAL A N 1
ATOM 2993 C CA . VAL A 1 413 ? -7.092 6.109 4.164 1.00 90.50 413 VAL A CA 1
ATOM 2994 C C . VAL A 1 413 ? -8.211 5.083 4.206 1.00 90.50 413 VAL A C 1
ATOM 2996 O O . VAL A 1 413 ? -8.936 4.969 5.189 1.00 90.50 413 VAL A O 1
ATOM 2999 N N . VAL A 1 414 ? -8.341 4.306 3.141 1.00 94.25 414 VAL A N 1
ATOM 3000 C CA . VAL A 1 414 ? -9.338 3.248 3.012 1.00 94.25 414 VAL A CA 1
ATOM 3001 C C . VAL A 1 414 ? -8.628 1.906 2.930 1.00 94.25 414 VAL A C 1
ATOM 3003 O O . VAL A 1 414 ? -7.857 1.664 2.002 1.00 94.25 414 VAL A O 1
ATOM 3006 N N . LEU A 1 415 ? -8.926 1.025 3.881 1.00 95.94 415 LEU A N 1
ATOM 3007 C CA . LEU A 1 415 ? -8.505 -0.372 3.889 1.00 95.94 415 LEU A CA 1
ATOM 3008 C C . LEU A 1 415 ? -9.733 -1.240 3.600 1.00 95.94 415 LEU A C 1
ATOM 3010 O O . LEU A 1 415 ? -10.640 -1.310 4.425 1.00 95.94 415 LEU A O 1
ATOM 3014 N N . ASP A 1 416 ? -9.785 -1.880 2.436 1.00 97.25 416 ASP A N 1
ATOM 3015 C CA . ASP A 1 416 ? -10.919 -2.698 1.992 1.00 97.25 416 ASP A CA 1
ATOM 3016 C C . ASP A 1 416 ? -10.444 -4.135 1.729 1.00 97.25 416 ASP A C 1
ATOM 3018 O O . ASP A 1 416 ? -9.553 -4.356 0.914 1.00 97.25 416 ASP A O 1
ATOM 3022 N N . TYR A 1 417 ? -10.988 -5.125 2.443 1.00 98.12 417 TYR A N 1
ATOM 3023 C CA . TYR A 1 417 ? -10.557 -6.535 2.357 1.00 98.12 417 TYR A CA 1
ATOM 3024 C C . TYR A 1 417 ? -9.048 -6.761 2.579 1.00 98.12 417 TYR A C 1
ATOM 3026 O O . TYR A 1 417 ? -8.457 -7.698 2.036 1.00 98.12 417 TYR A O 1
ATOM 3034 N N . CYS A 1 418 ? -8.409 -5.915 3.383 1.00 97.81 418 CYS A N 1
ATOM 3035 C CA . CYS A 1 418 ? -6.978 -5.994 3.645 1.00 97.81 418 CYS A CA 1
ATOM 3036 C C . CYS A 1 418 ? -6.655 -6.944 4.804 1.00 97.81 418 CYS A C 1
ATOM 3038 O O . CYS A 1 418 ? -7.446 -7.124 5.733 1.00 97.81 418 CYS A O 1
ATOM 3040 N N . TRP A 1 419 ? -5.452 -7.515 4.779 1.00 96.44 419 TRP A N 1
ATOM 3041 C CA . TRP A 1 419 ? -4.893 -8.260 5.906 1.00 96.44 419 TRP A CA 1
ATOM 3042 C C . TRP A 1 419 ? -3.595 -7.608 6.370 1.00 96.44 419 TRP A C 1
ATOM 3044 O O . TRP A 1 419 ? -2.611 -7.579 5.633 1.00 96.44 419 TRP A O 1
ATOM 3054 N N . LEU A 1 420 ? -3.618 -7.069 7.587 1.00 93.69 420 LEU A N 1
ATOM 3055 C CA . LEU A 1 420 ? -2.485 -6.442 8.246 1.00 93.69 420 LEU A CA 1
ATOM 3056 C C . LEU A 1 420 ? -1.950 -7.396 9.311 1.00 93.69 420 LEU A C 1
ATOM 3058 O O . LEU A 1 420 ? -2.697 -7.827 10.188 1.00 93.69 420 LEU A O 1
ATOM 3062 N N . GLU A 1 421 ? -0.663 -7.711 9.236 1.00 88.44 421 GLU A N 1
ATOM 3063 C CA . GLU A 1 421 ? -0.009 -8.659 10.137 1.00 88.44 421 GLU A CA 1
ATOM 3064 C C . GLU A 1 421 ? 1.313 -8.072 10.646 1.00 88.44 421 GLU A C 1
ATOM 3066 O O . GLU A 1 421 ? 2.266 -7.875 9.886 1.00 88.44 421 GLU A O 1
ATOM 3071 N N . SER A 1 422 ? 1.369 -7.792 11.948 1.00 81.94 422 SER A N 1
ATOM 3072 C CA . SER A 1 422 ? 2.620 -7.483 12.643 1.00 81.94 422 SER A CA 1
ATOM 3073 C C . SER A 1 422 ? 3.219 -8.791 13.146 1.00 81.94 422 SER A C 1
ATOM 3075 O O . SER A 1 422 ? 2.595 -9.460 13.972 1.00 81.94 422 SER A O 1
ATOM 3077 N N . MET A 1 423 ? 4.396 -9.183 12.649 1.00 76.44 423 MET A N 1
ATOM 3078 C CA . MET A 1 423 ? 5.099 -10.391 13.088 1.00 76.44 423 MET A CA 1
ATOM 3079 C C . MET A 1 423 ? 6.217 -10.043 14.067 1.00 76.44 423 MET A C 1
ATOM 3081 O O . MET A 1 423 ? 6.988 -9.108 13.865 1.00 76.44 423 MET A O 1
ATOM 3085 N N . ALA A 1 424 ? 6.306 -10.826 15.140 1.00 65.44 424 ALA A N 1
ATOM 3086 C CA . ALA A 1 424 ? 7.229 -10.584 16.235 1.00 65.44 424 ALA A CA 1
ATOM 3087 C C . ALA A 1 424 ? 8.500 -11.439 16.131 1.00 65.44 424 ALA A C 1
ATOM 3089 O O . ALA A 1 424 ? 8.408 -12.663 16.236 1.00 65.44 424 ALA A O 1
ATOM 3090 N N . ASP A 1 425 ? 9.669 -10.794 16.126 1.00 58.84 425 ASP A N 1
ATOM 3091 C CA . ASP A 1 425 ? 10.875 -11.300 16.788 1.00 58.84 425 ASP A CA 1
ATOM 3092 C C . ASP A 1 425 ? 11.386 -10.237 17.799 1.00 58.84 425 ASP A C 1
ATOM 3094 O O . ASP A 1 425 ? 12.174 -9.344 17.521 1.00 58.84 425 ASP A O 1
ATOM 3098 N N . ALA A 1 426 ? 10.841 -10.312 19.020 1.00 47.56 426 ALA A N 1
ATOM 3099 C CA . ALA A 1 426 ? 11.328 -9.721 20.276 1.00 47.56 426 ALA A CA 1
ATOM 3100 C C . ALA A 1 426 ? 11.751 -8.222 20.331 1.00 47.56 426 ALA A C 1
ATOM 3102 O O . ALA A 1 426 ? 12.923 -7.884 20.178 1.00 47.56 426 ALA A O 1
ATOM 3103 N N . GLY A 1 427 ? 10.867 -7.357 20.865 1.00 56.31 427 GLY A N 1
ATOM 3104 C CA . GLY A 1 427 ? 11.311 -6.344 21.846 1.00 56.31 427 GLY A CA 1
ATOM 3105 C C . GLY A 1 427 ? 10.671 -4.953 21.832 1.00 56.31 427 GLY A C 1
ATOM 3106 O O . GLY A 1 427 ? 10.760 -4.274 22.855 1.00 56.31 427 GLY A O 1
ATOM 3107 N N . ILE A 1 428 ? 10.023 -4.524 20.746 1.00 59.94 428 ILE A N 1
ATOM 3108 C CA . ILE A 1 428 ? 9.416 -3.183 20.660 1.00 59.94 428 ILE A CA 1
ATOM 3109 C C . ILE A 1 428 ? 7.901 -3.334 20.451 1.00 59.94 428 ILE A C 1
ATOM 3111 O O . ILE A 1 428 ? 7.478 -3.734 19.369 1.00 59.94 428 ILE A O 1
ATOM 3115 N N . PRO A 1 429 ? 7.068 -3.088 21.479 1.00 66.56 429 PRO A N 1
ATOM 3116 C CA . PRO A 1 429 ? 5.621 -3.091 21.314 1.00 66.56 429 PRO A CA 1
ATOM 3117 C C . PRO A 1 429 ? 5.205 -1.877 20.489 1.00 66.56 429 PRO A C 1
ATOM 3119 O O . PRO A 1 429 ? 5.600 -0.754 20.804 1.00 66.56 429 PRO A O 1
ATOM 3122 N N . ALA A 1 430 ? 4.387 -2.091 19.465 1.00 73.69 430 ALA A N 1
ATOM 3123 C CA . ALA A 1 430 ? 3.853 -0.999 18.673 1.00 73.69 430 ALA A CA 1
ATOM 3124 C C . ALA A 1 430 ? 2.499 -1.347 18.058 1.00 73.69 430 ALA A C 1
ATOM 3126 O O . ALA A 1 430 ? 2.031 -2.465 18.224 1.00 73.69 430 ALA A O 1
ATOM 3127 N N . ALA A 1 431 ? 1.818 -0.377 17.453 1.00 83.44 431 ALA A N 1
ATOM 3128 C CA . ALA A 1 431 ? 0.485 -0.631 16.918 1.00 83.44 431 ALA A CA 1
ATOM 3129 C C . ALA A 1 431 ? 0.572 -1.211 15.502 1.00 83.44 431 ALA A C 1
ATOM 3131 O O . ALA A 1 431 ? 1.433 -0.800 14.726 1.00 83.44 431 ALA A O 1
ATOM 3132 N N . ALA A 1 432 ? -0.318 -2.138 15.137 1.00 88.75 432 ALA A N 1
ATOM 3133 C CA . ALA A 1 432 ? -0.413 -2.559 13.739 1.00 88.75 432 ALA A CA 1
ATOM 3134 C C . ALA A 1 432 ? -0.865 -1.387 12.853 1.00 88.75 432 ALA A C 1
ATOM 3136 O O . ALA A 1 432 ? -0.313 -1.196 11.772 1.00 88.75 432 ALA A O 1
ATOM 3137 N N . VAL A 1 433 ? -1.799 -0.569 13.337 1.00 90.81 433 VAL A N 1
ATOM 3138 C CA . VAL A 1 433 ? -2.190 0.699 12.715 1.00 90.81 433 VAL A CA 1
ATOM 3139 C C . VAL A 1 433 ? -1.952 1.828 13.711 1.00 90.81 433 VAL A C 1
ATOM 3141 O O . VAL A 1 433 ? -2.570 1.831 14.770 1.00 90.81 433 VAL A O 1
ATOM 3144 N N . ASP A 1 434 ? -1.066 2.766 13.387 1.00 88.75 434 ASP A N 1
ATOM 3145 C CA . ASP A 1 434 ? -0.753 3.930 14.221 1.00 88.75 434 ASP A CA 1
ATOM 3146 C C . ASP A 1 434 ? -1.134 5.221 13.493 1.00 88.75 434 ASP A C 1
ATOM 3148 O O . ASP A 1 434 ? -0.646 5.481 12.389 1.00 88.75 434 ASP A O 1
ATOM 3152 N N . LEU A 1 435 ? -2.047 5.990 14.084 1.00 88.25 435 LEU A N 1
ATOM 3153 C CA . LEU A 1 435 ? -2.662 7.171 13.487 1.00 88.25 435 LEU A CA 1
ATOM 3154 C C . LEU A 1 435 ? -2.474 8.370 14.406 1.00 88.25 435 LEU A C 1
ATOM 3156 O O . LEU A 1 435 ? -2.928 8.351 15.551 1.00 88.25 435 LEU A O 1
ATOM 3160 N N . ASP A 1 436 ? -1.861 9.424 13.881 1.00 87.06 436 ASP A N 1
ATOM 3161 C CA . ASP A 1 436 ? -1.618 10.659 14.623 1.00 87.06 436 ASP A CA 1
ATOM 3162 C C . ASP A 1 436 ? -1.953 11.888 13.768 1.00 87.06 436 ASP A C 1
ATOM 3164 O O . ASP A 1 436 ? -1.573 11.973 12.593 1.00 87.06 436 ASP A O 1
ATOM 3168 N N . SER A 1 437 ? -2.682 12.843 14.347 1.00 85.00 437 SER A N 1
ATOM 3169 C CA . SER A 1 437 ? -3.098 14.076 13.677 1.00 85.00 437 SER A CA 1
ATOM 3170 C C . SER A 1 437 ? -2.825 15.300 14.543 1.00 85.00 437 SER A C 1
ATOM 3172 O O . SER A 1 437 ? -3.490 15.544 15.547 1.00 85.00 437 SER A O 1
ATOM 3174 N N . ASP A 1 438 ? -1.921 16.160 14.074 1.00 80.44 438 ASP A N 1
ATOM 3175 C CA . ASP A 1 438 ? -1.646 17.460 14.703 1.00 80.44 438 ASP A CA 1
ATOM 3176 C C . ASP A 1 438 ? -2.683 18.540 14.317 1.00 80.44 438 ASP A C 1
ATOM 3178 O O . ASP A 1 438 ? -2.702 19.641 14.879 1.00 80.44 438 ASP A O 1
ATOM 3182 N N . ALA A 1 439 ? -3.537 18.258 13.325 1.00 76.00 439 ALA A N 1
ATOM 3183 C CA . ALA A 1 439 ? -4.507 19.197 12.754 1.00 76.00 439 ALA A CA 1
ATOM 3184 C C . ALA A 1 439 ? -5.952 18.977 13.254 1.00 76.00 439 ALA A C 1
ATOM 3186 O O . ALA A 1 439 ? -6.855 19.734 12.878 1.00 76.00 439 ALA A O 1
ATOM 3187 N N . GLY A 1 440 ? -6.160 17.990 14.132 1.00 75.12 440 GLY A N 1
ATOM 3188 C CA . GLY A 1 440 ? -7.449 17.623 14.719 1.00 75.12 440 GLY A CA 1
ATOM 3189 C C . GLY A 1 440 ? -8.186 16.495 13.975 1.00 75.12 440 GLY A C 1
ATOM 3190 O O . GLY A 1 440 ? -7.741 16.044 12.916 1.00 75.12 440 GLY A O 1
ATOM 3191 N N . PRO A 1 441 ? -9.351 16.062 14.493 1.00 70.69 441 PRO A N 1
ATOM 3192 C CA . PRO A 1 441 ? -10.009 14.811 14.091 1.00 70.69 441 PRO A CA 1
ATOM 3193 C C . PRO A 1 441 ? -10.613 14.798 12.691 1.00 70.69 441 PRO A C 1
ATOM 3195 O O . PRO A 1 441 ? -10.752 13.734 12.100 1.00 70.69 441 PRO A O 1
ATOM 3198 N N . GLU A 1 442 ? -10.933 15.961 12.121 1.00 72.94 442 GLU A N 1
ATOM 3199 C CA . GLU A 1 442 ? -11.418 16.051 10.735 1.00 72.94 442 GLU A CA 1
ATOM 3200 C C . GLU A 1 442 ? -10.280 15.992 9.696 1.00 72.94 442 GLU A C 1
ATOM 3202 O O . GLU A 1 442 ? -10.546 15.863 8.501 1.00 72.94 442 GLU A O 1
ATOM 3207 N N . ALA A 1 443 ? -9.018 16.107 10.128 1.00 71.81 443 ALA A N 1
ATOM 3208 C CA . ALA A 1 443 ? -7.859 16.162 9.237 1.00 71.81 443 ALA A CA 1
ATOM 3209 C C . ALA A 1 443 ? -7.249 14.783 8.932 1.00 71.81 443 ALA A C 1
ATOM 3211 O O . ALA A 1 443 ? -6.478 14.653 7.984 1.00 71.81 443 ALA A O 1
ATOM 3212 N N . ALA A 1 444 ? -7.591 13.744 9.690 1.00 79.75 444 ALA A N 1
ATOM 3213 C CA . ALA A 1 444 ? -7.119 12.387 9.444 1.00 79.75 444 ALA A CA 1
ATOM 3214 C C . ALA A 1 444 ? -8.257 11.398 9.682 1.00 79.75 444 ALA A C 1
ATOM 3216 O O . ALA A 1 444 ? -8.761 11.277 10.799 1.00 79.75 444 ALA A O 1
ATOM 3217 N N . SER A 1 445 ? -8.660 10.706 8.618 1.00 85.88 445 SER A N 1
ATOM 3218 C CA . SER A 1 445 ? -9.725 9.709 8.660 1.00 85.88 445 SER A CA 1
ATOM 3219 C C . SER A 1 445 ? -9.250 8.382 8.087 1.00 85.88 445 SER A C 1
ATOM 3221 O O . SER A 1 445 ? -8.622 8.340 7.024 1.00 85.88 445 SER A O 1
ATOM 3223 N N . VAL A 1 446 ? -9.562 7.297 8.790 1.00 90.38 446 VAL A N 1
ATOM 3224 C CA . VAL A 1 446 ? -9.270 5.938 8.340 1.00 90.38 446 VAL A CA 1
ATOM 3225 C C . VAL A 1 446 ? -10.538 5.105 8.367 1.00 90.38 446 VAL A C 1
ATOM 3227 O O . VAL A 1 446 ? -11.204 5.006 9.392 1.00 90.38 446 VAL A O 1
ATOM 3230 N N . ILE A 1 447 ? -10.849 4.482 7.234 1.00 94.00 447 ILE A N 1
ATOM 3231 C CA . ILE A 1 447 ? -12.006 3.607 7.066 1.00 94.00 447 ILE A CA 1
ATOM 3232 C C . ILE A 1 447 ? -11.498 2.193 6.792 1.00 94.00 447 ILE A C 1
ATOM 3234 O O . ILE A 1 447 ? -10.842 1.940 5.781 1.00 94.00 447 ILE A O 1
ATOM 3238 N N . ILE A 1 448 ? -11.831 1.257 7.675 1.00 96.38 448 ILE A N 1
ATOM 3239 C CA . ILE A 1 448 ? -11.383 -0.136 7.646 1.00 96.38 448 ILE A CA 1
ATOM 3240 C C . ILE A 1 448 ? -12.598 -1.032 7.423 1.00 96.38 448 ILE A C 1
ATOM 3242 O O . ILE A 1 448 ? -13.499 -1.081 8.255 1.00 96.38 448 ILE A O 1
ATOM 3246 N N . ARG A 1 449 ? -12.655 -1.742 6.294 1.00 97.81 449 ARG A N 1
ATOM 3247 C CA . ARG A 1 449 ? -13.818 -2.538 5.877 1.00 97.81 449 ARG A CA 1
ATOM 3248 C C . ARG A 1 449 ? -13.423 -3.965 5.544 1.00 97.81 449 ARG A C 1
ATOM 3250 O O . ARG A 1 449 ? -12.457 -4.186 4.816 1.00 97.81 449 ARG A O 1
ATOM 3257 N N . TRP A 1 450 ? -14.170 -4.928 6.087 1.00 98.31 450 TRP A N 1
ATOM 3258 C CA . TRP A 1 450 ? -13.989 -6.373 5.862 1.00 98.31 450 TRP A CA 1
ATOM 3259 C C . TRP A 1 450 ? -12.535 -6.847 5.960 1.00 98.31 450 TRP A C 1
ATOM 3261 O O . TRP A 1 450 ? -12.116 -7.762 5.253 1.00 98.31 450 TRP A O 1
ATOM 3271 N N . SER A 1 451 ? -11.761 -6.189 6.818 1.00 98.12 451 SER A N 1
ATOM 3272 C CA . SER A 1 451 ? -10.322 -6.371 6.925 1.00 98.12 451 SER A CA 1
ATOM 3273 C C . SER A 1 451 ? -9.974 -7.139 8.194 1.00 98.12 451 SER A C 1
ATOM 3275 O O . SER A 1 451 ? -10.776 -7.259 9.125 1.00 98.12 451 SER A O 1
ATOM 3277 N N . ARG A 1 452 ? -8.757 -7.670 8.228 1.00 97.56 452 ARG A N 1
ATOM 3278 C CA . ARG A 1 452 ? -8.203 -8.356 9.389 1.00 97.56 452 ARG A CA 1
ATOM 3279 C C . ARG A 1 452 ? -6.927 -7.665 9.842 1.00 97.56 452 ARG A C 1
ATOM 3281 O O . ARG A 1 452 ? -6.039 -7.433 9.026 1.00 97.56 452 ARG A O 1
ATOM 3288 N N . ILE A 1 453 ? -6.836 -7.375 11.133 1.00 95.69 453 ILE A N 1
ATOM 3289 C CA . ILE A 1 453 ? -5.658 -6.797 11.779 1.00 95.69 453 ILE A CA 1
ATOM 3290 C C . ILE A 1 453 ? -5.199 -7.775 12.855 1.00 95.69 453 ILE A C 1
ATOM 3292 O O . ILE A 1 453 ? -5.929 -8.026 13.809 1.00 95.69 453 ILE A O 1
ATOM 3296 N N . ASP A 1 454 ? -3.997 -8.323 12.701 1.00 92.75 454 ASP A N 1
ATOM 3297 C CA . ASP A 1 454 ? -3.351 -9.166 13.705 1.00 92.75 454 ASP A CA 1
ATOM 3298 C C . ASP A 1 454 ? -2.071 -8.472 14.202 1.00 92.75 454 ASP A C 1
ATOM 3300 O O . ASP A 1 454 ? -1.066 -8.381 13.491 1.00 92.75 454 ASP A O 1
ATOM 3304 N N . ALA A 1 455 ? -2.103 -7.977 15.439 1.00 90.00 455 ALA A N 1
ATOM 3305 C CA . ALA A 1 455 ? -0.966 -7.354 16.106 1.00 90.00 455 ALA A CA 1
ATOM 3306 C C . ALA A 1 455 ? -0.300 -8.344 17.075 1.00 90.00 455 ALA A C 1
ATOM 3308 O O . ALA A 1 455 ? -0.726 -8.487 18.224 1.00 90.00 455 ALA A O 1
ATOM 3309 N N . ALA A 1 456 ? 0.757 -9.040 16.629 1.00 84.50 456 ALA A N 1
ATOM 3310 C CA . ALA A 1 456 ? 1.481 -9.975 17.499 1.00 84.50 456 ALA A CA 1
ATOM 3311 C C . ALA A 1 456 ? 2.238 -9.262 18.632 1.00 84.50 456 ALA A C 1
ATOM 3313 O O . ALA A 1 456 ? 2.421 -9.825 19.712 1.00 84.50 456 ALA A O 1
ATOM 3314 N N . THR A 1 457 ? 2.659 -8.015 18.417 1.00 77.06 457 THR A N 1
ATOM 3315 C CA . THR A 1 457 ? 3.220 -7.138 19.447 1.00 77.06 457 THR A CA 1
ATOM 3316 C C . THR A 1 457 ? 2.383 -5.869 19.544 1.00 77.06 457 THR A C 1
ATOM 3318 O O . THR A 1 457 ? 2.082 -5.256 18.529 1.00 77.06 457 THR A O 1
ATOM 3321 N N . GLY A 1 458 ? 2.034 -5.455 20.764 1.00 86.44 458 GLY A N 1
ATOM 3322 C CA . GLY A 1 458 ? 1.390 -4.163 21.012 1.00 86.44 458 GLY A CA 1
ATOM 3323 C C . GLY A 1 458 ? -0.070 -4.088 20.557 1.00 86.44 458 GLY A C 1
ATOM 3324 O O . GLY A 1 458 ? -0.802 -5.073 20.619 1.00 86.44 458 GLY A O 1
ATOM 3325 N N . ASN A 1 459 ? -0.516 -2.886 20.195 1.00 91.56 459 ASN A N 1
ATOM 3326 C CA . ASN A 1 459 ? -1.937 -2.595 20.007 1.00 91.56 459 ASN A CA 1
ATOM 3327 C C . ASN A 1 459 ? -2.411 -2.962 18.593 1.00 91.56 459 ASN A C 1
ATOM 3329 O O . ASN A 1 459 ? -1.631 -2.931 17.644 1.00 91.56 459 ASN A O 1
ATOM 3333 N N . GLY A 1 460 ? -3.698 -3.257 18.421 1.00 93.44 460 GLY A N 1
ATOM 3334 C CA . GLY A 1 460 ? -4.284 -3.396 17.086 1.00 93.44 460 GLY A CA 1
ATOM 3335 C C . GLY A 1 460 ? -4.272 -2.054 16.356 1.00 93.44 460 GLY A C 1
ATOM 3336 O O . GLY A 1 460 ? -3.569 -1.878 15.360 1.00 93.44 460 GLY A O 1
ATOM 3337 N N . ILE A 1 461 ? -5.007 -1.088 16.903 1.00 94.06 461 ILE A N 1
ATOM 3338 C CA . ILE A 1 461 ? -5.081 0.287 16.404 1.00 94.06 461 ILE A CA 1
ATOM 3339 C C . ILE A 1 461 ? -4.671 1.246 17.522 1.00 94.06 461 ILE A C 1
ATOM 3341 O O . ILE A 1 461 ? -5.101 1.096 18.664 1.00 94.06 461 ILE A O 1
ATOM 3345 N N . ARG A 1 462 ? -3.864 2.250 17.192 1.00 92.56 462 ARG A N 1
ATOM 3346 C CA . ARG A 1 462 ? -3.658 3.447 18.002 1.00 92.56 462 ARG A CA 1
ATOM 3347 C C . ARG A 1 462 ? -4.122 4.651 17.201 1.00 92.56 462 ARG A C 1
ATOM 3349 O O . ARG A 1 462 ? -3.758 4.788 16.037 1.00 92.56 462 ARG A O 1
ATOM 3356 N N . MET A 1 463 ? -4.934 5.496 17.819 1.00 92.00 463 MET A N 1
ATOM 3357 C CA . MET A 1 463 ? -5.406 6.738 17.221 1.00 92.00 463 MET A CA 1
ATOM 3358 C C . MET A 1 463 ? -5.239 7.906 18.189 1.00 92.00 463 MET A C 1
ATOM 3360 O O . MET A 1 463 ? -5.634 7.816 19.352 1.00 92.00 463 MET A O 1
ATOM 3364 N N . ASN A 1 464 ? -4.682 9.003 17.684 1.00 90.88 464 ASN A N 1
ATOM 3365 C CA . ASN A 1 464 ? -4.563 10.273 18.382 1.00 90.88 464 ASN A CA 1
ATOM 3366 C C . ASN A 1 464 ? -5.152 11.405 17.527 1.00 90.88 464 ASN A C 1
ATOM 3368 O O . ASN A 1 464 ? -4.693 11.637 16.412 1.00 90.88 464 ASN A O 1
ATOM 3372 N N . ASP A 1 465 ? -6.197 12.064 18.030 1.00 89.44 465 ASP A N 1
ATOM 3373 C CA . ASP A 1 465 ? -6.930 13.158 17.386 1.00 89.44 465 ASP A CA 1
ATOM 3374 C C . ASP A 1 465 ? -7.339 12.851 15.930 1.00 89.44 465 ASP A C 1
ATOM 3376 O O . ASP A 1 465 ? -7.296 13.720 15.063 1.00 89.44 465 ASP A O 1
ATOM 3380 N N . CYS A 1 466 ? -7.770 11.612 15.664 1.00 89.38 466 CYS A N 1
ATOM 3381 C CA . CYS A 1 466 ? -8.183 11.113 14.344 1.00 89.38 466 CYS A CA 1
ATOM 3382 C C . CYS A 1 466 ? -9.652 10.643 14.330 1.00 89.38 466 CYS A C 1
ATOM 3384 O O . CYS A 1 466 ? -10.265 10.437 15.377 1.00 89.38 466 CYS A O 1
ATOM 3386 N N . SER A 1 467 ? -10.211 10.412 13.142 1.00 90.88 467 SER A N 1
ATOM 3387 C CA . SER A 1 467 ? -11.464 9.669 12.960 1.00 90.88 467 SER A CA 1
ATOM 3388 C C . SER A 1 467 ? -11.179 8.265 12.418 1.00 90.88 467 SER A C 1
ATOM 3390 O O . SER A 1 467 ? -10.469 8.111 11.423 1.00 90.88 467 SER A O 1
ATOM 3392 N N . VAL A 1 468 ? -11.707 7.232 13.072 1.00 93.81 468 VAL A N 1
ATOM 3393 C CA . VAL A 1 468 ? -11.518 5.831 12.675 1.00 93.81 468 VAL A CA 1
ATOM 3394 C C . VAL A 1 468 ? -12.865 5.127 12.608 1.00 93.81 468 VAL A C 1
ATOM 3396 O O . VAL A 1 468 ? -13.557 5.012 13.615 1.00 93.81 468 VAL A O 1
ATOM 3399 N N . GLU A 1 469 ? -13.201 4.600 11.434 1.00 96.25 469 GLU A N 1
ATOM 3400 C CA . GLU A 1 469 ? -14.387 3.775 11.205 1.00 96.25 469 GLU A CA 1
ATOM 3401 C C . GLU A 1 469 ? -13.962 2.336 10.883 1.00 96.25 469 GLU A C 1
ATOM 3403 O O . GLU A 1 469 ? -13.185 2.097 9.957 1.00 96.25 469 GLU A O 1
ATOM 3408 N N . VAL A 1 470 ? -14.478 1.354 11.623 1.00 97.94 470 VAL A N 1
ATOM 3409 C CA . VAL A 1 470 ? -14.172 -0.071 11.441 1.00 97.94 470 VAL A CA 1
ATOM 3410 C C . VAL A 1 470 ? -15.454 -0.866 11.215 1.00 97.94 470 VAL A C 1
ATOM 3412 O O . VAL A 1 470 ? -16.246 -1.090 12.133 1.00 97.94 470 VAL A O 1
ATOM 3415 N N . ILE A 1 471 ? -15.631 -1.374 9.998 1.00 98.44 471 ILE A N 1
ATOM 3416 C CA . ILE A 1 471 ? -16.841 -2.064 9.551 1.00 98.44 471 ILE A CA 1
ATOM 3417 C C . ILE A 1 471 ? -16.539 -3.514 9.187 1.00 98.44 471 ILE A C 1
ATOM 3419 O O . ILE A 1 471 ? -15.679 -3.783 8.345 1.00 98.44 471 ILE A O 1
ATOM 3423 N N . GLY A 1 472 ? -17.286 -4.467 9.744 1.00 98.31 472 GLY A N 1
ATOM 3424 C CA . GLY A 1 472 ? -17.222 -5.865 9.311 1.00 98.31 472 GLY A CA 1
ATOM 3425 C C . GLY A 1 472 ? -15.840 -6.504 9.461 1.00 98.31 472 GLY A C 1
ATOM 3426 O O . GLY A 1 472 ? -15.536 -7.430 8.712 1.00 98.31 472 GLY A O 1
ATOM 3427 N N . SER A 1 473 ? -14.991 -5.965 10.338 1.00 98.50 473 SER A N 1
ATOM 3428 C CA . SER A 1 473 ? -13.561 -6.282 10.403 1.00 98.50 473 SER A CA 1
ATOM 3429 C C . SER A 1 473 ? -13.201 -6.979 11.713 1.00 98.50 473 SER A C 1
ATOM 3431 O O . SER A 1 473 ? -13.926 -6.867 12.702 1.00 98.50 473 SER A O 1
ATOM 3433 N N . GLN A 1 474 ? -12.081 -7.701 11.713 1.00 98.31 474 GLN A N 1
ATOM 3434 C CA . GLN A 1 474 ? -11.550 -8.385 12.891 1.00 98.31 474 GLN A CA 1
ATOM 3435 C C . GLN A 1 474 ? -10.229 -7.752 13.328 1.00 98.31 474 GLN A C 1
ATOM 3437 O O . GLN A 1 474 ? -9.327 -7.575 12.508 1.00 98.31 474 GLN A O 1
ATOM 3442 N N . ILE A 1 475 ? -10.109 -7.457 14.620 1.00 97.94 475 ILE A N 1
ATOM 3443 C CA . ILE A 1 475 ? -8.901 -6.927 15.251 1.00 97.94 475 ILE A CA 1
ATOM 3444 C C . ILE A 1 475 ? -8.490 -7.880 16.368 1.00 97.94 475 ILE A C 1
ATOM 3446 O O . ILE A 1 475 ? -9.260 -8.085 17.301 1.00 97.94 475 ILE A O 1
ATOM 3450 N N . ASN A 1 476 ? -7.274 -8.414 16.280 1.00 95.88 476 ASN A N 1
ATOM 3451 C CA . ASN A 1 476 ? -6.661 -9.261 17.297 1.00 95.88 476 ASN A CA 1
ATOM 3452 C C . ASN A 1 476 ? -5.343 -8.625 17.748 1.00 95.88 476 ASN A C 1
ATOM 3454 O O . ASN A 1 476 ? -4.517 -8.267 16.905 1.00 95.88 476 ASN A O 1
ATOM 3458 N N . SER A 1 477 ? -5.109 -8.502 19.054 1.00 94.12 477 SER A N 1
ATOM 3459 C CA . SER A 1 477 ? -3.875 -7.883 19.564 1.00 94.12 477 SER A CA 1
ATOM 3460 C C . SER A 1 477 ? -3.396 -8.449 20.898 1.00 94.12 477 SER A C 1
ATOM 3462 O O . SER A 1 477 ? -4.208 -8.809 21.748 1.00 94.12 477 SER A O 1
ATOM 3464 N N . THR A 1 478 ? -2.081 -8.439 21.126 1.00 91.81 478 THR A N 1
ATOM 3465 C CA . THR A 1 478 ? -1.491 -8.760 22.443 1.00 91.81 478 THR A CA 1
ATOM 3466 C C . THR A 1 478 ? -1.483 -7.574 23.417 1.00 91.81 478 THR A C 1
ATOM 3468 O O . THR A 1 478 ? -1.341 -7.754 24.623 1.00 91.81 478 THR A O 1
ATOM 3471 N N . GLY A 1 479 ? -1.627 -6.345 22.920 1.00 92.50 479 GLY A N 1
ATOM 3472 C CA . GLY A 1 479 ? -1.816 -5.125 23.705 1.00 92.50 479 GLY A CA 1
ATOM 3473 C C . GLY A 1 479 ? -3.292 -4.762 23.848 1.00 92.50 479 GLY A C 1
ATOM 3474 O O . GLY A 1 479 ? -4.125 -5.607 24.180 1.00 92.50 479 GLY A O 1
ATOM 3475 N N . HIS A 1 480 ? -3.612 -3.487 23.623 1.00 95.56 480 HIS A N 1
ATOM 3476 C CA . HIS A 1 480 ? -4.991 -3.033 23.470 1.00 95.56 480 HIS A CA 1
ATOM 3477 C C . HIS A 1 480 ? -5.503 -3.317 22.061 1.00 95.56 480 HIS A C 1
ATOM 3479 O O . HIS A 1 480 ? -4.775 -3.098 21.094 1.00 95.56 480 HIS A O 1
ATOM 3485 N N . GLY A 1 481 ? -6.769 -3.714 21.929 1.00 96.69 481 GLY A N 1
ATOM 3486 C CA . GLY A 1 481 ? -7.387 -3.865 20.607 1.00 96.69 481 GLY A CA 1
ATOM 3487 C C . GLY A 1 481 ? -7.361 -2.530 19.872 1.00 96.69 481 GLY A C 1
ATOM 3488 O O . GLY A 1 481 ? -6.827 -2.421 18.768 1.00 96.69 481 GLY A O 1
ATOM 3489 N N . ILE A 1 482 ? -7.863 -1.496 20.546 1.00 97.19 482 ILE A N 1
ATOM 3490 C CA . ILE A 1 482 ? -7.853 -0.110 20.089 1.00 97.19 482 ILE A CA 1
ATOM 3491 C C . ILE A 1 482 ? -7.480 0.805 21.257 1.00 97.19 482 ILE A C 1
ATOM 3493 O O . ILE A 1 482 ? -8.129 0.781 22.301 1.00 97.19 482 ILE A O 1
ATOM 3497 N N . GLU A 1 483 ? -6.448 1.622 21.077 1.00 95.75 483 GLU A N 1
ATOM 3498 C CA . GLU A 1 483 ? -6.081 2.732 21.958 1.00 95.75 483 GLU A CA 1
ATOM 3499 C C . GLU A 1 483 ? -6.483 4.049 21.288 1.00 95.75 483 GLU A C 1
ATOM 3501 O O . GLU A 1 483 ? -6.045 4.327 20.173 1.00 95.75 483 GLU A O 1
ATOM 3506 N N . ALA A 1 484 ? -7.314 4.851 21.954 1.00 94.75 484 ALA A N 1
ATOM 3507 C CA . ALA A 1 484 ? -7.854 6.086 21.401 1.00 94.75 484 ALA A CA 1
ATOM 3508 C C . ALA A 1 484 ? -7.674 7.290 22.341 1.00 94.75 484 ALA A C 1
ATOM 3510 O O . ALA A 1 484 ? -8.090 7.276 23.505 1.00 94.75 484 ALA A O 1
ATOM 3511 N N . SER A 1 485 ? -7.100 8.37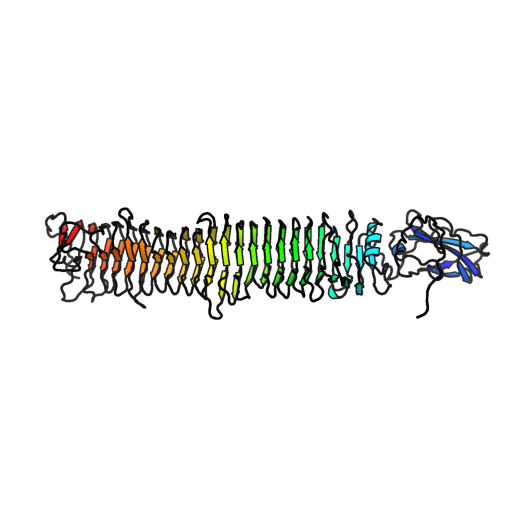1 21.817 1.00 93.12 485 SER A N 1
ATOM 3512 C CA . SER A 1 485 ? -7.096 9.696 22.440 1.00 93.12 485 SER A CA 1
ATOM 3513 C C . SER A 1 485 ? -7.596 10.735 21.445 1.00 93.12 485 SER A C 1
ATOM 3515 O O . SER A 1 485 ? -7.050 10.873 20.364 1.00 93.12 485 SER A O 1
ATOM 3517 N N . GLY A 1 486 ? -8.641 11.471 21.801 1.00 90.44 486 GLY A N 1
ATOM 3518 C CA . GLY A 1 486 ? -9.287 12.446 20.931 1.00 90.44 486 GLY A CA 1
ATOM 3519 C C . GLY A 1 486 ? -10.066 11.813 19.775 1.00 90.44 486 GLY A C 1
ATOM 3520 O O . GLY A 1 486 ? -10.023 10.606 19.535 1.00 90.44 486 GLY A O 1
ATOM 3521 N N . GLY A 1 487 ? -10.811 12.653 19.062 1.00 91.69 487 GLY A N 1
ATOM 3522 C CA . GLY A 1 487 ? -11.530 12.274 17.847 1.00 91.69 487 GLY A CA 1
ATOM 3523 C C . GLY A 1 487 ? -12.683 11.282 18.023 1.00 91.69 487 GLY A C 1
ATOM 3524 O O . GLY A 1 487 ? -13.329 11.247 19.070 1.00 91.69 487 GLY A O 1
ATOM 3525 N N . LEU A 1 488 ? -12.982 10.542 16.952 1.00 93.38 488 LEU A N 1
ATOM 3526 C CA . LEU A 1 488 ? -14.176 9.698 16.818 1.00 93.38 488 LEU A CA 1
ATOM 3527 C C . LEU A 1 488 ? -13.780 8.273 16.424 1.00 93.38 488 LEU A C 1
ATOM 3529 O O . LEU A 1 488 ? -13.135 8.076 15.394 1.00 93.38 488 LEU A O 1
ATOM 3533 N N . LEU A 1 489 ? -14.208 7.294 17.217 1.00 96.50 489 LEU A N 1
ATOM 3534 C CA . LEU A 1 489 ? -14.052 5.868 16.956 1.00 96.50 489 LEU A CA 1
ATOM 3535 C C . LEU A 1 489 ? -15.422 5.229 16.718 1.00 96.50 489 LEU A C 1
ATOM 3537 O O . LEU A 1 489 ? -16.233 5.139 17.638 1.00 96.50 489 LEU A O 1
ATOM 3541 N N . GLU A 1 490 ? -15.653 4.712 15.515 1.00 97.62 490 GLU A N 1
ATOM 3542 C CA . GLU A 1 490 ? -16.883 4.013 15.141 1.00 97.62 490 GLU A CA 1
ATOM 3543 C C . GLU A 1 490 ? -16.593 2.545 14.808 1.00 97.62 490 GLU A C 1
ATOM 3545 O O . GLU A 1 490 ? -15.819 2.229 13.907 1.00 97.62 490 GLU A O 1
ATOM 3550 N N . LEU A 1 491 ? -17.246 1.620 15.513 1.00 98.25 491 LEU A N 1
ATOM 3551 C CA . LEU A 1 491 ? -17.181 0.180 15.264 1.00 98.25 491 LEU A CA 1
ATOM 3552 C C . LEU A 1 491 ? -18.552 -0.341 14.839 1.00 98.25 491 LEU A C 1
ATOM 3554 O O . LEU A 1 491 ? -19.530 -0.226 15.586 1.00 98.25 491 LEU A O 1
ATOM 3558 N N . TRP A 1 492 ? -18.629 -0.971 13.665 1.00 98.19 492 TRP A N 1
ATOM 3559 C CA . TRP A 1 492 ? -19.875 -1.517 13.139 1.00 98.19 492 TRP A CA 1
ATOM 3560 C C . TRP A 1 492 ? -19.751 -2.952 12.632 1.00 98.19 492 TRP A C 1
ATOM 3562 O O . TRP A 1 492 ? -19.028 -3.230 11.682 1.00 98.19 492 TRP A O 1
ATOM 3572 N N . SER A 1 493 ? -20.536 -3.874 13.195 1.00 98.31 493 SER A N 1
ATOM 3573 C CA . SER A 1 493 ? -20.533 -5.290 12.776 1.00 98.31 493 SER A CA 1
ATOM 3574 C C . SER A 1 493 ? -19.144 -5.943 12.825 1.00 98.31 493 SER A C 1
ATOM 3576 O O . SER A 1 493 ? -18.830 -6.784 11.984 1.00 98.31 493 SER A O 1
ATOM 3578 N N . SER A 1 494 ? -18.306 -5.524 13.773 1.00 98.56 494 SER A N 1
ATOM 3579 C CA . SER A 1 494 ? -16.891 -5.896 13.852 1.00 98.56 494 SER A CA 1
ATOM 3580 C C . SER A 1 494 ? -16.612 -6.819 15.043 1.00 98.56 494 SER A C 1
ATOM 3582 O O . SER A 1 494 ? -17.495 -7.104 15.858 1.00 98.56 494 SER A O 1
ATOM 3584 N N . MET A 1 495 ? -15.375 -7.296 15.137 1.00 98.62 495 MET A N 1
ATOM 3585 C CA . MET A 1 495 ? -14.878 -8.113 16.238 1.00 98.62 495 MET A CA 1
ATOM 3586 C C . MET A 1 495 ? -13.549 -7.547 16.740 1.00 98.62 495 MET A C 1
ATOM 3588 O O . MET A 1 495 ? -12.641 -7.333 15.937 1.00 98.62 495 MET A O 1
ATOM 3592 N N . VAL A 1 496 ? -13.434 -7.304 18.045 1.00 98.50 496 VAL A N 1
ATOM 3593 C CA . VAL A 1 496 ? -12.203 -6.815 18.683 1.00 98.50 496 VAL A CA 1
ATOM 3594 C C . VAL A 1 496 ? -11.837 -7.738 19.838 1.00 98.50 496 VAL A C 1
ATOM 3596 O O . VAL A 1 496 ? -12.566 -7.796 20.824 1.00 98.50 496 VAL A O 1
ATOM 3599 N N . GLU A 1 497 ? -10.708 -8.429 19.719 1.00 97.69 497 GLU A N 1
ATOM 3600 C CA . GLU A 1 497 ? -10.150 -9.319 20.738 1.00 97.69 497 GLU A CA 1
ATOM 3601 C C . GLU A 1 497 ? -8.755 -8.830 21.1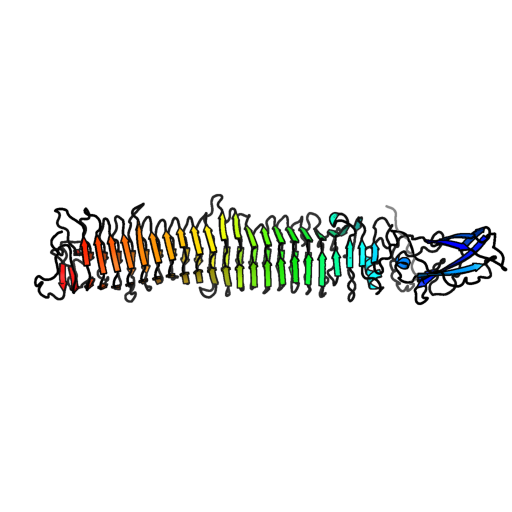49 1.00 97.69 497 GLU A C 1
ATOM 3603 O O . GLU A 1 497 ? -7.876 -8.599 20.311 1.00 97.69 497 GLU A O 1
ATOM 3608 N N . ALA A 1 498 ? -8.527 -8.662 22.450 1.00 96.81 498 ALA A N 1
ATOM 3609 C CA . ALA A 1 498 ? -7.255 -8.162 22.962 1.00 96.81 498 ALA A CA 1
ATOM 3610 C C . ALA A 1 498 ? -6.852 -8.820 24.283 1.00 96.81 498 ALA A C 1
ATOM 3612 O O . ALA A 1 498 ? -7.703 -9.074 25.127 1.00 96.81 498 ALA A O 1
ATOM 3613 N N . GLU A 1 499 ? -5.554 -9.033 24.522 1.00 94.06 499 GLU A N 1
ATOM 3614 C CA . GLU A 1 499 ? -5.084 -9.573 25.814 1.00 94.06 499 GLU A CA 1
ATOM 3615 C C . GLU A 1 499 ? -5.147 -8.550 26.972 1.00 94.06 499 GLU A C 1
ATOM 3617 O O . GLU A 1 499 ? -5.161 -8.945 28.144 1.00 94.06 499 GLU A O 1
ATOM 3622 N N . SER A 1 500 ? -5.196 -7.245 26.671 1.00 94.25 500 SER A N 1
ATOM 3623 C CA . SER A 1 500 ? -5.448 -6.167 27.644 1.00 94.25 500 SER A CA 1
ATOM 3624 C C . SER A 1 500 ? -6.873 -5.611 27.479 1.00 94.25 500 SER A C 1
ATOM 3626 O O . SER A 1 500 ? -7.830 -6.376 27.399 1.00 94.25 500 SER A O 1
ATOM 3628 N N . ASN A 1 501 ? -7.065 -4.290 27.482 1.00 96.25 501 ASN A N 1
ATOM 3629 C CA . ASN A 1 501 ? -8.359 -3.683 27.169 1.00 96.25 501 ASN A CA 1
ATOM 3630 C C . ASN A 1 501 ? -8.661 -3.830 25.673 1.00 96.25 501 ASN A C 1
ATOM 3632 O O . ASN A 1 501 ? -7.811 -3.484 24.853 1.00 96.25 501 ASN A O 1
ATOM 3636 N N . ALA A 1 502 ? -9.859 -4.277 25.301 1.00 97.62 502 ALA A N 1
ATOM 3637 C CA . ALA A 1 502 ? -10.221 -4.325 23.886 1.00 97.62 502 ALA A CA 1
ATOM 3638 C C . ALA A 1 502 ? -10.385 -2.918 23.300 1.00 97.62 502 ALA A C 1
ATOM 3640 O O . ALA A 1 502 ? -9.862 -2.647 22.223 1.00 97.62 502 ALA A O 1
ATOM 3641 N N . ILE A 1 503 ? -11.008 -2.000 24.043 1.00 98.12 503 ILE A N 1
ATOM 3642 C CA . ILE A 1 503 ? -11.042 -0.569 23.716 1.00 98.12 503 ILE A CA 1
ATOM 3643 C C . ILE A 1 503 ? -10.541 0.233 24.919 1.00 98.12 503 ILE A C 1
ATOM 3645 O O . ILE A 1 503 ? -11.095 0.133 26.015 1.00 98.12 503 ILE A O 1
ATOM 3649 N N . HIS A 1 504 ? -9.502 1.041 24.719 1.00 97.38 504 HIS A N 1
ATOM 3650 C CA . HIS A 1 504 ? -8.907 1.921 25.721 1.00 97.38 504 HIS A CA 1
ATOM 3651 C C . HIS A 1 504 ? -8.954 3.377 25.245 1.00 97.38 504 HIS A C 1
ATOM 3653 O O . HIS A 1 504 ? -8.118 3.800 24.454 1.00 97.38 504 HIS A O 1
ATOM 3659 N N . ALA A 1 505 ? -9.937 4.138 25.721 1.00 95.81 505 ALA A N 1
ATOM 3660 C CA . ALA A 1 505 ? -10.189 5.520 25.334 1.00 95.81 505 ALA A CA 1
ATOM 3661 C C . ALA A 1 505 ? -9.935 6.474 26.516 1.00 95.81 505 ALA A C 1
ATOM 3663 O O . ALA A 1 505 ? -10.618 6.407 27.540 1.00 95.81 505 ALA A O 1
ATOM 3664 N N . VAL A 1 506 ? -8.933 7.352 26.408 1.00 88.19 506 VAL A N 1
ATOM 3665 C CA . VAL A 1 506 ? -8.384 8.047 27.595 1.00 88.19 506 VAL A CA 1
ATOM 3666 C C . VAL A 1 506 ? -8.656 9.547 27.690 1.00 88.19 506 VAL A C 1
ATOM 3668 O O . VAL A 1 506 ? -8.680 10.083 28.798 1.00 88.19 506 VAL A O 1
ATOM 3671 N N . SER A 1 507 ? -8.851 10.246 26.571 1.00 87.44 507 SER A N 1
ATOM 3672 C CA . SER A 1 507 ? -9.034 11.705 26.563 1.00 87.44 507 SER A CA 1
ATOM 3673 C C . SER A 1 507 ? -9.959 12.124 25.431 1.00 87.44 507 SER A C 1
ATOM 3675 O O . SER A 1 507 ? -9.646 11.824 24.290 1.00 87.44 507 SER A O 1
ATOM 3677 N N . GLY A 1 508 ? -11.067 12.809 25.726 1.00 85.44 508 GLY A N 1
ATOM 3678 C CA . GLY A 1 508 ? -11.910 13.496 24.737 1.00 85.44 508 GLY A CA 1
ATOM 3679 C C . GLY A 1 508 ? -12.359 12.696 23.505 1.00 85.44 508 GLY A C 1
ATOM 3680 O O . GLY A 1 508 ? -12.593 13.310 22.468 1.00 85.44 508 GLY A O 1
ATOM 3681 N N . CYS A 1 509 ? -12.448 11.365 23.587 1.00 91.06 509 CYS A N 1
ATOM 3682 C CA . CYS A 1 509 ? -12.798 10.505 22.455 1.00 91.06 509 CYS A CA 1
ATOM 3683 C C . CYS A 1 509 ? -14.297 10.164 22.472 1.00 91.06 509 CYS A C 1
ATOM 3685 O O . CYS A 1 509 ? -14.859 9.855 23.525 1.00 91.06 509 CYS A O 1
ATOM 3687 N N . GLU A 1 510 ? -14.952 10.211 21.318 1.00 94.31 510 GLU A N 1
ATOM 3688 C CA . GLU A 1 510 ? -16.311 9.696 21.141 1.00 94.31 510 GLU A CA 1
ATOM 3689 C C . GLU A 1 510 ? -16.240 8.268 20.597 1.00 94.31 510 GLU A C 1
ATOM 3691 O O . GLU A 1 510 ? -15.654 8.026 19.545 1.00 94.31 510 GLU A O 1
ATOM 3696 N N . VAL A 1 511 ? -16.800 7.311 21.339 1.00 97.19 511 VAL A N 1
ATOM 3697 C CA . VAL A 1 511 ? -16.718 5.882 21.022 1.00 97.19 511 VAL A CA 1
ATOM 3698 C C . VAL A 1 511 ? -18.108 5.334 20.724 1.00 97.19 511 VAL A C 1
ATOM 3700 O O . VAL A 1 511 ? -18.953 5.224 21.614 1.00 97.19 511 VAL A O 1
ATOM 3703 N N . GLU A 1 512 ? -18.336 4.909 19.486 1.00 98.19 512 GLU A N 1
ATOM 3704 C CA . GLU A 1 512 ? -19.558 4.231 19.067 1.00 98.19 512 GLU A CA 1
ATOM 3705 C C . GLU A 1 512 ? -19.299 2.755 18.745 1.00 98.19 512 GLU A C 1
ATOM 3707 O O . GLU A 1 512 ? -18.486 2.417 17.890 1.00 98.19 512 GLU A O 1
ATOM 3712 N N . VAL A 1 513 ? -20.033 1.848 19.394 1.00 98.50 513 VAL A N 1
ATOM 3713 C CA . VAL A 1 513 ? -19.888 0.394 19.231 1.00 98.50 513 VAL A CA 1
ATOM 3714 C C . VAL A 1 513 ? -21.232 -0.243 18.910 1.00 98.50 513 VAL A C 1
ATOM 3716 O O . VAL A 1 513 ? -22.077 -0.452 19.785 1.00 98.50 513 VAL A O 1
ATOM 3719 N N . LYS A 1 514 ? -21.439 -0.605 17.647 1.00 98.56 514 LYS A N 1
ATOM 3720 C CA . LYS A 1 514 ? -22.727 -1.078 17.129 1.00 98.56 514 LYS A CA 1
ATOM 3721 C C . LYS A 1 514 ? -22.594 -2.468 16.499 1.00 98.56 514 LYS A C 1
ATOM 3723 O O . LYS A 1 514 ? -21.748 -2.674 15.632 1.00 98.56 514 LYS A O 1
ATOM 3728 N N . TYR A 1 515 ? -23.454 -3.417 16.874 1.00 98.44 515 TYR A N 1
ATOM 3729 C CA . TYR A 1 515 ? -23.455 -4.797 16.346 1.00 98.44 515 TYR A CA 1
ATOM 3730 C C . TYR A 1 515 ? -22.095 -5.505 16.445 1.00 98.44 515 TYR A C 1
ATOM 3732 O O . TYR A 1 515 ? -21.766 -6.335 15.604 1.00 98.44 515 TYR A O 1
ATOM 3740 N N . THR A 1 516 ? -21.281 -5.135 17.429 1.00 98.62 516 THR A N 1
ATOM 3741 C CA . THR A 1 516 ? -19.870 -5.525 17.512 1.00 98.62 516 THR A CA 1
ATOM 3742 C C . THR A 1 516 ? -19.659 -6.457 18.702 1.00 98.62 516 THR A C 1
ATOM 3744 O O . THR A 1 516 ? -20.301 -6.295 19.742 1.00 98.62 516 THR A O 1
ATOM 3747 N N . PHE A 1 517 ? -18.770 -7.435 18.541 1.00 98.62 517 PHE A N 1
ATOM 3748 C CA . PHE A 1 517 ? -18.276 -8.268 19.637 1.00 98.62 517 PHE A CA 1
ATOM 3749 C C . PHE A 1 517 ? -16.938 -7.712 20.130 1.00 98.62 517 PHE A C 1
ATOM 3751 O O . PHE A 1 517 ? -16.032 -7.481 19.326 1.00 98.62 517 PHE A O 1
ATOM 3758 N N . VAL A 1 518 ? -16.822 -7.472 21.432 1.00 98.19 518 VAL A N 1
ATOM 3759 C CA . VAL A 1 518 ? -15.635 -6.893 22.067 1.00 98.19 518 VAL A CA 1
ATOM 3760 C C . VAL A 1 518 ? -15.234 -7.769 23.244 1.00 98.19 518 VAL A C 1
ATOM 3762 O O . VAL A 1 518 ? -16.003 -7.921 24.190 1.00 98.19 518 VAL A O 1
ATOM 3765 N N . GLU A 1 519 ? -14.014 -8.287 23.221 1.00 97.06 519 GLU A N 1
ATOM 3766 C CA . GLU A 1 519 ? -13.461 -9.117 24.285 1.00 97.06 519 GLU A CA 1
ATOM 3767 C C . GLU A 1 519 ? -12.069 -8.625 24.672 1.00 97.06 519 GLU A C 1
ATOM 3769 O O . GLU A 1 519 ? -11.126 -8.662 23.880 1.00 97.06 519 GLU A O 1
ATOM 3774 N N . GLY A 1 520 ? -11.941 -8.144 25.908 1.00 96.19 520 GLY A N 1
ATOM 3775 C CA . GLY A 1 520 ? -10.660 -7.749 26.475 1.00 96.19 520 GLY A CA 1
ATOM 3776 C C . GLY A 1 520 ? -10.237 -8.668 27.612 1.00 96.19 520 GLY A C 1
ATOM 3777 O O . GLY A 1 520 ? -11.001 -8.922 28.547 1.00 96.19 520 GLY A O 1
ATOM 3778 N N . GLY A 1 521 ? -8.981 -9.102 27.582 1.00 94.19 521 GLY A N 1
ATOM 3779 C CA . GLY A 1 521 ? -8.348 -9.867 28.649 1.00 94.19 521 GLY A CA 1
ATOM 3780 C C . GLY A 1 521 ? -8.273 -9.104 29.977 1.00 94.19 521 GLY A C 1
ATOM 3781 O O . GLY A 1 521 ? -8.186 -9.723 31.036 1.00 94.19 521 GLY A O 1
ATOM 3782 N N . GLU A 1 522 ? -8.349 -7.770 29.958 1.00 93.06 522 GLU A N 1
ATOM 3783 C CA . GLU A 1 522 ? -8.536 -6.948 31.160 1.00 93.06 522 GLU A CA 1
ATOM 3784 C C . GLU A 1 522 ? -9.960 -6.388 31.250 1.00 93.06 522 GLU A C 1
ATOM 3786 O O . GLU A 1 522 ? -10.727 -6.798 32.127 1.00 93.06 522 GLU A O 1
ATOM 3791 N N . ARG A 1 523 ? -10.322 -5.489 30.327 1.00 95.00 523 ARG A N 1
ATOM 3792 C CA . ARG A 1 523 ? -11.653 -4.872 30.228 1.00 95.00 523 ARG A CA 1
ATOM 3793 C C . ARG A 1 523 ? -12.158 -4.890 28.792 1.00 95.00 523 ARG A C 1
ATOM 3795 O O . ARG A 1 523 ? -11.365 -4.714 27.870 1.00 95.00 523 ARG A O 1
ATOM 3802 N N . GLY A 1 524 ? -13.470 -5.001 28.596 1.00 96.44 524 GLY A N 1
ATOM 3803 C CA . GLY A 1 524 ? -14.060 -4.817 27.266 1.00 96.44 524 GLY A CA 1
ATOM 3804 C C . GLY A 1 524 ? -13.855 -3.377 26.782 1.00 96.44 524 GLY A C 1
ATOM 3805 O O . GLY A 1 524 ? -13.159 -3.129 25.800 1.00 96.44 524 GLY A O 1
ATOM 3806 N N . ILE A 1 525 ? -14.387 -2.407 27.528 1.00 97.94 525 ILE A N 1
ATOM 3807 C CA . ILE A 1 525 ? -14.193 -0.973 27.265 1.00 97.94 525 ILE A CA 1
ATOM 3808 C C . ILE A 1 525 ? -13.654 -0.277 28.512 1.00 97.94 525 ILE A C 1
ATOM 3810 O O . ILE A 1 525 ? -14.200 -0.427 29.601 1.00 97.94 525 ILE A O 1
ATOM 3814 N N . HIS A 1 526 ? -12.615 0.534 28.345 1.00 97.31 526 HIS A N 1
ATOM 3815 C CA . HIS A 1 526 ? -12.085 1.438 29.356 1.00 97.31 526 HIS A CA 1
ATOM 3816 C C . HIS A 1 526 ? -12.138 2.866 28.812 1.00 97.31 526 HIS A C 1
ATOM 3818 O O . HIS A 1 526 ? -11.352 3.208 27.936 1.00 97.31 526 HIS A O 1
ATOM 3824 N N . LEU A 1 527 ? -13.036 3.688 29.354 1.00 96.31 527 LEU A N 1
ATOM 3825 C CA . LEU A 1 527 ? -13.195 5.105 29.029 1.00 96.31 527 LEU A CA 1
ATOM 3826 C C . LEU A 1 527 ? -12.882 5.960 30.266 1.00 96.31 527 LEU A C 1
ATOM 3828 O O . LEU A 1 527 ? -13.510 5.751 31.305 1.00 96.31 527 LEU A O 1
ATOM 3832 N N . THR A 1 528 ? -11.955 6.916 30.174 1.00 93.50 528 THR A N 1
ATOM 3833 C CA . THR A 1 528 ? -11.685 7.878 31.272 1.00 93.50 528 THR A CA 1
ATOM 3834 C C . THR A 1 528 ? -12.085 9.318 30.981 1.00 93.50 528 THR A C 1
ATOM 3836 O O . THR A 1 528 ? -12.024 10.155 31.882 1.00 93.50 528 THR A O 1
ATOM 3839 N N . ASP A 1 529 ? -12.478 9.609 29.744 1.00 89.75 529 ASP A N 1
ATOM 3840 C CA . ASP A 1 529 ? -13.003 10.899 29.308 1.00 89.75 529 ASP A CA 1
ATOM 3841 C C . ASP A 1 529 ? -13.622 10.741 27.907 1.00 89.75 529 ASP A C 1
ATOM 3843 O O . ASP A 1 529 ? -13.151 9.918 27.121 1.00 89.75 529 ASP A O 1
ATOM 3847 N N . GLY A 1 530 ? -14.649 11.530 27.585 1.00 91.25 530 GLY A N 1
ATOM 3848 C CA . GLY A 1 530 ? -15.372 11.461 26.306 1.00 91.25 530 GLY A CA 1
ATOM 3849 C C . GLY A 1 530 ? -16.749 10.788 26.378 1.00 91.25 530 GLY A C 1
ATOM 3850 O O . GLY A 1 530 ? -17.332 10.658 27.448 1.00 91.25 530 GLY A O 1
ATOM 3851 N N . ALA A 1 531 ? -17.329 10.394 25.251 1.00 93.19 531 ALA A N 1
ATOM 3852 C CA . ALA A 1 531 ? -18.680 9.819 25.204 1.00 93.19 531 ALA A CA 1
ATOM 3853 C C . ALA A 1 531 ? -18.642 8.366 24.728 1.00 93.19 531 ALA A C 1
ATOM 3855 O O . ALA A 1 531 ? -17.750 7.984 23.972 1.00 93.19 531 ALA A O 1
ATOM 3856 N N . VAL A 1 532 ? -19.610 7.555 25.161 1.00 96.31 532 VAL A N 1
ATOM 3857 C CA . VAL A 1 532 ? -19.735 6.172 24.691 1.00 96.31 532 VAL A CA 1
ATOM 3858 C C . VAL A 1 532 ? -21.178 5.796 24.373 1.00 96.31 532 VAL A C 1
ATOM 3860 O O . VAL A 1 532 ? -22.085 5.935 25.198 1.00 96.31 532 VAL A O 1
ATOM 3863 N N . LEU A 1 533 ? -21.370 5.251 23.175 1.00 97.56 533 LEU A N 1
ATOM 3864 C CA . LEU A 1 533 ? -22.624 4.690 22.694 1.00 97.56 533 LEU A CA 1
ATOM 3865 C C . LEU A 1 533 ? -22.409 3.226 22.311 1.00 97.56 533 LEU A C 1
ATOM 3867 O O . LEU A 1 533 ? -21.645 2.916 21.404 1.00 97.56 533 LEU A O 1
ATOM 3871 N N . VAL A 1 534 ? -23.132 2.315 22.953 1.00 98.44 534 VAL A N 1
ATOM 3872 C CA . VAL A 1 534 ? -23.082 0.877 22.668 1.00 98.44 534 VAL A CA 1
ATOM 3873 C C . VAL A 1 534 ? -24.468 0.391 22.262 1.00 98.44 534 VAL A C 1
ATOM 3875 O O . VAL A 1 534 ? -25.427 0.546 23.020 1.00 98.44 534 VAL A O 1
ATOM 3878 N N . GLU A 1 535 ? -24.593 -0.253 21.102 1.00 98.50 535 GLU A N 1
ATOM 3879 C CA . GLU A 1 535 ? -25.885 -0.698 20.572 1.00 98.50 535 GLU A CA 1
ATOM 3880 C C . GLU A 1 535 ? -25.854 -2.102 19.951 1.00 98.50 535 GLU A C 1
ATOM 3882 O O . GLU A 1 535 ? -25.119 -2.348 18.999 1.00 98.50 535 GLU A O 1
ATOM 3887 N N . ASN A 1 536 ? -26.736 -3.003 20.395 1.00 98.44 536 ASN A N 1
ATOM 3888 C CA . ASN A 1 536 ? -26.827 -4.384 19.886 1.00 98.44 536 ASN A CA 1
ATOM 3889 C C . ASN A 1 536 ? -25.474 -5.123 19.886 1.00 98.44 536 ASN A C 1
ATOM 3891 O O . ASN A 1 536 ? -25.194 -5.889 18.965 1.00 98.44 536 ASN A O 1
ATOM 3895 N N . SER A 1 537 ? -24.636 -4.860 20.885 1.00 98.56 537 SER A N 1
ATOM 3896 C CA . SER A 1 537 ? -23.259 -5.358 20.962 1.00 98.56 537 SER A CA 1
ATOM 3897 C C . SER A 1 537 ? -23.077 -6.279 22.168 1.00 98.56 537 SER A C 1
ATOM 3899 O O . SER A 1 537 ? -23.883 -6.272 23.103 1.00 98.56 537 SER A O 1
ATOM 3901 N N . GLU A 1 538 ? -22.008 -7.064 22.150 1.00 98.38 538 GLU A N 1
ATOM 3902 C CA . GLU A 1 538 ? -21.604 -7.930 23.257 1.00 98.38 538 GLU A CA 1
ATOM 3903 C C . GLU A 1 538 ? -20.199 -7.536 23.703 1.00 98.38 538 GLU A C 1
ATOM 3905 O O . GLU A 1 538 ? -19.283 -7.481 22.885 1.00 98.38 538 GLU A O 1
ATOM 3910 N N . LEU A 1 539 ? -20.058 -7.193 24.985 1.00 97.69 539 LEU A N 1
ATOM 3911 C CA . LEU A 1 539 ? -18.820 -6.696 25.578 1.00 97.69 539 LEU A CA 1
ATOM 3912 C C . LEU A 1 539 ? -18.416 -7.591 26.749 1.00 97.69 539 LEU A C 1
ATOM 3914 O O . LEU A 1 539 ? -19.204 -7.774 27.678 1.00 97.69 539 LEU A O 1
ATOM 3918 N N . ILE A 1 540 ? -17.187 -8.096 26.733 1.00 95.81 540 ILE A N 1
ATOM 3919 C CA . ILE A 1 540 ? -16.659 -9.011 27.745 1.00 95.81 540 ILE A CA 1
ATOM 3920 C C . ILE A 1 540 ? -15.321 -8.482 28.266 1.00 95.81 540 ILE A C 1
ATOM 3922 O O . ILE A 1 540 ? -14.425 -8.140 27.494 1.00 95.81 540 ILE A O 1
ATOM 3926 N N . GLY A 1 541 ? -15.192 -8.414 29.590 1.00 94.75 541 GLY A N 1
ATOM 3927 C CA . GLY A 1 541 ? -13.926 -8.179 30.282 1.00 94.75 541 GLY A CA 1
ATOM 3928 C C . GLY A 1 541 ? -13.559 -9.381 31.143 1.00 94.75 541 GLY A C 1
ATOM 3929 O O . GLY A 1 541 ? -14.365 -9.813 31.968 1.00 94.75 541 GLY A O 1
ATOM 3930 N N . MET A 1 542 ? -12.353 -9.920 30.965 1.00 91.69 542 MET A N 1
ATOM 3931 C CA . MET A 1 542 ? -11.975 -11.182 31.612 1.00 91.69 542 MET A CA 1
ATOM 3932 C C . MET A 1 542 ? -11.462 -11.029 33.049 1.00 91.69 542 MET A C 1
ATOM 3934 O O . MET A 1 542 ? -11.776 -11.855 33.902 1.00 91.69 542 MET A O 1
ATOM 3938 N N . ARG A 1 543 ? -10.660 -9.994 33.339 1.00 89.81 543 ARG A N 1
ATOM 3939 C CA . ARG A 1 543 ? -10.019 -9.815 34.662 1.00 89.81 543 ARG A CA 1
ATOM 3940 C C . ARG A 1 543 ? -10.621 -8.712 35.509 1.00 89.81 543 ARG A C 1
ATOM 3942 O O . ARG A 1 543 ? -10.480 -8.743 36.727 1.00 89.81 543 ARG A O 1
ATOM 3949 N N . ASP A 1 544 ? -11.234 -7.705 34.911 1.00 90.62 544 ASP A N 1
ATOM 3950 C CA . ASP A 1 544 ? -11.788 -6.600 35.681 1.00 90.62 544 ASP A CA 1
ATOM 3951 C C . ASP A 1 544 ? -13.264 -6.412 35.366 1.00 90.62 544 ASP A C 1
ATOM 3953 O O . ASP A 1 544 ? -14.116 -7.027 36.009 1.00 90.62 544 ASP A O 1
ATOM 3957 N N . CYS A 1 545 ? -13.582 -5.619 34.347 1.00 92.81 545 CYS A N 1
ATOM 3958 C CA . CYS A 1 545 ? -14.970 -5.366 34.010 1.00 92.81 545 CYS A CA 1
ATOM 3959 C C . CYS A 1 545 ? -15.262 -5.325 32.519 1.00 92.81 545 CYS A C 1
ATOM 3961 O O . CYS A 1 545 ? -14.408 -4.970 31.709 1.00 92.81 545 CYS A O 1
ATOM 3963 N N . GLY A 1 546 ? -16.502 -5.656 32.156 1.00 95.25 546 GLY A N 1
ATOM 3964 C CA . GLY A 1 546 ? -16.975 -5.509 30.780 1.00 95.25 546 GLY A CA 1
ATOM 3965 C C . GLY A 1 546 ? -16.849 -4.063 30.300 1.00 95.25 546 GLY A C 1
ATOM 3966 O O . GLY A 1 546 ? -16.333 -3.806 29.213 1.00 95.25 546 GLY A O 1
ATOM 3967 N N . MET A 1 547 ? -17.244 -3.105 31.140 1.00 97.19 547 MET A N 1
ATOM 3968 C CA . MET A 1 547 ? -17.099 -1.674 30.887 1.00 97.19 547 MET A CA 1
ATOM 3969 C C . MET A 1 547 ? -16.644 -0.919 32.143 1.00 97.19 547 MET A C 1
ATOM 3971 O O . MET A 1 547 ? -17.300 -0.972 33.183 1.00 97.19 547 MET A O 1
ATOM 3975 N N . TYR A 1 548 ? -15.567 -0.146 32.011 1.00 96.25 548 TYR A N 1
ATOM 3976 C CA . TYR A 1 548 ? -15.092 0.829 32.987 1.00 96.25 548 TYR A CA 1
ATOM 3977 C C . TYR A 1 548 ? -15.248 2.233 32.415 1.00 96.25 548 TYR A C 1
ATOM 3979 O O . TYR A 1 548 ? -14.526 2.601 31.489 1.00 96.25 548 TYR A O 1
ATOM 3987 N N . LEU A 1 549 ? -16.169 3.016 32.965 1.00 95.31 549 LEU A N 1
ATOM 3988 C CA . LEU A 1 549 ? -16.472 4.360 32.495 1.00 95.31 549 LEU A CA 1
ATOM 3989 C C . LEU A 1 549 ? -16.227 5.364 33.615 1.00 95.31 549 LEU A C 1
ATOM 3991 O O . LEU A 1 549 ? -16.844 5.288 34.673 1.00 95.31 549 LEU A O 1
ATOM 3995 N N . VAL A 1 550 ? -15.357 6.331 33.369 1.00 93.88 550 VAL A N 1
ATOM 3996 C CA . VAL A 1 550 ? -15.224 7.555 34.158 1.00 93.88 550 VAL A CA 1
ATOM 3997 C C . VAL A 1 550 ? -15.373 8.681 33.160 1.00 93.88 550 VAL A C 1
ATOM 3999 O O . VAL A 1 550 ? -14.542 8.798 32.272 1.00 93.88 550 VAL A O 1
ATOM 4002 N N . THR A 1 551 ? -16.463 9.441 33.207 1.00 92.06 551 THR A N 1
ATOM 4003 C CA . THR A 1 551 ? -16.684 10.456 32.177 1.00 92.06 551 THR A CA 1
ATOM 4004 C C . THR A 1 551 ? -17.678 11.540 32.575 1.00 92.06 551 THR A C 1
ATOM 4006 O O . THR A 1 551 ? -18.560 11.321 33.403 1.00 92.06 551 THR A O 1
ATOM 4009 N N . SER A 1 552 ? -17.547 12.703 31.932 1.00 89.25 552 SER A N 1
ATOM 4010 C CA . SER A 1 552 ? -18.569 13.753 31.886 1.00 89.25 552 SER A CA 1
ATOM 4011 C C . SER A 1 552 ? -19.339 13.841 30.563 1.00 89.25 552 SER A C 1
ATOM 4013 O O . SER A 1 552 ? -20.186 14.716 30.395 1.00 89.25 552 SER A O 1
ATOM 4015 N N . GLY A 1 553 ? -19.050 12.943 29.622 1.00 89.12 553 GLY A N 1
ATOM 4016 C CA . GLY A 1 553 ? -19.790 12.795 28.375 1.00 89.12 553 GLY A CA 1
ATOM 4017 C C . GLY A 1 553 ? -21.049 11.940 28.515 1.00 89.12 553 GLY A C 1
ATOM 4018 O O . GLY A 1 553 ? -21.397 11.446 29.591 1.00 89.12 553 GLY A O 1
ATOM 4019 N N . GLU A 1 554 ? -21.746 11.774 27.394 1.00 91.06 554 GLU A N 1
ATOM 4020 C CA . GLU A 1 554 ? -22.933 10.926 27.307 1.00 91.06 554 GLU A CA 1
ATOM 4021 C C . GLU A 1 554 ? -22.551 9.442 27.382 1.00 91.06 554 GLU A C 1
ATOM 4023 O O . GLU A 1 554 ? -21.572 9.002 26.773 1.00 91.06 554 GLU A O 1
ATOM 4028 N N . VAL A 1 555 ? -23.344 8.666 28.124 1.00 94.31 555 VAL A N 1
ATOM 4029 C CA . VAL A 1 555 ? -23.214 7.208 28.206 1.00 94.31 555 VAL A CA 1
ATOM 4030 C C . VAL A 1 555 ? -24.537 6.577 27.802 1.00 94.31 555 VAL A C 1
ATOM 4032 O O . VAL A 1 555 ? -25.557 6.794 28.456 1.00 94.31 555 VAL A O 1
ATOM 4035 N N . SER A 1 556 ? -24.529 5.746 26.764 1.00 96.38 556 SER A N 1
ATOM 4036 C CA . SER A 1 556 ? -25.720 5.030 26.309 1.00 96.38 556 SER A CA 1
ATOM 4037 C C . SER A 1 556 ? -25.400 3.576 25.979 1.00 96.38 556 SER A C 1
ATOM 4039 O O . SER A 1 556 ? -24.515 3.293 25.177 1.00 96.38 556 SER A O 1
ATOM 4041 N N . VAL A 1 557 ? -26.128 2.637 26.587 1.00 98.00 557 VAL A N 1
ATOM 4042 C CA . VAL A 1 557 ? -25.988 1.193 26.335 1.00 98.00 557 VAL A CA 1
ATOM 4043 C C . VAL A 1 557 ? -27.360 0.600 26.043 1.00 98.00 557 VAL A C 1
ATOM 4045 O O . VAL A 1 557 ? -28.195 0.444 26.939 1.00 98.00 557 VAL A O 1
ATOM 4048 N N . THR A 1 558 ? -27.605 0.240 24.786 1.00 98.06 558 THR A N 1
ATOM 4049 C CA . THR A 1 558 ? -28.925 -0.169 24.300 1.00 98.06 558 THR A CA 1
ATOM 4050 C C . THR A 1 558 ? -28.901 -1.545 23.644 1.00 98.06 558 THR A C 1
ATOM 4052 O O . THR A 1 558 ? -28.184 -1.758 22.672 1.00 98.06 558 THR A O 1
ATOM 4055 N N . ARG A 1 559 ? -29.772 -2.458 24.089 1.00 98.25 559 ARG A N 1
ATOM 4056 C CA . ARG A 1 559 ? -29.934 -3.811 23.521 1.00 98.25 559 ARG A CA 1
ATOM 4057 C C . ARG A 1 559 ? -28.634 -4.618 23.501 1.00 98.25 559 ARG A C 1
ATOM 4059 O O . ARG A 1 559 ? -28.435 -5.425 22.599 1.00 98.25 559 ARG A O 1
ATOM 4066 N N . SER A 1 560 ? -27.765 -4.389 24.477 1.00 98.44 560 SER A N 1
ATOM 4067 C CA . SER A 1 560 ? -26.421 -4.965 24.517 1.00 98.44 560 SER A CA 1
ATOM 4068 C C . SER A 1 560 ? -26.241 -5.866 25.731 1.00 98.44 560 SER A C 1
ATOM 4070 O O . SER A 1 560 ? -26.930 -5.705 26.742 1.00 98.44 560 SER A O 1
ATOM 4072 N N . THR A 1 561 ? -25.292 -6.789 25.634 1.00 98.06 561 THR A N 1
ATOM 4073 C CA . THR A 1 561 ? -24.831 -7.595 26.766 1.00 98.06 561 THR A CA 1
ATOM 4074 C C . THR A 1 561 ? -23.463 -7.092 27.195 1.00 98.06 561 THR A C 1
ATOM 4076 O O . THR A 1 561 ? -22.574 -6.929 26.364 1.00 98.06 561 THR A O 1
ATOM 4079 N N . VAL A 1 562 ? -23.296 -6.843 28.488 1.00 97.69 562 VAL A N 1
ATOM 4080 C CA . VAL A 1 562 ? -22.016 -6.481 29.094 1.00 97.69 562 VAL A CA 1
ATOM 4081 C C . VAL A 1 562 ? -21.723 -7.492 30.190 1.00 97.69 562 VAL A C 1
ATOM 4083 O O . VAL A 1 562 ? -22.550 -7.672 31.086 1.00 97.69 562 VAL A O 1
ATOM 4086 N N . ALA A 1 563 ? -20.573 -8.152 30.120 1.00 95.12 563 ALA A N 1
ATOM 4087 C CA . ALA A 1 563 ? -20.188 -9.203 31.048 1.00 95.12 563 ALA A CA 1
ATOM 4088 C C . ALA A 1 563 ? -18.788 -8.973 31.632 1.00 95.12 563 ALA A C 1
ATOM 4090 O O . ALA A 1 563 ? -17.861 -8.573 30.926 1.00 95.12 563 ALA A O 1
ATOM 4091 N N . GLY A 1 564 ? -18.645 -9.241 32.929 1.00 92.25 564 GLY A N 1
ATOM 4092 C CA . GLY A 1 564 ? -17.358 -9.446 33.591 1.00 92.25 564 GLY A CA 1
ATOM 4093 C C . GLY A 1 564 ? -17.228 -10.911 34.006 1.00 92.25 564 GLY A C 1
ATOM 4094 O O . GLY A 1 564 ? -18.150 -11.426 34.637 1.00 92.25 564 GLY A O 1
ATOM 4095 N N . SER A 1 565 ? -16.119 -11.558 33.641 1.00 84.88 565 SER A N 1
ATOM 4096 C CA . SER A 1 565 ? -15.862 -12.990 33.887 1.00 84.88 565 SER A CA 1
ATOM 4097 C C . SER A 1 565 ? -15.153 -13.260 35.224 1.00 84.88 565 SER A C 1
ATOM 4099 O O . SER A 1 565 ? -14.379 -12.429 35.710 1.00 84.88 565 SER A O 1
ATOM 4101 N N . GLU A 1 566 ? -15.365 -14.462 35.784 1.00 70.12 566 GLU A N 1
ATOM 4102 C CA . GLU A 1 566 ? -14.676 -14.961 36.990 1.00 70.12 566 GLU A CA 1
ATOM 4103 C C . GLU A 1 566 ? -13.270 -15.489 36.712 1.00 70.12 566 GLU A C 1
ATOM 4105 O O . GLU A 1 566 ? -12.525 -15.716 37.670 1.00 70.12 566 GLU A O 1
ATOM 4110 N N . GLU A 1 567 ? -12.904 -15.743 35.446 1.00 66.94 567 GLU A N 1
ATOM 4111 C CA . GLU A 1 567 ? -11.732 -16.576 35.142 1.00 66.94 567 GLU A CA 1
ATOM 4112 C C . GLU A 1 567 ? -10.445 -16.044 35.791 1.00 66.94 567 GLU A C 1
ATOM 4114 O O . GLU A 1 567 ? -9.643 -16.853 36.265 1.00 66.94 567 GLU A O 1
ATOM 4119 N N . GLU A 1 568 ? -10.267 -14.718 35.905 1.00 59.50 568 GLU A N 1
ATOM 4120 C CA . GLU A 1 568 ? -9.050 -14.137 36.487 1.00 59.50 568 GLU A CA 1
ATOM 4121 C C . GLU A 1 568 ? -9.213 -12.805 37.275 1.00 59.50 568 GLU A C 1
ATOM 4123 O O . GLU A 1 568 ? -8.191 -12.208 37.632 1.00 59.50 568 GLU A O 1
ATOM 4128 N N . GLY A 1 569 ? -10.419 -12.328 37.642 1.00 68.31 569 GLY A N 1
ATOM 4129 C CA . GLY A 1 569 ? -10.495 -11.173 38.563 1.00 68.31 569 GLY A CA 1
ATOM 4130 C C . GLY A 1 569 ? -11.855 -10.696 39.100 1.00 68.31 569 GLY A C 1
ATOM 4131 O O . GLY A 1 569 ? -12.523 -11.456 39.797 1.00 68.31 569 GLY A O 1
ATOM 4132 N N . THR A 1 570 ? -12.175 -9.394 38.996 1.00 79.38 570 THR A N 1
ATOM 4133 C CA . THR A 1 570 ? -13.287 -8.787 39.773 1.00 79.38 570 THR A CA 1
ATOM 4134 C C . THR A 1 570 ? -14.666 -9.178 39.238 1.00 79.38 570 THR A C 1
ATOM 4136 O O . THR A 1 570 ? -15.599 -9.302 40.036 1.00 79.38 570 THR A O 1
ATOM 4139 N N . GLY A 1 571 ? -14.772 -9.422 37.928 1.00 83.00 571 GLY A N 1
ATOM 4140 C CA . GLY A 1 571 ? -15.974 -9.902 37.248 1.00 83.00 571 GLY A CA 1
ATOM 4141 C C . GLY A 1 571 ? -17.143 -8.923 37.321 1.00 83.00 571 GLY A C 1
ATOM 4142 O O . GLY A 1 571 ? -18.294 -9.324 37.456 1.00 83.00 571 GLY A O 1
ATOM 4143 N N . GLN A 1 572 ? -16.867 -7.619 37.289 1.00 93.00 572 GLN A N 1
ATOM 4144 C CA . GLN A 1 572 ? -17.904 -6.584 37.272 1.00 93.00 572 GLN A CA 1
ATOM 4145 C C . GLN A 1 572 ? -18.418 -6.368 35.843 1.00 93.00 572 GLN A C 1
ATOM 4147 O O . GLN A 1 572 ? -17.639 -6.300 34.902 1.00 93.00 572 GLN A O 1
ATOM 4152 N N . ALA A 1 573 ? -19.725 -6.213 35.630 1.00 95.31 573 ALA A N 1
ATOM 4153 C CA . ALA A 1 573 ? -20.212 -5.935 34.277 1.00 95.31 573 ALA A CA 1
ATOM 4154 C C . ALA A 1 573 ? -19.905 -4.485 33.885 1.00 95.31 573 ALA A C 1
ATOM 4156 O O . ALA A 1 573 ? -19.225 -4.230 32.895 1.00 95.31 573 ALA A O 1
ATOM 4157 N N . LEU A 1 574 ? -20.386 -3.529 34.682 1.00 96.06 574 LEU A N 1
ATOM 4158 C CA . LEU A 1 574 ? -20.270 -2.103 34.394 1.00 96.06 574 LEU A CA 1
ATOM 4159 C C . LEU A 1 574 ? -19.932 -1.313 35.660 1.00 96.06 574 LEU A C 1
ATOM 4161 O O . LEU A 1 574 ? -20.705 -1.302 36.619 1.00 96.06 574 LEU A O 1
ATOM 4165 N N . TYR A 1 575 ? -18.813 -0.598 35.610 1.00 95.00 575 TYR A N 1
ATOM 4166 C CA . TYR A 1 575 ? -18.484 0.498 36.514 1.00 95.00 575 TYR A CA 1
ATOM 4167 C C . TYR A 1 575 ? -18.703 1.829 35.792 1.00 95.00 575 TYR A C 1
ATOM 4169 O O . TYR A 1 575 ? -18.130 2.046 34.726 1.00 95.00 575 TYR A O 1
ATOM 4177 N N . ALA A 1 576 ? -19.514 2.723 36.359 1.00 93.75 576 ALA A N 1
ATOM 4178 C CA . ALA A 1 576 ? -19.815 4.027 35.775 1.00 93.75 576 ALA A CA 1
ATOM 4179 C C . ALA A 1 576 ? -19.682 5.163 36.799 1.00 93.75 576 ALA A C 1
ATOM 4181 O O . ALA A 1 576 ? -20.562 5.376 37.633 1.00 93.75 576 ALA A O 1
ATOM 4182 N N . ALA A 1 577 ? -18.605 5.937 36.699 1.00 92.19 577 ALA A N 1
ATOM 4183 C CA . ALA A 1 577 ? -18.448 7.206 37.390 1.00 92.19 577 ALA A CA 1
ATOM 4184 C C . ALA A 1 577 ? -18.853 8.362 36.458 1.00 92.19 577 ALA A C 1
ATOM 4186 O O . ALA A 1 577 ? -18.094 8.745 35.566 1.00 92.19 577 ALA A O 1
ATOM 4187 N N . LEU A 1 578 ? -20.063 8.894 36.643 1.00 89.38 578 LEU A N 1
ATOM 4188 C CA . LEU A 1 578 ? -20.601 9.992 35.838 1.00 89.38 578 LEU A CA 1
ATOM 4189 C C . LEU A 1 578 ? -20.289 11.328 36.522 1.00 89.38 578 LEU A C 1
ATOM 4191 O O . LEU A 1 578 ? -20.943 11.744 37.485 1.00 89.38 578 LEU A O 1
ATOM 4195 N N . GLU A 1 579 ? -19.251 11.993 36.032 1.00 84.56 579 GLU A N 1
ATOM 4196 C CA . GLU A 1 579 ? -18.783 13.280 36.525 1.00 84.56 579 GLU A CA 1
ATOM 4197 C C . GLU A 1 579 ? -19.530 14.428 35.825 1.00 84.56 579 GLU A C 1
ATOM 4199 O O . GLU A 1 579 ? -19.845 14.365 34.644 1.00 84.56 579 GLU A O 1
ATOM 4204 N N . GLY A 1 580 ? -19.832 15.514 36.538 1.00 67.12 580 GLY A N 1
ATOM 4205 C CA . GLY A 1 580 ? -20.610 16.632 35.984 1.00 67.12 580 GLY A CA 1
ATOM 4206 C C . GLY A 1 580 ? -22.128 16.479 36.167 1.00 67.12 580 GLY A C 1
ATOM 4207 O O . GLY A 1 580 ? -22.688 15.390 36.154 1.00 67.12 580 GLY A O 1
ATOM 4208 N N . GLY A 1 581 ? -22.811 17.598 36.430 1.00 58.25 581 GLY A N 1
ATOM 4209 C CA . GLY A 1 581 ? -24.239 17.602 36.782 1.00 58.25 581 GLY A CA 1
ATOM 4210 C C . GLY A 1 581 ? -25.198 17.298 35.624 1.00 58.25 581 GLY A C 1
ATOM 4211 O O . GLY A 1 581 ? -26.361 17.005 35.887 1.00 58.25 581 GLY A O 1
ATOM 4212 N N . ASP A 1 582 ? -24.708 17.352 34.381 1.00 63.88 582 ASP A N 1
ATOM 4213 C CA . ASP A 1 582 ? -25.496 17.263 33.144 1.00 63.88 582 ASP A CA 1
ATOM 4214 C C . ASP A 1 582 ? -25.141 16.027 32.291 1.00 63.88 582 ASP A C 1
ATOM 4216 O O . ASP A 1 582 ? -25.460 16.007 31.107 1.00 63.88 582 ASP A O 1
ATOM 4220 N N . SER A 1 583 ? -24.489 15.011 32.866 1.00 67.62 583 SER A N 1
ATOM 4221 C CA . SER A 1 583 ? -24.023 13.807 32.155 1.00 67.62 583 SER A CA 1
ATOM 4222 C C . SER A 1 583 ? -25.004 12.643 32.387 1.00 67.62 583 SER A C 1
ATOM 4224 O O . SER A 1 583 ? -24.837 11.890 33.354 1.00 67.62 583 SER A O 1
ATOM 4226 N N . PRO A 1 584 ? -26.100 12.510 31.607 1.00 81.19 584 PRO A N 1
ATOM 4227 C CA . PRO A 1 584 ? -27.035 11.412 31.784 1.00 81.19 584 PRO A CA 1
ATOM 4228 C C . PRO A 1 584 ? -26.438 10.112 31.244 1.00 81.19 584 PRO A C 1
ATOM 4230 O O . PRO A 1 584 ? -25.957 10.050 30.114 1.00 81.19 584 PRO A O 1
ATOM 4233 N N . GLY A 1 585 ? -26.541 9.052 32.037 1.00 87.75 585 GLY A N 1
ATOM 4234 C CA . GLY A 1 585 ? -26.379 7.691 31.549 1.00 87.75 585 GLY A CA 1
ATOM 4235 C C . GLY A 1 585 ? -27.735 7.072 31.197 1.00 87.75 585 GLY A C 1
ATOM 4236 O O . GLY A 1 585 ? -28.715 7.244 31.928 1.00 87.75 585 GLY A O 1
ATOM 4237 N N . VAL A 1 586 ? -27.807 6.331 30.095 1.00 92.38 586 VAL A N 1
ATOM 4238 C CA . VAL A 1 586 ? -29.029 5.670 29.618 1.00 92.38 586 VAL A CA 1
ATOM 4239 C C . VAL A 1 586 ? -28.751 4.195 29.325 1.00 92.38 586 VAL A C 1
ATOM 4241 O O . VAL A 1 586 ? -27.943 3.864 28.465 1.00 92.38 586 VAL A O 1
ATOM 4244 N N . LEU A 1 587 ? -29.441 3.290 30.022 1.00 95.31 587 LEU A N 1
ATOM 4245 C CA . LEU A 1 587 ? -29.337 1.839 29.822 1.00 95.31 587 LEU A CA 1
ATOM 4246 C C . LEU A 1 587 ? -30.698 1.291 29.380 1.00 95.31 587 LEU A C 1
ATOM 4248 O O . LEU A 1 587 ? -31.670 1.349 30.132 1.00 95.31 587 LEU A O 1
ATOM 4252 N N . LEU A 1 588 ? -30.806 0.762 28.163 1.00 95.00 588 LEU A N 1
ATOM 4253 C CA . LEU A 1 588 ? -32.094 0.367 27.584 1.00 95.00 588 LEU A CA 1
ATOM 4254 C C . LEU A 1 588 ? -32.064 -1.072 27.095 1.00 95.00 588 LEU A C 1
ATOM 4256 O O . LEU A 1 588 ? -31.345 -1.389 26.154 1.00 95.00 588 LEU A O 1
ATOM 4260 N N . HIS A 1 589 ? -32.918 -1.928 27.653 1.00 97.62 589 HIS A N 1
ATOM 4261 C CA . HIS A 1 589 ? -33.078 -3.313 27.197 1.00 97.62 589 HIS A CA 1
ATOM 4262 C C . HIS A 1 589 ? -31.762 -4.101 27.138 1.00 97.62 589 HIS A C 1
ATOM 4264 O O . HIS A 1 589 ? -31.582 -4.935 26.252 1.00 97.62 589 HIS A O 1
ATOM 4270 N N . SER A 1 590 ? -30.847 -3.807 28.060 1.00 98.00 590 SER A N 1
ATOM 4271 C CA . SER A 1 590 ? -29.501 -4.377 28.098 1.00 98.00 590 SER A CA 1
ATOM 4272 C C . SER A 1 590 ? -29.359 -5.354 29.263 1.00 98.00 590 SER A C 1
ATOM 4274 O O . SER A 1 590 ? -30.117 -5.297 30.235 1.00 98.00 590 SER A O 1
ATOM 4276 N N . MET A 1 591 ? -28.393 -6.258 29.161 1.00 97.62 591 MET A N 1
ATOM 4277 C CA . MET A 1 591 ? -28.081 -7.246 30.188 1.00 97.62 591 MET A CA 1
ATOM 4278 C C . MET A 1 591 ? -26.671 -7.005 30.723 1.00 97.62 591 MET A C 1
ATOM 4280 O O . MET A 1 591 ? -25.726 -6.895 29.951 1.00 97.62 591 MET A O 1
ATOM 4284 N N . PHE A 1 592 ? -26.542 -6.930 32.043 1.00 97.19 592 PHE A N 1
ATOM 4285 C CA . PHE A 1 592 ? -25.290 -6.702 32.757 1.00 97.19 592 PHE A CA 1
ATOM 4286 C C . PHE A 1 592 ? -25.023 -7.905 33.652 1.00 97.19 592 PHE A C 1
ATOM 4288 O O . PHE A 1 592 ? -25.776 -8.136 34.600 1.00 97.19 592 PHE A O 1
ATOM 4295 N N . VAL A 1 593 ? -23.987 -8.679 33.339 1.00 94.88 593 VAL A N 1
ATOM 4296 C CA . VAL A 1 593 ? -23.662 -9.936 34.021 1.00 94.88 593 VAL A CA 1
ATOM 4297 C C . VAL A 1 593 ? -22.325 -9.805 34.731 1.00 94.88 593 VAL A C 1
ATOM 4299 O O . VAL A 1 593 ? -21.290 -9.630 34.098 1.00 94.88 593 VAL A O 1
ATOM 4302 N N . GLY A 1 594 ? -22.358 -9.841 36.057 1.00 92.56 594 GLY A N 1
ATOM 4303 C CA . GLY A 1 594 ? -21.172 -9.911 36.891 1.00 92.56 594 GLY A CA 1
ATOM 4304 C C . GLY A 1 594 ? -20.999 -11.313 37.450 1.00 92.56 594 GLY A C 1
ATOM 4305 O O . GLY A 1 594 ? -21.622 -11.666 38.459 1.00 92.56 594 GLY A O 1
ATOM 4306 N N . GLU A 1 595 ? -20.166 -12.105 36.796 1.00 87.94 595 GLU A N 1
ATOM 4307 C CA . GLU A 1 595 ? -19.689 -13.381 37.305 1.00 87.94 595 GLU A CA 1
ATOM 4308 C C . GLU A 1 595 ? -18.424 -13.037 38.085 1.00 87.94 595 GLU A C 1
ATOM 4310 O O . GLU A 1 595 ? -17.347 -13.017 37.525 1.00 87.94 595 GLU A O 1
ATOM 4315 N N . GLY A 1 596 ? -18.497 -12.604 39.336 1.00 80.75 596 GLY A N 1
ATOM 4316 C CA . GLY A 1 596 ? -17.271 -12.315 40.076 1.00 80.75 596 GLY A CA 1
ATOM 4317 C C . GLY A 1 596 ? -17.487 -11.637 41.399 1.00 80.75 596 GLY A C 1
ATOM 4318 O O . GLY A 1 596 ? -18.611 -11.379 41.831 1.00 80.75 596 GLY A O 1
ATOM 4319 N N . GLY A 1 597 ? -16.369 -11.379 42.074 1.00 83.50 597 GLY A N 1
ATOM 4320 C CA . GLY A 1 597 ? -16.342 -10.847 43.430 1.00 83.50 597 GLY A CA 1
ATOM 4321 C C . GLY A 1 597 ? -16.775 -9.385 43.557 1.00 83.50 597 GLY A C 1
ATOM 4322 O O . GLY A 1 597 ? -16.769 -8.876 44.678 1.00 83.50 597 GLY A O 1
ATOM 4323 N N . ALA A 1 598 ? -17.140 -8.700 42.472 1.00 87.81 598 ALA A N 1
ATOM 4324 C CA . ALA A 1 598 ? -17.613 -7.316 42.448 1.00 87.81 598 ALA A CA 1
ATOM 4325 C C . ALA A 1 598 ? -19.095 -7.210 42.028 1.00 87.81 598 ALA A C 1
ATOM 4327 O O . ALA A 1 598 ? -19.663 -8.163 41.493 1.00 87.81 598 ALA A O 1
ATOM 4328 N N . PRO A 1 599 ? -19.772 -6.079 42.309 1.00 90.12 599 PRO A N 1
ATOM 4329 C CA . PRO A 1 599 ? -21.152 -5.883 41.885 1.00 90.12 599 PRO A CA 1
ATOM 4330 C C . PRO A 1 599 ? -21.292 -5.944 40.365 1.00 90.12 599 PRO A C 1
ATOM 4332 O O . PRO A 1 599 ? -20.418 -5.446 39.657 1.00 90.12 599 PRO A O 1
ATOM 4335 N N . ALA A 1 600 ? -22.417 -6.459 39.864 1.00 93.00 600 ALA A N 1
ATOM 4336 C CA . ALA A 1 600 ? -22.658 -6.480 38.421 1.00 93.00 600 ALA A CA 1
ATOM 4337 C C . ALA A 1 600 ? -22.691 -5.058 37.844 1.00 93.00 600 ALA A C 1
ATOM 4339 O O . ALA A 1 600 ? -22.022 -4.776 36.856 1.00 93.00 600 ALA A O 1
ATOM 4340 N N . PHE A 1 601 ? -23.402 -4.144 38.503 1.00 95.25 601 PHE A N 1
ATOM 4341 C CA . PHE A 1 601 ? -23.413 -2.731 38.148 1.00 95.25 601 PHE A CA 1
ATOM 4342 C C . PHE A 1 601 ? -23.049 -1.846 39.338 1.00 95.25 601 PHE A C 1
ATOM 4344 O O . PHE A 1 601 ? -23.625 -1.967 40.423 1.00 95.25 601 PHE A O 1
ATOM 4351 N N . GLU A 1 602 ? -22.118 -0.926 39.122 1.00 93.38 602 GLU A N 1
ATOM 4352 C CA . GLU A 1 602 ? -21.686 0.059 40.103 1.00 93.38 602 GLU A CA 1
ATOM 4353 C C . GLU A 1 602 ? -21.689 1.462 39.506 1.00 93.38 602 GLU A C 1
ATOM 4355 O O . GLU A 1 602 ? -21.168 1.683 38.416 1.00 93.38 602 GLU A O 1
ATOM 4360 N N . MET A 1 603 ? -22.274 2.412 40.236 1.00 91.25 603 MET A N 1
ATOM 4361 C CA . MET A 1 603 ? -22.401 3.797 39.794 1.00 91.25 603 MET A CA 1
ATOM 4362 C C . MET A 1 603 ? -21.899 4.782 40.844 1.00 91.25 603 MET A C 1
ATOM 4364 O O . MET A 1 603 ? -22.241 4.655 42.020 1.00 91.25 603 MET A O 1
ATOM 4368 N N . GLU A 1 604 ? -21.176 5.813 40.413 1.00 89.31 604 GLU A N 1
ATOM 4369 C CA . GLU A 1 604 ? -20.750 6.939 41.244 1.00 89.31 604 GLU A CA 1
ATOM 4370 C C . GLU A 1 604 ? -20.980 8.286 40.536 1.00 89.31 604 GLU A C 1
ATOM 4372 O O . GLU A 1 604 ? -20.483 8.525 39.446 1.00 89.31 604 GLU A O 1
ATOM 4377 N N . GLY A 1 605 ? -21.712 9.205 41.165 1.00 85.88 605 GLY A N 1
ATOM 4378 C CA . GLY A 1 605 ? -22.027 10.513 40.589 1.00 85.88 605 GLY A CA 1
ATOM 4379 C C . GLY A 1 605 ? -23.083 10.477 39.478 1.00 85.88 605 GLY A C 1
ATOM 4380 O O . GLY A 1 605 ? -23.488 9.419 39.012 1.00 85.88 605 GLY A O 1
ATOM 4381 N N . GLY A 1 606 ? -23.564 11.660 39.088 1.00 86.69 606 GLY A N 1
ATOM 4382 C CA . GLY A 1 606 ? -24.463 11.849 37.945 1.00 86.69 606 GLY A CA 1
ATOM 4383 C C . GLY A 1 606 ? -25.871 11.256 38.084 1.00 86.69 606 GLY A C 1
ATOM 4384 O O . GLY A 1 606 ? -26.337 10.902 39.173 1.00 86.69 606 GLY A O 1
ATOM 4385 N N . THR A 1 607 ? -26.576 11.203 36.950 1.00 87.44 607 THR A N 1
ATOM 4386 C CA . THR A 1 607 ? -27.936 10.652 36.842 1.00 87.44 607 THR A CA 1
ATOM 4387 C C . THR A 1 607 ? -27.980 9.533 35.807 1.00 87.44 607 THR A C 1
ATOM 4389 O O . THR A 1 607 ? -27.445 9.690 34.715 1.00 87.44 607 THR A O 1
ATOM 4392 N N . LEU A 1 608 ? -28.651 8.428 36.127 1.00 91.38 608 LEU A N 1
ATOM 4393 C CA . LEU A 1 608 ? -28.807 7.271 35.247 1.00 91.38 608 LEU A CA 1
ATOM 4394 C C . LEU A 1 608 ? -30.278 6.882 35.108 1.00 91.38 608 LEU A C 1
ATOM 4396 O O . LEU A 1 608 ? -31.008 6.798 36.097 1.00 91.38 608 LEU A O 1
ATOM 4400 N N . PHE A 1 609 ? -30.687 6.567 33.884 1.00 93.06 609 PHE A N 1
ATOM 4401 C CA . PHE A 1 609 ? -31.990 5.991 33.576 1.00 93.06 609 PHE A CA 1
ATOM 4402 C C . PHE A 1 609 ? -31.807 4.599 32.980 1.00 93.06 609 PHE A C 1
ATOM 4404 O O . PHE A 1 609 ? -31.240 4.450 31.901 1.00 93.06 609 PHE A O 1
ATOM 4411 N N . ALA A 1 610 ? -32.311 3.581 33.668 1.00 95.88 610 ALA A N 1
ATOM 4412 C CA . ALA A 1 610 ? -32.322 2.207 33.196 1.00 95.88 610 ALA A CA 1
ATOM 4413 C C . ALA A 1 610 ? -33.762 1.758 32.923 1.00 95.88 610 ALA A C 1
ATOM 4415 O O . ALA A 1 610 ? -34.621 1.829 33.802 1.00 95.88 610 ALA A O 1
ATOM 4416 N N . VAL A 1 611 ? -34.038 1.279 31.709 1.00 96.50 611 VAL A N 1
ATOM 4417 C CA . VAL A 1 611 ? -35.369 0.798 31.315 1.00 96.50 611 VAL A CA 1
ATOM 4418 C C . VAL A 1 611 ? -35.272 -0.601 30.736 1.00 96.50 611 VAL A C 1
ATOM 4420 O O . VAL A 1 611 ? -34.477 -0.853 29.830 1.00 96.50 611 VAL A O 1
ATOM 4423 N N . GLY A 1 612 ? -36.092 -1.523 31.241 1.00 97.19 612 GLY A N 1
ATOM 4424 C CA . GLY A 1 612 ? -36.196 -2.878 30.702 1.00 97.19 612 GLY A CA 1
ATOM 4425 C C . GLY A 1 612 ? -34.889 -3.673 30.734 1.00 97.19 612 GLY A C 1
ATOM 4426 O O . GLY A 1 612 ? -34.734 -4.562 29.902 1.00 97.19 612 GLY A O 1
ATOM 4427 N N . SER A 1 613 ? -33.945 -3.306 31.605 1.00 98.00 613 SER A N 1
ATOM 4428 C CA . SER A 1 613 ? -32.602 -3.893 31.669 1.00 98.00 613 SER A CA 1
ATOM 4429 C C . SER A 1 613 ? -32.495 -4.930 32.786 1.00 98.00 613 SER A C 1
ATOM 4431 O O . SER A 1 613 ? -33.260 -4.902 33.752 1.00 98.00 613 SER A O 1
ATOM 4433 N N . VAL A 1 614 ? -31.545 -5.852 32.650 1.00 97.62 614 VAL A N 1
ATOM 4434 C CA . VAL A 1 614 ? -31.330 -6.959 33.586 1.00 97.62 614 VAL A CA 1
ATOM 4435 C C . VAL A 1 614 ? -29.941 -6.840 34.201 1.00 97.62 614 VAL A C 1
ATOM 4437 O O . VAL A 1 614 ? -28.955 -6.737 33.480 1.00 97.62 614 VAL A O 1
ATOM 4440 N N . PHE A 1 615 ? -29.864 -6.884 35.526 1.00 97.00 615 PHE A N 1
ATOM 4441 C CA . PHE A 1 615 ? -28.624 -6.847 36.294 1.00 97.00 615 PHE A CA 1
ATOM 4442 C C . PHE A 1 615 ? -28.473 -8.163 37.044 1.00 97.00 615 PHE A C 1
ATOM 4444 O O . PHE A 1 615 ? -29.309 -8.507 37.881 1.00 97.00 615 PHE A O 1
ATOM 4451 N N . VAL A 1 616 ? -27.419 -8.904 36.736 1.00 94.50 616 VAL A N 1
ATOM 4452 C CA . VAL A 1 616 ? -27.197 -10.263 37.221 1.00 94.50 616 VAL A CA 1
ATOM 4453 C C . VAL A 1 616 ? -25.848 -10.325 37.908 1.00 94.50 616 VAL A C 1
ATOM 4455 O O . VAL A 1 616 ? -24.845 -10.050 37.268 1.00 94.50 616 VAL A O 1
ATOM 4458 N N . SER A 1 617 ? -25.810 -10.707 39.182 1.00 92.19 617 SER A N 1
ATOM 4459 C CA . SER A 1 617 ? -24.561 -10.995 39.890 1.00 92.19 617 SER A CA 1
ATOM 4460 C C . SER A 1 617 ? -24.545 -12.431 40.396 1.00 92.19 617 SER A C 1
ATOM 4462 O O . SER A 1 617 ? -25.536 -12.914 40.948 1.00 92.19 617 SER A O 1
ATOM 4464 N N . GLU A 1 618 ? -23.420 -13.124 40.248 1.00 88.06 618 GLU A N 1
ATOM 4465 C CA . GLU A 1 618 ? -23.264 -14.462 40.814 1.00 88.06 618 GLU A CA 1
ATOM 4466 C C . GLU A 1 618 ? -22.974 -14.397 42.314 1.00 88.06 618 GLU A C 1
ATOM 4468 O O . GLU A 1 618 ? -23.788 -14.860 43.120 1.00 88.06 618 GLU A O 1
ATOM 4473 N N . THR A 1 619 ? -21.864 -13.767 42.710 1.00 85.75 619 THR A N 1
ATOM 4474 C CA . THR A 1 619 ? -21.359 -13.827 44.093 1.00 85.75 619 THR A CA 1
ATOM 4475 C C . THR A 1 619 ? -21.460 -12.510 44.874 1.00 85.75 619 THR A C 1
ATOM 4477 O O . THR A 1 619 ? -21.249 -12.511 46.091 1.00 85.75 619 THR A O 1
ATOM 4480 N N . ASN A 1 620 ? -21.853 -11.400 44.237 1.00 89.56 620 ASN A N 1
ATOM 4481 C CA . ASN A 1 620 ? -21.977 -10.082 44.872 1.00 89.56 620 ASN A CA 1
ATOM 4482 C C 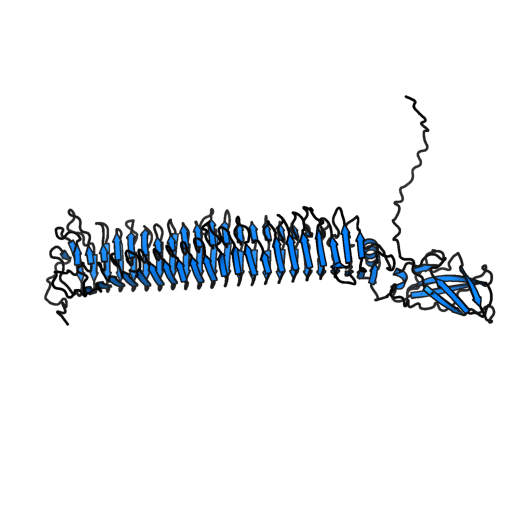. ASN A 1 620 ? -23.376 -9.460 44.660 1.00 89.56 620 ASN A C 1
ATOM 4484 O O . ASN A 1 620 ? -24.368 -10.162 44.471 1.00 89.56 620 ASN A O 1
ATOM 4488 N N . ARG A 1 621 ? -23.490 -8.140 44.803 1.00 90.69 621 ARG A N 1
ATOM 4489 C CA . ARG A 1 621 ? -24.713 -7.359 44.619 1.00 90.69 621 ARG A CA 1
ATOM 4490 C C . ARG A 1 621 ? -24.976 -7.194 43.128 1.00 90.69 621 ARG A C 1
ATOM 4492 O O . ARG A 1 621 ? -24.055 -6.911 42.368 1.00 90.69 621 ARG A O 1
ATOM 4499 N N . ALA A 1 622 ? -26.233 -7.261 42.711 1.00 93.12 622 ALA A N 1
ATOM 4500 C CA . ALA A 1 622 ? -26.597 -6.888 41.349 1.00 93.12 622 ALA A CA 1
ATOM 4501 C C . ALA A 1 622 ? -26.315 -5.397 41.082 1.00 93.12 622 ALA A C 1
ATOM 4503 O O . ALA A 1 622 ? -25.798 -5.053 40.024 1.00 93.12 622 ALA A O 1
ATOM 4504 N N . VAL A 1 623 ? -26.616 -4.512 42.042 1.00 94.38 623 VAL A N 1
ATOM 4505 C CA . VAL A 1 623 ? -26.421 -3.058 41.885 1.00 94.38 623 VAL A CA 1
ATOM 4506 C C . VAL A 1 623 ? -25.826 -2.421 43.136 1.00 94.38 623 VAL A C 1
ATOM 4508 O O . VAL A 1 623 ? -26.286 -2.676 44.250 1.00 94.38 623 VAL A O 1
ATOM 4511 N N . LEU A 1 624 ? -24.853 -1.530 42.942 1.00 91.81 624 LEU A N 1
ATOM 4512 C CA . LEU A 1 624 ? -24.279 -0.657 43.962 1.00 91.81 624 LEU A CA 1
ATOM 4513 C C . LEU A 1 624 ? -24.302 0.807 43.498 1.00 91.81 624 LEU A C 1
ATOM 4515 O O . LEU A 1 624 ? -23.626 1.174 42.543 1.00 91.81 624 LEU A O 1
ATOM 4519 N N . LEU A 1 625 ? -25.028 1.665 44.212 1.00 89.44 625 LEU A N 1
ATOM 4520 C CA . LEU A 1 625 ? -25.008 3.114 43.989 1.00 89.44 625 LEU A CA 1
ATOM 4521 C C . LEU A 1 625 ? -24.141 3.786 45.057 1.00 89.44 625 LEU A C 1
ATOM 4523 O O . LEU A 1 625 ? -24.438 3.672 46.245 1.00 89.44 625 LEU A O 1
ATOM 4527 N N . ARG A 1 626 ? -23.083 4.490 44.651 1.00 82.38 626 ARG A N 1
ATOM 4528 C CA . ARG A 1 626 ? -22.142 5.216 45.524 1.00 82.38 626 ARG A CA 1
ATOM 4529 C C . ARG A 1 626 ? -22.465 6.701 45.600 1.00 82.38 626 ARG A C 1
ATOM 4531 O O . ARG A 1 626 ? -23.139 7.199 44.726 1.00 82.38 626 ARG A O 1
ATOM 4538 N N . SER A 1 627 ? -21.925 7.432 46.575 1.00 77.19 627 SER A N 1
ATOM 4539 C CA . SER A 1 627 ? -22.018 8.903 46.698 1.00 77.19 627 SER A CA 1
ATOM 4540 C C . SER A 1 627 ? -23.415 9.490 46.985 1.00 77.19 627 SER A C 1
ATOM 4542 O O . SER A 1 627 ? -24.458 8.933 46.659 1.00 77.19 627 SER A O 1
ATOM 4544 N N . GLU A 1 628 ? -23.432 10.675 47.602 1.00 75.56 628 GLU A N 1
ATOM 4545 C CA . GLU A 1 628 ? -24.639 11.485 47.828 1.00 75.56 628 GLU A CA 1
ATOM 4546 C C . GLU A 1 628 ? -25.183 12.120 46.537 1.00 75.56 628 GLU A C 1
ATOM 4548 O O . GLU A 1 628 ? -26.329 12.574 46.503 1.00 75.56 628 GLU A O 1
ATOM 4553 N N . THR A 1 629 ? -24.375 12.187 45.476 1.00 79.12 629 THR A N 1
ATOM 4554 C CA . THR A 1 629 ? -24.720 12.854 44.209 1.00 79.12 629 THR A CA 1
ATOM 4555 C C . THR A 1 629 ? -25.378 11.935 43.184 1.00 79.12 629 THR A C 1
ATOM 4557 O O . THR A 1 629 ? -25.971 12.434 42.235 1.00 79.12 629 THR A O 1
ATOM 4560 N N . THR A 1 630 ? -25.331 10.621 43.395 1.00 84.62 630 THR A N 1
ATOM 4561 C CA . THR A 1 630 ? -25.845 9.617 42.455 1.00 84.62 630 THR A CA 1
ATOM 4562 C C . THR A 1 630 ? -27.358 9.535 42.485 1.00 84.62 630 THR A C 1
ATOM 4564 O O . THR A 1 630 ? -27.965 9.384 43.551 1.00 84.62 630 THR A O 1
ATOM 4567 N N . ARG A 1 631 ? -27.982 9.609 41.312 1.00 85.00 631 ARG A N 1
ATOM 4568 C CA . ARG A 1 631 ? -29.423 9.408 41.138 1.00 85.00 631 ARG A CA 1
ATOM 4569 C C . ARG A 1 631 ? -29.653 8.357 40.063 1.00 85.00 631 ARG A C 1
ATOM 4571 O O . ARG A 1 631 ? -29.182 8.519 38.945 1.00 85.00 631 ARG A O 1
ATOM 4578 N N . ALA A 1 632 ? -30.400 7.306 40.378 1.00 89.38 632 ALA A N 1
ATOM 4579 C CA . ALA A 1 632 ? -30.747 6.279 39.403 1.00 89.38 632 ALA A CA 1
ATOM 4580 C C . ALA A 1 632 ? -32.257 6.034 39.370 1.00 89.38 632 ALA A C 1
ATOM 4582 O O . ALA A 1 632 ? -32.892 5.885 40.414 1.00 89.38 632 ALA A O 1
ATOM 4583 N N . ALA A 1 633 ? -32.828 5.968 38.172 1.00 91.62 633 ALA A N 1
ATOM 4584 C CA . ALA A 1 633 ? -34.208 5.564 37.951 1.00 91.62 633 ALA A CA 1
ATOM 4585 C C . ALA A 1 633 ? -34.234 4.265 37.143 1.00 91.62 633 ALA A C 1
ATOM 4587 O O . ALA A 1 633 ? -33.695 4.200 36.041 1.00 91.62 633 ALA A O 1
ATOM 4588 N N . PHE A 1 634 ? -34.877 3.243 37.694 1.00 94.69 634 PHE A N 1
ATOM 4589 C CA . PHE A 1 634 ? -35.038 1.925 37.100 1.00 94.69 634 PHE A CA 1
ATOM 4590 C C . PHE A 1 634 ? -36.518 1.691 36.803 1.00 94.69 634 PHE A C 1
ATOM 4592 O O . PHE A 1 634 ? -37.336 1.712 37.721 1.00 94.69 634 PHE A O 1
ATOM 4599 N N . ASP A 1 635 ? -36.877 1.443 35.545 1.00 94.00 635 ASP A N 1
ATOM 4600 C CA . ASP A 1 635 ? -38.248 1.116 35.138 1.00 94.00 635 ASP A CA 1
ATOM 4601 C C . ASP A 1 635 ? -38.288 -0.210 34.374 1.00 94.00 635 ASP A C 1
ATOM 4603 O O . ASP A 1 635 ? -37.570 -0.403 33.396 1.00 94.00 635 ASP A O 1
ATOM 4607 N N . GLY A 1 636 ? -39.110 -1.159 34.817 1.00 95.56 636 GLY A N 1
ATOM 4608 C CA . GLY A 1 636 ? -39.236 -2.456 34.151 1.00 95.56 636 GLY A CA 1
ATOM 4609 C C . GLY A 1 636 ? -37.968 -3.315 34.200 1.00 95.56 636 GLY A C 1
ATOM 4610 O O . GLY A 1 636 ? -37.789 -4.155 33.323 1.00 95.56 636 GLY A O 1
ATOM 4611 N N . CYS A 1 637 ? -37.073 -3.082 35.161 1.00 97.44 637 CYS A N 1
ATOM 4612 C CA . CYS A 1 637 ? -35.792 -3.777 35.269 1.00 97.44 637 CYS A CA 1
ATOM 4613 C C . CYS A 1 637 ? -35.886 -5.052 36.122 1.00 97.44 637 CYS A C 1
ATOM 4615 O O . CYS A 1 637 ? -36.788 -5.215 36.949 1.00 97.44 637 CYS A O 1
ATOM 4617 N N . GLU A 1 638 ? -34.921 -5.951 35.955 1.00 96.94 638 GLU A N 1
ATOM 4618 C CA . GLU A 1 638 ? -34.765 -7.139 36.795 1.00 96.94 638 GLU A CA 1
ATOM 4619 C C . GLU A 1 638 ? -33.375 -7.155 37.439 1.00 96.94 638 GLU A C 1
ATOM 4621 O O . GLU A 1 638 ? -32.370 -6.920 36.778 1.00 96.94 638 GLU A O 1
ATOM 4626 N N . PHE A 1 639 ? -33.325 -7.423 38.741 1.00 96.12 639 PHE A N 1
ATOM 4627 C CA . PHE A 1 639 ? -32.100 -7.526 39.527 1.00 96.12 639 PHE A CA 1
ATOM 4628 C C . PHE A 1 639 ? -32.029 -8.931 40.115 1.00 96.12 639 PHE A C 1
ATOM 4630 O O . PHE A 1 639 ? -32.966 -9.345 40.807 1.00 96.12 639 PHE A O 1
ATOM 4637 N N . VAL A 1 640 ? -30.954 -9.667 39.847 1.00 93.38 640 VAL A N 1
ATOM 4638 C CA . VAL A 1 640 ? -30.836 -11.083 40.208 1.00 93.38 640 VAL A CA 1
ATOM 4639 C C . VAL A 1 640 ? -29.484 -11.370 40.843 1.00 93.38 640 VAL A C 1
ATOM 4641 O O . VAL A 1 640 ? -28.451 -11.158 40.218 1.00 93.38 640 VAL A O 1
ATOM 4644 N N . ASN A 1 641 ? -29.502 -11.941 42.045 1.00 91.69 641 ASN A N 1
ATOM 4645 C CA . ASN A 1 641 ? -28.359 -12.671 42.587 1.00 91.69 641 ASN A CA 1
ATOM 4646 C C . ASN A 1 641 ? -28.548 -14.168 42.290 1.00 91.69 641 ASN A C 1
ATOM 4648 O O . ASN A 1 641 ? -29.536 -14.754 42.748 1.00 91.69 641 ASN A O 1
ATOM 4652 N N . LEU A 1 642 ? -27.643 -14.768 41.510 1.00 86.69 642 LEU A N 1
ATOM 4653 C CA . LEU A 1 642 ? -27.793 -16.136 40.996 1.00 86.69 642 LEU A CA 1
ATOM 4654 C C . LEU A 1 642 ? -27.297 -17.232 41.946 1.00 86.69 642 LEU A C 1
ATOM 4656 O O . LEU A 1 642 ? -27.879 -18.315 41.959 1.00 86.69 642 LEU A O 1
ATOM 4660 N N . SER A 1 643 ? -26.246 -16.997 42.734 1.00 83.69 643 SER A N 1
ATOM 4661 C CA . SER A 1 643 ? -25.717 -18.050 43.608 1.00 83.69 643 SER A CA 1
ATOM 4662 C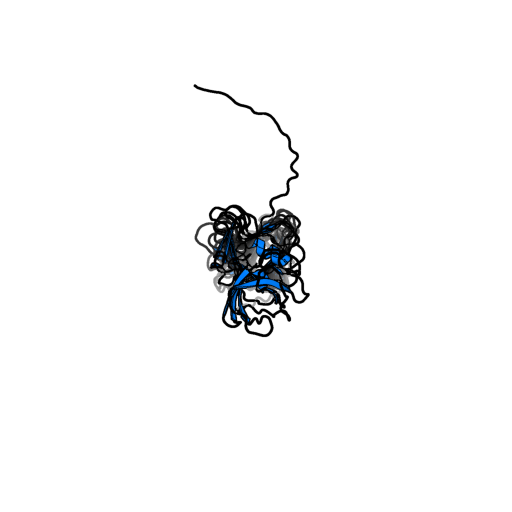 C . SER A 1 643 ? -26.630 -18.298 44.815 1.00 83.69 643 SER A C 1
ATOM 4664 O O . SER A 1 643 ? -27.010 -17.366 45.528 1.00 83.69 643 SER A O 1
ATOM 4666 N N . GLU A 1 644 ? -26.942 -19.572 45.082 1.00 83.62 644 GLU A N 1
ATOM 4667 C CA . GLU A 1 644 ? -27.729 -20.005 46.252 1.00 83.62 644 GLU A CA 1
ATOM 4668 C C . GLU A 1 644 ? -27.027 -19.700 47.589 1.00 83.62 644 GLU A C 1
ATOM 4670 O O . GLU A 1 644 ? -27.678 -19.652 48.636 1.00 83.62 644 GLU A O 1
ATOM 4675 N N . ASP A 1 645 ? -25.716 -19.447 47.549 1.00 84.25 645 ASP A N 1
ATOM 4676 C CA . ASP A 1 645 ? -24.887 -19.097 48.704 1.00 84.25 645 ASP A CA 1
ATOM 4677 C C . ASP A 1 645 ? -24.648 -17.578 48.836 1.00 84.25 645 ASP A C 1
ATOM 4679 O O . ASP A 1 645 ? -24.005 -17.132 49.790 1.00 84.25 645 ASP A O 1
ATOM 4683 N N . ASN A 1 646 ? -25.165 -16.757 47.914 1.00 86.19 646 ASN A N 1
ATOM 4684 C CA . ASN A 1 646 ? -24.949 -15.310 47.925 1.00 86.19 646 ASN A CA 1
ATOM 4685 C C . ASN A 1 646 ? -25.799 -14.619 49.003 1.00 86.19 646 ASN A C 1
ATOM 4687 O O . ASN A 1 646 ? -26.999 -14.396 48.845 1.00 86.19 646 ASN A O 1
ATOM 4691 N N . THR A 1 647 ? -25.149 -14.236 50.104 1.00 84.56 647 THR A N 1
ATOM 4692 C CA . THR A 1 647 ? -25.786 -13.544 51.236 1.00 84.56 647 THR A CA 1
ATOM 4693 C C . THR A 1 647 ? -25.800 -12.018 51.108 1.00 84.56 647 THR A C 1
ATOM 4695 O O . THR A 1 647 ? -26.172 -11.335 52.064 1.00 84.56 647 THR A O 1
ATOM 4698 N N . ASN A 1 648 ? -25.325 -11.453 49.995 1.00 86.81 648 ASN A N 1
ATOM 4699 C CA . ASN A 1 648 ? -25.269 -10.005 49.821 1.00 86.81 648 ASN A CA 1
ATOM 4700 C C . ASN A 1 648 ? -26.656 -9.408 49.557 1.00 86.81 648 ASN A C 1
ATOM 4702 O O . ASN A 1 648 ? -27.596 -10.093 49.153 1.00 86.81 648 ASN A O 1
ATOM 4706 N N . LEU A 1 649 ? -26.757 -8.090 49.751 1.00 87.81 649 LEU A N 1
ATOM 4707 C CA . LEU A 1 649 ? -27.879 -7.309 49.234 1.00 87.81 649 LEU A CA 1
ATOM 4708 C C . LEU A 1 649 ? -27.968 -7.478 47.713 1.00 87.81 649 LEU A C 1
ATOM 4710 O O . LEU A 1 649 ? -26.939 -7.566 47.044 1.00 87.81 649 LEU A O 1
ATOM 4714 N N . VAL A 1 650 ? -29.179 -7.480 47.156 1.00 90.31 650 VAL A N 1
ATOM 4715 C CA . VAL A 1 650 ? -29.336 -7.442 45.692 1.00 90.31 650 VAL A CA 1
ATOM 4716 C C . VAL A 1 650 ? -29.061 -6.025 45.182 1.00 90.31 650 VAL A C 1
ATOM 4718 O O . VAL A 1 650 ? -28.295 -5.846 44.239 1.00 90.31 650 VAL A O 1
ATOM 4721 N N . VAL A 1 651 ? -29.627 -5.011 45.847 1.00 91.69 651 VAL A N 1
ATOM 4722 C CA . VAL A 1 651 ? -29.374 -3.590 45.564 1.00 91.69 651 VAL A CA 1
ATOM 4723 C C . VAL A 1 651 ? -28.829 -2.899 46.810 1.00 91.69 651 VAL A C 1
ATOM 4725 O O . VAL A 1 651 ? -29.459 -2.913 47.871 1.00 91.69 651 VAL A O 1
ATOM 4728 N N . GLU A 1 652 ? -27.675 -2.255 46.682 1.00 89.75 652 GLU A N 1
ATOM 4729 C CA . GLU A 1 652 ? -27.085 -1.441 47.738 1.00 89.75 652 GLU A CA 1
ATOM 4730 C C . GLU A 1 652 ? -27.085 0.048 47.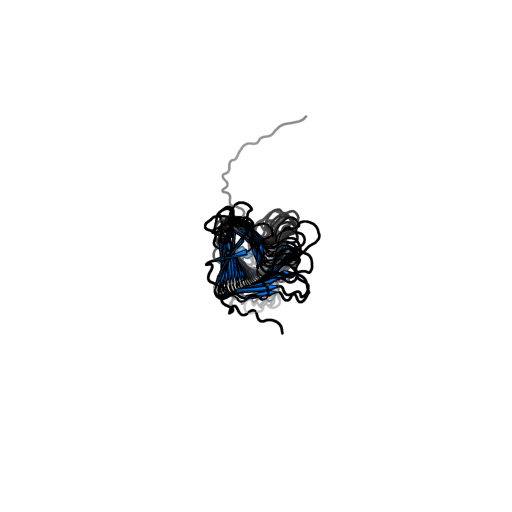398 1.00 89.75 652 GLU A C 1
ATOM 4732 O O . GLU A 1 652 ? -26.662 0.469 46.321 1.00 89.75 652 GLU A O 1
ATOM 4737 N N . LEU A 1 653 ? -27.517 0.844 48.376 1.00 87.00 653 LEU A N 1
ATOM 4738 C CA . LEU A 1 653 ? -27.561 2.296 48.318 1.00 87.00 653 LEU A CA 1
ATOM 4739 C C . LEU A 1 653 ? -26.502 2.900 49.243 1.00 87.00 653 LEU A C 1
ATOM 4741 O O . LEU A 1 653 ? -26.394 2.538 50.420 1.00 87.00 653 LEU A O 1
ATOM 4745 N N . TYR A 1 654 ? -25.763 3.880 48.737 1.00 79.69 654 TYR A N 1
ATOM 4746 C CA . TYR A 1 654 ? -24.951 4.747 49.573 1.00 79.69 654 TYR A CA 1
ATOM 4747 C C . TYR A 1 654 ? -25.836 5.737 50.326 1.00 79.69 654 TYR A C 1
ATOM 4749 O O . TYR A 1 654 ? -26.687 6.413 49.748 1.00 79.69 654 TYR A O 1
ATOM 4757 N N . CYS A 1 655 ? -25.613 5.848 51.632 1.00 72.12 655 CYS A N 1
ATOM 4758 C CA . CYS A 1 655 ? -26.275 6.827 52.485 1.00 72.12 655 CYS A CA 1
ATOM 4759 C C . CYS A 1 655 ? -25.230 7.470 53.391 1.00 72.12 655 CYS A C 1
ATOM 4761 O O . CYS A 1 655 ? -24.413 6.770 54.000 1.00 72.12 655 CYS A O 1
ATOM 4763 N N . SER A 1 656 ? -25.238 8.799 53.485 1.00 65.88 656 SER A N 1
ATOM 4764 C CA . SER A 1 656 ? -24.317 9.492 54.378 1.00 65.88 656 SER A CA 1
ATOM 4765 C C . SER A 1 656 ? -24.868 9.569 55.792 1.00 65.88 656 SER A C 1
ATOM 4767 O O . SER A 1 656 ? -26.073 9.550 56.027 1.00 65.88 656 SER A O 1
ATOM 4769 N N . ALA A 1 657 ? -23.970 9.681 56.770 1.00 64.19 657 ALA A N 1
ATOM 4770 C CA . ALA A 1 657 ? -24.364 9.821 58.170 1.00 64.19 657 ALA A CA 1
ATOM 4771 C C . ALA A 1 657 ? -25.074 11.160 58.470 1.00 64.19 657 ALA A C 1
ATOM 4773 O O . ALA A 1 657 ? -25.549 11.354 59.589 1.00 64.19 657 ALA A O 1
ATOM 4774 N N . THR A 1 658 ? -25.093 12.098 57.516 1.00 60.25 658 THR A N 1
ATOM 4775 C CA . THR A 1 658 ? -25.526 13.486 57.717 1.00 60.25 658 THR A CA 1
ATOM 4776 C C . THR A 1 658 ? -26.766 13.889 56.927 1.00 60.25 658 THR A C 1
ATOM 4778 O O . THR A 1 658 ? -27.402 14.860 57.334 1.00 60.25 658 THR A O 1
ATOM 4781 N N . ASP A 1 659 ? -27.128 13.175 55.857 1.00 55.00 659 ASP A N 1
ATOM 4782 C CA . ASP A 1 659 ? -28.246 13.543 54.981 1.00 55.00 659 ASP A CA 1
ATOM 4783 C C . ASP A 1 659 ? -29.287 12.415 54.906 1.00 55.00 659 ASP A C 1
ATOM 4785 O O . ASP A 1 659 ? -29.005 11.317 54.431 1.00 55.00 659 ASP A O 1
ATOM 4789 N N . THR A 1 660 ? -30.485 12.658 55.446 1.00 52.88 660 THR A N 1
ATOM 4790 C CA . THR A 1 660 ? -31.502 11.616 55.690 1.00 52.88 660 THR A CA 1
ATOM 4791 C C . THR A 1 660 ? -32.635 11.581 54.663 1.00 52.88 660 THR A C 1
ATOM 4793 O O . THR A 1 660 ? -33.527 10.757 54.822 1.00 52.88 660 THR A O 1
ATOM 4796 N N . ASN A 1 661 ? -32.651 12.477 53.664 1.00 51.88 661 ASN A N 1
ATOM 4797 C CA . ASN A 1 661 ? -33.862 12.774 52.876 1.00 51.88 661 ASN A CA 1
ATOM 4798 C C . ASN A 1 661 ? -33.644 12.835 51.350 1.00 51.88 661 ASN A C 1
ATOM 4800 O O . ASN A 1 661 ? -34.302 13.628 50.668 1.00 51.88 661 ASN A O 1
ATOM 4804 N N . VAL A 1 662 ? -32.702 12.071 50.791 1.00 52.03 662 VAL A N 1
ATOM 4805 C CA . VAL A 1 662 ? -32.559 12.004 49.331 1.00 52.03 662 VAL A CA 1
ATOM 4806 C C . VAL A 1 662 ? -32.586 10.558 48.864 1.00 52.03 662 VAL A C 1
ATOM 4808 O O . VAL A 1 662 ? -31.661 9.792 49.121 1.00 52.03 662 VAL A O 1
ATOM 4811 N N . SER A 1 663 ? -33.667 10.193 48.168 1.00 56.75 663 SER A N 1
ATOM 4812 C CA . SER A 1 663 ? -33.782 8.895 47.506 1.00 56.75 663 SER A CA 1
ATOM 4813 C C . SER A 1 663 ? -32.719 8.791 46.414 1.00 56.75 663 SER A C 1
ATOM 4815 O O . SER A 1 663 ? -32.792 9.483 45.399 1.00 56.75 663 SER A O 1
ATOM 4817 N N . ALA A 1 664 ? -31.719 7.938 46.632 1.00 68.00 664 ALA A N 1
ATOM 4818 C CA . ALA A 1 664 ? -30.671 7.674 45.646 1.00 68.00 664 ALA A CA 1
ATOM 4819 C C . ALA A 1 664 ? -31.196 6.847 44.455 1.00 68.00 664 ALA A C 1
ATOM 4821 O O . ALA A 1 664 ? -30.627 6.910 43.366 1.00 68.00 664 ALA A O 1
ATOM 4822 N N . ALA A 1 665 ? -32.298 6.109 44.652 1.00 83.31 665 ALA A N 1
ATOM 4823 C CA . ALA A 1 665 ? -32.902 5.244 43.645 1.00 83.31 665 ALA A CA 1
ATOM 4824 C C . ALA A 1 665 ? -34.434 5.380 43.568 1.00 83.31 665 ALA A C 1
ATOM 4826 O O . ALA A 1 665 ? -35.133 5.349 44.588 1.00 83.31 665 ALA A O 1
ATOM 4827 N N . GLU A 1 666 ? -34.950 5.441 42.343 1.00 88.94 666 GLU A N 1
ATOM 4828 C CA . GLU A 1 666 ? -36.354 5.214 42.002 1.00 88.94 666 GLU A CA 1
ATOM 4829 C C . GLU A 1 666 ? -36.473 3.874 41.273 1.00 88.94 666 GLU A C 1
ATOM 4831 O O . GLU A 1 666 ? -35.815 3.660 40.262 1.00 88.94 666 GLU A O 1
ATOM 4836 N N . ILE A 1 667 ? -37.288 2.949 41.780 1.00 90.62 667 ILE A N 1
ATOM 4837 C CA . ILE A 1 667 ? -37.452 1.605 41.219 1.00 90.62 667 ILE A CA 1
ATOM 4838 C C . ILE A 1 667 ? -38.933 1.379 40.913 1.00 90.62 667 ILE A C 1
ATOM 4840 O O . ILE A 1 667 ? -39.778 1.349 41.807 1.00 90.62 667 ILE A O 1
ATOM 4844 N N . MET A 1 668 ? -39.264 1.200 39.641 1.00 90.25 668 MET A N 1
ATOM 4845 C CA . MET A 1 668 ? -40.632 1.099 39.146 1.00 90.25 668 MET A CA 1
ATOM 4846 C C . MET A 1 668 ? -40.804 -0.150 38.290 1.00 90.25 668 MET A C 1
ATOM 4848 O O . MET A 1 668 ? -39.905 -0.526 37.544 1.00 90.25 668 MET A O 1
ATOM 4852 N N . ASN A 1 669 ? -41.955 -0.815 38.398 1.00 92.69 669 ASN A N 1
ATOM 4853 C CA . ASN A 1 669 ? -42.330 -1.961 37.559 1.00 92.69 669 ASN A CA 1
ATOM 4854 C C . ASN A 1 669 ? -41.268 -3.083 37.507 1.00 92.69 669 ASN A C 1
ATOM 4856 O O . ASN A 1 669 ? -41.186 -3.802 36.516 1.00 92.69 669 ASN A O 1
ATOM 4860 N N . SER A 1 670 ? -40.438 -3.212 38.546 1.00 94.00 670 SER A N 1
ATOM 4861 C CA . SER A 1 670 ? -39.203 -4.008 38.514 1.00 94.00 670 SER A CA 1
ATOM 4862 C C . SER A 1 670 ? -39.249 -5.225 39.444 1.00 94.00 670 SER A C 1
ATOM 4864 O O . SER A 1 670 ? -40.074 -5.310 40.360 1.00 94.00 670 SER A O 1
ATOM 4866 N N . VAL A 1 671 ? -38.336 -6.173 39.236 1.00 93.50 671 VAL A N 1
ATOM 4867 C CA . VAL A 1 671 ? -38.212 -7.405 40.032 1.00 93.50 671 VAL A CA 1
ATOM 4868 C C . VAL A 1 671 ? -36.847 -7.456 40.713 1.00 93.50 671 VAL A C 1
ATOM 4870 O O . VAL A 1 671 ? -35.832 -7.334 40.044 1.00 93.50 671 VAL A O 1
ATOM 4873 N N . VAL A 1 672 ? -36.811 -7.678 42.031 1.00 92.69 672 VAL A N 1
ATOM 4874 C CA . VAL A 1 672 ? -35.572 -7.857 42.809 1.00 92.69 672 VAL A CA 1
ATOM 4875 C C . VAL A 1 672 ? -35.544 -9.265 43.405 1.00 92.69 672 VAL A C 1
ATOM 4877 O O . VAL A 1 672 ? -36.315 -9.605 44.315 1.00 92.69 672 VAL A O 1
ATOM 4880 N N . ARG A 1 673 ? -34.648 -10.105 42.891 1.00 90.44 673 ARG A N 1
ATOM 4881 C CA . ARG A 1 673 ? -34.557 -11.527 43.213 1.00 90.44 673 ARG A CA 1
ATOM 4882 C C . ARG A 1 673 ? -33.187 -11.888 43.786 1.00 90.44 673 ARG A C 1
ATOM 4884 O O . ARG A 1 673 ? -32.160 -11.573 43.205 1.00 90.44 673 ARG A O 1
ATOM 4891 N N . SER A 1 674 ? -33.191 -12.624 44.889 1.00 87.62 674 SER A N 1
ATOM 4892 C CA . SER A 1 674 ? -32.054 -13.416 45.349 1.00 87.62 674 SER A CA 1
ATOM 4893 C C . SER A 1 674 ? -32.455 -14.886 45.327 1.00 87.62 674 SER A C 1
ATOM 4895 O O . SER A 1 674 ? -33.564 -15.220 45.755 1.00 87.62 674 SER A O 1
ATOM 4897 N N . LEU A 1 675 ? -31.579 -15.745 44.800 1.00 86.19 675 LEU A N 1
ATOM 4898 C CA . LEU A 1 675 ? -31.737 -17.201 44.840 1.00 86.19 675 LEU A CA 1
ATOM 4899 C C . LEU A 1 675 ? -31.214 -17.823 46.147 1.00 86.19 675 LEU A C 1
ATOM 4901 O O . LEU A 1 675 ? -31.223 -19.044 46.281 1.00 86.19 675 LEU A O 1
ATOM 4905 N N . TYR A 1 676 ? -30.805 -17.007 47.126 1.00 83.56 676 TYR A N 1
ATOM 4906 C CA . TYR A 1 676 ? -30.379 -17.495 48.434 1.00 83.56 676 TYR A CA 1
ATOM 4907 C C . TYR A 1 676 ? -31.470 -18.338 49.109 1.00 83.56 676 TYR A C 1
ATOM 4909 O O . TYR A 1 676 ? -32.586 -17.870 49.336 1.00 83.56 676 TYR A O 1
ATOM 4917 N N . ALA A 1 677 ? -31.127 -19.577 49.465 1.00 75.50 677 ALA A N 1
ATOM 4918 C CA . ALA A 1 677 ? -32.044 -20.537 50.089 1.00 75.50 677 ALA A CA 1
ATOM 4919 C C . ALA A 1 677 ? -31.646 -20.912 51.532 1.00 75.50 677 ALA A C 1
ATOM 4921 O O . ALA A 1 677 ? -32.234 -21.815 52.137 1.00 75.50 677 ALA A O 1
ATOM 4922 N N . GLY A 1 678 ? -30.624 -20.252 52.088 1.00 75.06 678 GLY A N 1
ATOM 4923 C CA . GLY A 1 678 ? -30.111 -20.533 53.427 1.00 75.06 678 GLY A CA 1
ATOM 4924 C C . GLY A 1 678 ? -30.907 -19.871 54.560 1.00 75.06 678 GLY A C 1
ATOM 4925 O O . GLY A 1 678 ? -31.976 -19.299 54.372 1.00 75.06 678 GLY A O 1
ATOM 4926 N N . THR A 1 679 ? -30.388 -19.975 55.787 1.00 70.38 679 THR A N 1
ATOM 4927 C CA . THR A 1 679 ? -31.080 -19.503 57.004 1.00 70.38 679 THR A CA 1
ATOM 4928 C C . THR A 1 679 ? -30.629 -18.125 57.497 1.00 70.38 679 THR A C 1
ATOM 4930 O O . THR A 1 679 ? -31.085 -17.697 58.557 1.00 70.38 679 THR A O 1
ATOM 4933 N N . ALA A 1 680 ? -29.680 -17.469 56.821 1.00 73.75 680 ALA A N 1
ATOM 4934 C CA . ALA A 1 680 ? -29.239 -16.122 57.184 1.00 73.75 680 ALA A CA 1
ATOM 4935 C C . ALA A 1 680 ? -30.276 -15.065 56.768 1.00 73.75 680 ALA A C 1
ATOM 4937 O O . ALA A 1 680 ? -31.041 -15.274 55.829 1.00 73.75 680 ALA A O 1
ATOM 4938 N N . GLU A 1 681 ? -30.293 -13.923 57.457 1.00 74.00 681 GLU A N 1
ATOM 4939 C CA . GLU A 1 681 ? -31.082 -12.768 57.018 1.00 74.00 681 GLU A CA 1
ATOM 4940 C C . GLU A 1 681 ? -30.427 -12.156 55.770 1.00 74.00 681 GLU A C 1
ATOM 4942 O O . GLU A 1 681 ? -29.343 -11.580 55.856 1.00 74.00 681 GLU A O 1
ATOM 4947 N N . VAL A 1 682 ? -31.086 -12.298 54.617 1.00 80.00 682 VAL A N 1
ATOM 4948 C CA . VAL A 1 682 ? -30.731 -11.635 53.354 1.00 80.00 682 VAL A CA 1
ATOM 4949 C C . VAL A 1 682 ? -31.811 -10.610 53.034 1.00 80.00 682 VAL A C 1
ATOM 4951 O O . VAL A 1 682 ? -33.000 -10.882 53.206 1.00 80.00 682 VAL A O 1
ATOM 4954 N N . PHE A 1 683 ? -31.400 -9.431 52.570 1.00 85.62 683 PHE A N 1
ATOM 4955 C CA . PHE A 1 683 ? -32.314 -8.345 52.223 1.00 85.62 683 PHE A CA 1
ATOM 4956 C C . PHE A 1 683 ? -32.234 -8.020 50.733 1.00 85.62 683 PHE A C 1
ATOM 4958 O O . PHE A 1 683 ? -31.171 -8.094 50.118 1.00 85.62 683 PHE A O 1
ATOM 4965 N N . ALA A 1 684 ? -33.365 -7.623 50.155 1.00 86.75 684 ALA A N 1
ATOM 4966 C CA . ALA A 1 684 ? -33.434 -7.241 48.749 1.00 86.75 684 ALA A CA 1
ATOM 4967 C C . ALA A 1 684 ? -32.744 -5.890 48.491 1.00 86.75 684 ALA A C 1
ATOM 4969 O O . ALA A 1 684 ? -31.974 -5.761 47.542 1.00 86.75 684 ALA A O 1
ATOM 4970 N N . VAL A 1 685 ? -32.995 -4.897 49.352 1.00 88.81 685 VAL A N 1
ATOM 4971 C CA . VAL A 1 685 ? -32.414 -3.549 49.255 1.00 88.81 685 VAL A CA 1
ATOM 4972 C C . VAL A 1 685 ? -31.929 -3.099 50.630 1.00 88.81 685 VAL A C 1
ATOM 4974 O O . VAL A 1 685 ? -32.633 -3.291 51.628 1.00 88.81 685 VAL A O 1
ATOM 4977 N N . GLY A 1 686 ? -30.747 -2.488 50.689 1.00 86.56 686 GLY A N 1
ATOM 4978 C CA . GLY A 1 686 ? -30.149 -2.000 51.931 1.00 86.56 686 GLY A CA 1
ATOM 4979 C C . GLY A 1 686 ? -29.061 -0.952 51.709 1.00 86.56 686 GLY A C 1
ATOM 4980 O O . GLY A 1 686 ? -28.839 -0.495 50.589 1.00 86.56 686 GLY A O 1
ATOM 4981 N N . THR A 1 687 ? -28.378 -0.574 52.789 1.00 82.50 687 THR A N 1
ATOM 4982 C CA . THR A 1 687 ? -27.240 0.357 52.757 1.00 82.50 687 THR A CA 1
ATOM 4983 C C . THR A 1 687 ? -25.976 -0.321 53.285 1.00 82.50 687 THR A C 1
ATOM 4985 O O . THR A 1 687 ? -26.051 -1.252 54.089 1.00 82.50 687 THR A O 1
ATOM 4988 N N . THR A 1 688 ? -24.799 0.184 52.898 1.00 67.12 688 THR A N 1
ATOM 4989 C CA . THR A 1 688 ? -23.481 -0.324 53.345 1.00 67.12 688 THR A CA 1
ATOM 4990 C C . THR A 1 688 ? -23.298 -0.283 54.868 1.00 67.12 688 THR A C 1
ATOM 4992 O O . THR A 1 688 ? -22.467 -0.990 55.440 1.00 67.12 688 THR A O 1
ATOM 4995 N N . ARG A 1 689 ? -24.047 0.598 55.535 1.00 61.88 689 ARG A N 1
ATOM 4996 C CA . ARG A 1 689 ? -23.996 0.869 56.967 1.00 61.88 689 ARG A CA 1
ATOM 4997 C C . ARG A 1 689 ? -25.394 0.681 57.539 1.00 61.88 689 ARG A C 1
ATOM 4999 O O . ARG A 1 689 ? -26.209 1.594 57.477 1.00 61.88 689 ARG A O 1
ATOM 5006 N N . PHE A 1 690 ? -25.664 -0.494 58.107 1.00 62.88 690 PHE A N 1
ATOM 5007 C CA . PHE A 1 690 ? -26.954 -0.827 58.737 1.00 62.88 690 PHE A CA 1
ATOM 5008 C C . PHE A 1 690 ? -27.376 0.144 59.864 1.00 62.88 690 PHE A C 1
ATOM 5010 O O . PHE A 1 690 ? -28.511 0.096 60.331 1.00 62.88 690 PHE A O 1
ATOM 5017 N N . ASP A 1 691 ? -26.475 1.022 60.312 1.00 62.25 691 ASP A N 1
ATOM 5018 C CA . ASP A 1 691 ? -26.708 2.111 61.263 1.00 62.25 691 ASP A CA 1
ATOM 5019 C C . ASP A 1 691 ? -27.120 3.451 60.618 1.00 62.25 691 ASP A C 1
ATOM 5021 O O . ASP A 1 691 ? -27.429 4.399 61.341 1.00 62.25 691 ASP A O 1
ATOM 5025 N N . VAL A 1 692 ? -27.152 3.545 59.284 1.00 71.19 692 VAL A N 1
ATOM 5026 C CA . VAL A 1 692 ? -27.526 4.750 58.527 1.00 71.19 692 VAL A CA 1
ATOM 5027 C C . VAL A 1 692 ? -28.827 4.512 57.770 1.00 71.19 692 VAL A C 1
ATOM 5029 O O . VAL A 1 692 ? -28.982 3.510 57.076 1.00 71.19 692 VAL A O 1
ATOM 5032 N N . THR A 1 693 ? -29.760 5.448 57.896 1.00 73.62 693 THR A N 1
ATOM 5033 C CA . THR A 1 693 ? -31.059 5.403 57.223 1.00 73.62 693 THR A CA 1
ATOM 5034 C C . THR A 1 693 ? -30.935 5.707 55.728 1.00 73.62 693 THR A C 1
ATOM 5036 O O . THR A 1 693 ? -30.298 6.694 55.371 1.00 73.62 693 THR A O 1
ATOM 5039 N N . GLY A 1 694 ? -31.584 4.909 54.875 1.00 73.88 694 GLY A N 1
ATOM 5040 C CA . GLY A 1 694 ? -31.717 5.172 53.436 1.00 73.88 694 GLY A CA 1
ATOM 5041 C C . GLY A 1 694 ? -33.170 5.331 52.986 1.00 73.88 694 GLY A C 1
ATOM 5042 O O . GLY A 1 694 ? -34.085 4.807 53.623 1.00 73.88 694 GLY A O 1
ATOM 5043 N N . GLU A 1 695 ? -33.384 6.034 51.872 1.00 77.56 695 GLU A N 1
ATOM 5044 C CA . GLU A 1 695 ? -34.693 6.190 51.226 1.00 77.56 695 GLU A CA 1
ATOM 5045 C C . GLU A 1 695 ? -34.677 5.620 49.801 1.00 77.56 695 GLU A C 1
ATOM 5047 O O . GLU A 1 695 ? -33.714 5.804 49.055 1.00 77.56 695 GLU A O 1
ATOM 5052 N N . VAL A 1 696 ? -35.764 4.950 49.415 1.00 82.56 696 VAL A N 1
ATOM 5053 C CA . VAL A 1 696 ? -35.974 4.425 48.059 1.00 82.56 696 VAL A CA 1
ATOM 5054 C C . VAL A 1 696 ? -37.411 4.691 47.611 1.00 82.56 696 VAL A C 1
ATOM 5056 O O . VAL A 1 696 ? -38.364 4.466 48.360 1.00 82.56 696 VAL A O 1
ATOM 5059 N N . SER A 1 697 ? -37.597 5.166 46.382 1.00 85.12 697 SER A N 1
ATOM 5060 C CA . SER A 1 697 ? -38.931 5.264 45.781 1.00 85.12 697 SER A CA 1
ATOM 5061 C C . SER A 1 697 ? -39.248 3.948 45.083 1.00 85.12 697 SER A C 1
ATOM 5063 O O . SER A 1 697 ? -38.468 3.504 44.245 1.00 85.12 697 SER A O 1
ATOM 5065 N N . MET A 1 698 ? -40.355 3.290 45.440 1.00 84.50 698 MET A N 1
ATOM 5066 C CA . MET A 1 698 ? -40.728 1.998 44.852 1.00 84.50 698 MET A CA 1
ATOM 5067 C C . MET A 1 698 ? -42.190 1.969 44.412 1.00 84.50 698 MET A C 1
ATOM 5069 O O . MET A 1 698 ? -43.090 2.226 45.213 1.00 84.50 698 MET A O 1
ATOM 5073 N N . VAL A 1 699 ? -42.445 1.600 43.152 1.00 84.44 699 VAL A N 1
ATOM 5074 C CA . VAL A 1 699 ? -43.801 1.506 42.585 1.00 84.44 699 VAL A CA 1
ATOM 5075 C C . VAL A 1 699 ? -43.951 0.224 41.773 1.00 84.44 699 VAL A C 1
ATOM 5077 O O . VAL A 1 699 ? -43.234 0.014 40.805 1.00 84.44 699 VAL A O 1
ATOM 5080 N N . ASN A 1 700 ? -44.938 -0.611 42.114 1.00 86.75 700 ASN A N 1
ATOM 5081 C CA . ASN A 1 700 ? -45.257 -1.835 41.363 1.00 86.75 700 ASN A CA 1
ATOM 5082 C C . ASN A 1 700 ? -44.062 -2.812 41.223 1.00 86.75 700 ASN A C 1
ATOM 5084 O O . ASN A 1 700 ? -43.810 -3.342 40.144 1.00 86.75 700 ASN A O 1
ATOM 5088 N N . CYS A 1 701 ? -43.324 -3.045 42.313 1.00 86.44 701 CYS A N 1
ATOM 5089 C CA . CYS A 1 701 ? -42.163 -3.942 42.328 1.00 86.44 701 CYS A CA 1
ATOM 5090 C C . CYS A 1 701 ? -42.462 -5.287 43.011 1.00 86.44 701 CYS A C 1
ATOM 5092 O O . CYS A 1 701 ? -43.304 -5.368 43.911 1.00 86.44 701 CYS A O 1
ATOM 5094 N N . SER A 1 702 ? -41.734 -6.338 42.622 1.00 89.00 702 SER A N 1
ATOM 5095 C CA . SER A 1 702 ? -41.740 -7.649 43.290 1.00 89.00 702 SER A CA 1
ATOM 5096 C C . SER A 1 702 ? -40.391 -7.908 43.958 1.00 89.00 702 SER A C 1
ATOM 5098 O O . SER A 1 702 ? -39.350 -7.748 43.325 1.00 89.00 702 SER A O 1
ATOM 5100 N N . LEU A 1 703 ? -40.412 -8.300 45.233 1.00 89.06 703 LEU A N 1
ATOM 5101 C CA . LEU A 1 703 ? -39.220 -8.583 46.030 1.00 89.06 703 LEU A CA 1
ATOM 5102 C C . LEU A 1 703 ? -39.251 -10.038 46.504 1.00 89.06 703 LEU A C 1
ATOM 5104 O O . LEU A 1 703 ? -40.262 -10.495 47.038 1.00 89.06 703 LEU A O 1
ATOM 5108 N N . SER A 1 704 ? -38.138 -10.748 46.332 1.00 87.31 704 SER A N 1
ATOM 5109 C CA . SER A 1 704 ? -37.954 -12.100 46.891 1.00 87.31 704 SER A CA 1
ATOM 5110 C C . SER A 1 704 ? -37.683 -12.109 48.401 1.00 87.31 704 SER A C 1
ATOM 5112 O O . SER A 1 704 ? -37.966 -13.104 49.061 1.00 87.31 704 SER A O 1
ATOM 5114 N N . HIS A 1 705 ? -37.146 -11.010 48.934 1.00 85.94 705 HIS A N 1
ATOM 5115 C CA . HIS A 1 705 ? -36.714 -10.849 50.322 1.00 85.94 705 HIS A CA 1
ATOM 5116 C C . HIS A 1 705 ? -37.138 -9.474 50.856 1.00 85.94 705 HIS A C 1
ATOM 5118 O O . HIS A 1 705 ? -37.445 -8.566 50.079 1.00 85.94 705 HIS A O 1
ATOM 5124 N N . ASP A 1 706 ? -37.145 -9.315 52.180 1.00 86.19 706 ASP A N 1
ATOM 5125 C CA . ASP A 1 706 ? -37.525 -8.062 52.835 1.00 86.19 706 ASP A CA 1
ATOM 5126 C C . ASP A 1 706 ? -36.503 -6.936 52.582 1.00 86.19 706 ASP A C 1
ATOM 5128 O O . ASP A 1 706 ? -35.351 -7.167 52.204 1.00 86.19 706 ASP A O 1
ATOM 5132 N N . LEU A 1 707 ? -36.926 -5.688 52.802 1.00 86.94 707 LEU A N 1
ATOM 5133 C CA . LEU A 1 707 ? -36.022 -4.536 52.854 1.00 86.94 707 LEU A CA 1
ATOM 5134 C C . LEU A 1 707 ? -35.230 -4.550 54.167 1.00 86.94 707 LEU A C 1
ATOM 5136 O O . LEU A 1 707 ? -35.753 -4.967 55.205 1.00 86.94 707 LEU A O 1
ATOM 5140 N N . ALA A 1 708 ? -33.996 -4.043 54.146 1.00 84.75 708 ALA A N 1
ATOM 5141 C CA . ALA A 1 708 ? -33.230 -3.853 55.372 1.00 84.75 708 ALA A CA 1
ATOM 5142 C C . ALA A 1 708 ? -33.965 -2.891 56.327 1.00 84.75 708 ALA A C 1
ATOM 5144 O O . ALA A 1 708 ? -34.622 -1.941 55.898 1.00 84.75 708 ALA A O 1
ATOM 5145 N N . GLN A 1 709 ? -33.855 -3.124 57.640 1.00 81.62 709 GLN A N 1
ATOM 5146 C CA . GLN A 1 709 ? -34.641 -2.409 58.666 1.00 81.62 709 GLN A CA 1
ATOM 5147 C C . GLN A 1 709 ? -34.439 -0.883 58.673 1.00 81.62 709 GLN A C 1
ATOM 5149 O O . GLN A 1 709 ? -35.253 -0.149 59.231 1.00 81.62 709 GLN A O 1
ATOM 5154 N N . ASN A 1 710 ? -33.347 -0.411 58.080 1.00 79.12 710 ASN A N 1
ATOM 5155 C CA . ASN A 1 710 ? -32.944 0.985 57.972 1.00 79.12 710 ASN A CA 1
ATOM 5156 C C . ASN A 1 710 ? -33.361 1.654 56.643 1.00 79.12 710 ASN A C 1
ATOM 5158 O O . ASN A 1 710 ? -32.949 2.785 56.393 1.00 79.12 710 ASN A O 1
ATOM 5162 N N . ILE A 1 711 ? -34.167 0.997 55.800 1.00 82.75 711 ILE A N 1
ATOM 5163 C CA . ILE A 1 711 ? -34.672 1.548 54.532 1.00 82.75 711 ILE A CA 1
ATOM 5164 C C . ILE A 1 711 ? -36.129 2.016 54.663 1.00 82.75 711 ILE A C 1
ATOM 5166 O O . ILE A 1 711 ? -37.001 1.259 55.093 1.00 82.75 711 ILE A O 1
ATOM 5170 N N . PHE A 1 712 ? -36.415 3.246 54.222 1.00 78.00 712 PHE A N 1
ATOM 5171 C CA . PHE A 1 712 ? -37.768 3.802 54.119 1.00 78.00 712 PHE A CA 1
ATOM 5172 C C . PHE A 1 712 ? -38.210 3.954 52.659 1.00 78.00 712 PHE A C 1
ATOM 5174 O O . PHE A 1 712 ? -37.435 4.362 51.797 1.00 78.00 712 PHE A O 1
ATOM 5181 N N . MET A 1 713 ? -39.484 3.655 52.387 1.00 75.50 713 MET A N 1
ATOM 5182 C CA . MET A 1 713 ? -40.076 3.786 51.051 1.00 75.50 713 MET A CA 1
ATOM 5183 C C . MET A 1 713 ? -40.870 5.085 50.885 1.00 75.50 713 MET A C 1
ATOM 5185 O O . MET A 1 713 ? -41.656 5.446 51.769 1.00 75.50 713 MET A O 1
ATOM 5189 N N . LEU A 1 714 ? -40.737 5.735 49.722 1.00 72.62 714 LEU A N 1
ATOM 5190 C CA . LEU A 1 714 ? -41.478 6.950 49.364 1.00 72.62 714 LEU A CA 1
ATOM 5191 C C . LEU A 1 714 ? -42.337 6.795 48.084 1.00 72.62 714 LEU A C 1
ATOM 5193 O O . LEU A 1 714 ? -41.884 6.179 47.125 1.00 72.62 714 LEU A O 1
ATOM 5197 N N . PRO A 1 715 ? -43.560 7.379 48.041 1.00 58.09 715 PRO A N 1
ATOM 5198 C CA . PRO A 1 715 ? -44.295 7.904 49.190 1.00 58.09 715 PRO A CA 1
ATOM 5199 C C . PRO A 1 715 ? -44.674 6.760 50.141 1.00 58.09 715 PRO A C 1
ATOM 5201 O O . PRO A 1 715 ? -44.971 5.653 49.694 1.00 58.09 715 PRO A O 1
ATOM 5204 N N . ALA A 1 716 ? -44.715 7.047 51.446 1.00 50.81 716 ALA A N 1
ATOM 5205 C CA . ALA A 1 716 ? -45.145 6.113 52.489 1.00 50.81 716 ALA A CA 1
ATOM 5206 C C . ALA A 1 716 ? -46.648 5.790 52.354 1.00 50.81 716 ALA A C 1
ATOM 5208 O O . ALA A 1 716 ? -47.485 6.225 53.144 1.00 50.81 716 ALA A O 1
ATOM 5209 N N . SER A 1 717 ? -47.026 5.079 51.296 1.00 43.47 717 SER A N 1
ATOM 5210 C CA . SER A 1 717 ? -48.363 4.539 51.113 1.00 43.47 717 SER A CA 1
ATOM 5211 C C . SER A 1 717 ? -48.371 3.125 51.676 1.00 43.47 717 SER A C 1
ATOM 5213 O O . SER A 1 717 ? -47.494 2.319 51.384 1.00 43.47 717 SER A O 1
ATOM 5215 N N . ASN A 1 718 ? -49.322 2.875 52.580 1.00 36.31 718 ASN A N 1
ATOM 5216 C CA . ASN A 1 718 ? -49.480 1.622 53.309 1.00 36.31 718 ASN A CA 1
A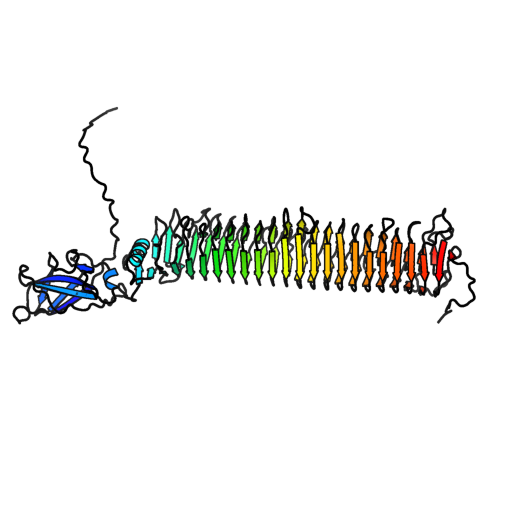TOM 5217 C C . ASN A 1 718 ? -49.213 0.408 52.410 1.00 36.31 718 ASN A C 1
ATOM 5219 O O . ASN A 1 718 ? -49.936 0.209 51.432 1.00 36.31 718 ASN A O 1
ATOM 5223 N N . LEU A 1 719 ? -48.242 -0.421 52.808 1.00 43.75 719 LEU A N 1
ATOM 5224 C CA . LEU A 1 719 ? -48.111 -1.819 52.401 1.00 43.75 719 LEU A CA 1
ATOM 5225 C C . LEU A 1 719 ? -49.405 -2.561 52.774 1.00 43.75 719 LEU A C 1
ATOM 5227 O O . LEU A 1 719 ? -49.483 -3.282 53.767 1.00 43.75 719 LEU A O 1
ATOM 5231 N N . ASN A 1 720 ? -50.469 -2.366 52.002 1.00 33.34 720 ASN A N 1
ATOM 5232 C CA . ASN A 1 720 ? -51.569 -3.304 51.987 1.00 33.34 720 ASN A CA 1
ATOM 5233 C C . ASN A 1 720 ? -51.042 -4.525 51.243 1.00 33.34 720 ASN A C 1
ATOM 5235 O O . ASN A 1 720 ? -50.922 -4.482 50.022 1.00 33.34 720 ASN A O 1
ATOM 5239 N N . TYR A 1 721 ? -50.679 -5.558 52.011 1.00 36.19 721 TYR A N 1
ATOM 5240 C CA . TYR A 1 721 ? -50.588 -6.966 51.612 1.00 36.19 721 TYR A CA 1
ATOM 5241 C C . TYR A 1 721 ? -51.075 -7.197 50.172 1.00 36.19 721 TYR A C 1
ATOM 5243 O O . TYR A 1 721 ? -52.280 -7.235 49.917 1.00 36.19 721 TYR A O 1
ATOM 5251 N N . GLY A 1 722 ? -50.129 -7.271 49.234 1.00 35.50 722 GLY A N 1
ATOM 5252 C CA . GLY A 1 722 ? -50.426 -7.214 47.803 1.00 35.50 722 GLY A CA 1
ATOM 5253 C C . GLY A 1 722 ? -49.216 -6.970 46.898 1.00 35.50 722 GLY A C 1
ATOM 5254 O O . GLY A 1 722 ? -49.293 -7.310 45.721 1.00 35.50 722 GLY A O 1
ATOM 5255 N N . CYS A 1 723 ? -48.081 -6.486 47.423 1.00 37.66 723 CYS A N 1
ATOM 5256 C CA . CYS A 1 723 ? -46.785 -6.811 46.820 1.00 37.66 723 CYS A CA 1
ATOM 5257 C C . CYS A 1 723 ? -46.655 -8.333 46.910 1.00 37.66 723 CYS A C 1
ATOM 5259 O O . CYS A 1 723 ? -46.683 -8.883 48.013 1.00 37.66 723 CYS A O 1
ATOM 5261 N N . TRP A 1 724 ? -46.644 -9.020 45.770 1.00 34.94 724 TRP A N 1
ATOM 5262 C CA . TRP A 1 724 ? -46.578 -10.476 45.720 1.00 34.94 724 TRP A CA 1
ATOM 5263 C C . TRP A 1 724 ? -45.205 -10.923 46.232 1.00 34.94 724 TRP A C 1
ATOM 5265 O O . TRP A 1 724 ? -44.272 -11.102 45.456 1.00 34.94 724 TRP A O 1
ATOM 5275 N N . ILE A 1 725 ? -45.091 -11.094 47.549 1.00 34.09 725 ILE A N 1
ATOM 5276 C CA . ILE A 1 725 ? -44.143 -12.013 48.167 1.00 34.09 725 ILE A CA 1
ATOM 5277 C C . ILE A 1 725 ? -44.685 -13.396 47.802 1.00 34.09 725 ILE A C 1
ATOM 5279 O O . ILE A 1 725 ? -45.592 -13.912 48.460 1.00 34.09 725 ILE A O 1
ATOM 5283 N N . MET A 1 726 ? -44.217 -13.975 46.692 1.00 27.22 726 MET A N 1
ATOM 5284 C CA . MET A 1 726 ? -44.389 -15.412 46.503 1.00 27.22 726 MET A CA 1
ATOM 5285 C C . MET A 1 726 ? -43.492 -16.094 47.528 1.00 27.22 726 MET A C 1
ATOM 5287 O O . MET A 1 726 ? -42.295 -16.257 47.328 1.00 27.22 726 MET A O 1
ATOM 5291 N N . SER A 1 727 ? -44.091 -16.472 48.652 1.00 27.14 727 SER A N 1
ATOM 5292 C CA . SER A 1 727 ? -43.516 -17.454 49.552 1.00 27.14 727 SER A CA 1
ATOM 5293 C C . SER A 1 727 ? -43.361 -18.775 48.788 1.00 27.14 727 SER A C 1
ATOM 5295 O O . SER A 1 727 ? -44.379 -19.380 48.457 1.00 27.14 727 SER A O 1
ATOM 5297 N N . GLY A 1 728 ? -42.118 -19.184 48.522 1.00 34.53 728 GLY A N 1
ATOM 5298 C CA . GLY A 1 728 ? -41.676 -20.571 48.327 1.00 34.53 728 GLY A CA 1
ATOM 5299 C C . GLY A 1 728 ? -42.420 -21.434 47.302 1.00 34.53 728 GLY A C 1
ATOM 5300 O O . GLY A 1 728 ? -43.509 -21.939 47.579 1.00 34.53 728 GLY A O 1
ATOM 5301 N N . PHE A 1 729 ? -41.736 -21.741 46.200 1.00 30.61 729 PHE A N 1
ATOM 5302 C CA . PHE A 1 729 ? -41.746 -23.095 45.647 1.00 30.61 729 PHE A CA 1
ATOM 5303 C C . PHE A 1 729 ? -40.332 -23.646 45.636 1.00 30.61 729 PHE A C 1
ATOM 5305 O O . PHE A 1 729 ? -39.433 -22.874 45.240 1.00 30.61 729 PHE A O 1
#

Secondary structure (DSSP, 8-state):
--------------------PPPPPPP-B-EEEEEE-EETTEE--EEEEEEEEEEETTS-EEEETTS--SSSPPSS-EEEEEBTTEEEEEETTTSSPBPGGGGG-SSEEEEEEEESSSS--EEEEEEEE-----GGG---SSEEEE-TTS-SSBS-HHHHHHHHHT-TT--EEEE-SEEEE-SS-B---SSS-EEEEESS-TTTEEEE-TTS-SEE--SEEEES-EEESSSSEE--TT---EEEEES-EEEPPTT--S-SEEE-SSEEEEEES-EEEE-SSS-SEEEETTEEEEEES-EEEESSSS-SEEEESS-EEEEES-EEEESSS-SEEEESS--EEEEES-EEET-EEEESS-EEEEES-EEEE--TTS-SEEEESS--EEEEES-EEEEESSS-SEEEEESSS-EEEEEES-EEEEE-SSS----SEEEEETT-TTSEEEEEES-EEEESSS-SEEEES-EEEEES-EEEESS-SEEEESSEEEEES-EEEESS-SEEEEESEEEEEES-EEEESS-SEEESSEEEEEES-EEEESSSEEEEEEESS-EEEES-EEEE-SSSS--EEEEEEE-STT-EEEEES-EEEE-SSS-SEEEESSEEEEES-EEEESSS-SEEEESSS-EEEEES-EEEE--TT--S-SEEE---SS-----SEEEES-EEEE---SSS---SEEES-TTS-EEEEEES-EESSPPPTTEEEES-----S-S------